Protein AF-0000000086392774 (afdb_homodimer)

Nearest PDB structures (foldseek):
  5fya-assembly1_A  TM=8.404E-01  e=5.689E-19  Pseudomonas aeruginosa PAO1
  5fya-assembly1_B  TM=8.279E-01  e=5.647E-17  Pseudomonas aeruginosa PAO1
  5fqu-assembly1_A  TM=8.128E-01  e=3.983E-17  Pseudomonas aeruginosa PAO1
  5fqu-assembly1_B  TM=8.095E-01  e=1.352E-16  Pseudomonas aeruginosa PAO1
  4pka-assembly1_X  TM=6.250E-01  e=3.142E-08  Solanum cardiophyllum

pLDDT: mean 77.57, std 21.9, range [25.69, 98.81]

InterPro domains:
  IPR002641 Patatin-like phospholipase domain [PF01734] (30-195)
  IPR002641 Patatin-like phospholipase domain [PS51635] (30-196)
  IPR016035 Acyl transferase/acyl hydrolase/lysophospholipase [SSF52151] (24-296)
  IPR050301 Neuropathy target esterase [PTHR14226] (11-292)

Structure (mmCIF, N/CA/C/O backbone):
data_AF-0000000086392774-model_v1
#
loop_
_entity.id
_entity.type
_entity.pdbx_description
1 polymer 'PNPLA domain-containing protein'
#
loop_
_atom_site.group_PDB
_atom_site.id
_atom_site.type_symbol
_atom_site.label_atom_id
_atom_site.label_alt_id
_atom_site.label_comp_id
_atom_site.label_asym_id
_atom_site.label_entity_id
_atom_site.label_seq_id
_atom_site.pdbx_PDB_ins_code
_atom_site.Cartn_x
_atom_site.Cartn_y
_atom_site.Cartn_z
_atom_site.occupancy
_atom_site.B_iso_or_equiv
_atom_site.auth_seq_id
_atom_site.auth_comp_id
_atom_site.auth_asym_id
_atom_site.auth_atom_id
_atom_site.pdbx_PDB_model_num
ATOM 1 N N . MET A 1 1 ? 7.738 -62.875 7.59 1 25.92 1 MET A N 1
ATOM 2 C CA . MET A 1 1 ? 7.176 -62.406 6.316 1 25.92 1 MET A CA 1
ATOM 3 C C . MET A 1 1 ? 6.625 -61 6.43 1 25.92 1 MET A C 1
ATOM 5 O O . MET A 1 1 ? 6.262 -60.406 5.422 1 25.92 1 MET A O 1
ATOM 9 N N . TYR A 1 2 ? 6.02 -60.5 7.605 1 33 2 TYR A N 1
ATOM 10 C CA . TYR A 1 2 ? 5.535 -59.188 7.996 1 33 2 TYR A CA 1
ATOM 11 C C . TYR A 1 2 ? 6.652 -58.156 7.934 1 33 2 TYR A C 1
ATOM 13 O O . TYR A 1 2 ? 6.453 -57 8.281 1 33 2 TYR A O 1
ATOM 21 N N . GLY A 1 3 ? 7.977 -58.469 8.062 1 31.45 3 GLY A N 1
ATOM 22 C CA . GLY A 1 3 ? 9.148 -57.625 8.094 1 31.45 3 GLY A CA 1
ATOM 23 C C . GLY A 1 3 ? 9.305 -56.781 6.836 1 31.45 3 GLY A C 1
ATOM 24 O O . GLY A 1 3 ? 10.016 -55.781 6.84 1 31.45 3 GLY A O 1
ATOM 25 N N . LYS A 1 4 ? 9.188 -57.375 5.652 1 35.94 4 LYS A N 1
ATOM 26 C CA . LYS A 1 4 ? 9.547 -56.812 4.355 1 35.94 4 LYS A CA 1
ATOM 27 C C . LYS A 1 4 ? 8.711 -55.562 4.047 1 35.94 4 LYS A C 1
ATOM 29 O O . LYS A 1 4 ? 8.969 -54.875 3.068 1 35.94 4 LYS A O 1
ATOM 34 N N . VAL A 1 5 ? 7.414 -55.594 4.508 1 35.38 5 VAL A N 1
ATOM 35 C CA . VAL A 1 5 ? 6.535 -54.5 4.086 1 35.38 5 VAL A CA 1
ATOM 36 C C . VAL A 1 5 ? 7.055 -53.188 4.637 1 35.38 5 VAL A C 1
ATOM 38 O O . VAL A 1 5 ? 6.77 -52.094 4.082 1 35.38 5 VAL A O 1
ATOM 41 N N . PHE A 1 6 ? 7.664 -53.125 5.777 1 36.03 6 PHE A N 1
ATOM 42 C CA . PHE A 1 6 ? 8.055 -51.906 6.473 1 36.03 6 PHE A CA 1
ATOM 43 C C . PHE A 1 6 ? 9.312 -51.312 5.855 1 36.03 6 PHE A C 1
ATOM 45 O O . PHE A 1 6 ? 9.828 -50.281 6.34 1 36.03 6 PHE A O 1
ATOM 52 N N . GLU A 1 7 ? 10.25 -52.062 5.254 1 34.25 7 GLU A N 1
ATOM 53 C CA . GLU A 1 7 ? 11.555 -51.562 4.852 1 34.25 7 GLU A CA 1
ATOM 54 C C . GLU A 1 7 ? 11.438 -50.625 3.662 1 34.25 7 GLU A C 1
ATOM 56 O O . GLU A 1 7 ? 12.438 -50.281 3.02 1 34.25 7 GLU A O 1
ATOM 61 N N . LYS A 1 8 ? 10.305 -50.656 2.904 1 39 8 LYS A N 1
ATOM 62 C CA . LYS A 1 8 ? 10.273 -49.781 1.737 1 39 8 LYS A CA 1
ATOM 63 C C . LYS A 1 8 ? 10.594 -48.344 2.121 1 39 8 LYS A C 1
ATOM 65 O O . LYS A 1 8 ? 10.164 -47.844 3.172 1 39 8 LYS A O 1
ATOM 70 N N . ASN A 1 9 ? 11.664 -47.656 1.711 1 40.84 9 ASN A N 1
ATOM 71 C CA . ASN A 1 9 ? 12.031 -46.25 1.844 1 40.84 9 ASN A CA 1
ATOM 72 C C . ASN A 1 9 ? 10.805 -45.344 1.833 1 40.84 9 ASN A C 1
ATOM 74 O O . ASN A 1 9 ? 9.992 -45.406 0.908 1 40.84 9 ASN A O 1
ATOM 78 N N . ALA A 1 10 ? 10.172 -45.094 2.998 1 45.06 10 ALA A N 1
ATOM 79 C CA . ALA A 1 10 ? 8.977 -44.25 3.137 1 45.06 10 ALA A CA 1
ATOM 80 C C . ALA A 1 10 ? 8.938 -43.156 2.07 1 45.06 10 ALA A C 1
ATOM 82 O O . ALA A 1 10 ? 9.867 -42.375 1.961 1 45.06 10 ALA A O 1
ATOM 83 N N . ASP A 1 11 ? 8.219 -43.469 1.017 1 54.34 11 ASP A N 1
ATOM 84 C CA . ASP A 1 11 ? 7.988 -42.406 0.017 1 54.34 11 ASP A CA 1
ATOM 85 C C . ASP A 1 11 ? 7.707 -41.062 0.678 1 54.34 11 ASP A C 1
ATOM 87 O O . ASP A 1 11 ? 6.648 -40.875 1.276 1 54.34 11 ASP A O 1
ATOM 91 N N . ARG A 1 12 ? 8.766 -40.281 0.967 1 56.94 12 ARG A N 1
ATOM 92 C CA . ARG A 1 12 ? 8.688 -38.969 1.601 1 56.94 12 ARG A CA 1
ATOM 93 C C . ARG A 1 12 ? 7.598 -38.094 0.966 1 56.94 12 ARG A C 1
ATOM 95 O O . ARG A 1 12 ? 7.129 -37.156 1.569 1 56.94 12 ARG A O 1
ATOM 102 N N . HIS A 1 13 ? 7.156 -38.656 -0.078 1 64.19 13 HIS A N 1
ATOM 103 C CA . HIS A 1 13 ? 6.16 -37.875 -0.801 1 64.19 13 HIS A CA 1
ATOM 104 C C . HIS A 1 13 ? 4.77 -38.5 -0.658 1 64.19 13 HIS A C 1
ATOM 106 O O . HIS A 1 13 ? 3.803 -37.969 -1.23 1 64.19 13 HIS A O 1
ATOM 112 N N . SER A 1 14 ? 4.805 -39.5 0.187 1 68.75 14 SER A N 1
ATOM 113 C CA . SER A 1 14 ? 3.516 -40.188 0.352 1 68.75 14 SER A CA 1
ATOM 114 C C . SER A 1 14 ? 2.576 -39.375 1.23 1 68.75 14 SER A C 1
ATOM 116 O O . SER A 1 14 ? 3.021 -38.5 1.979 1 68.75 14 SER A O 1
ATOM 118 N N . ASP A 1 15 ? 1.333 -39.594 1.089 1 74.81 15 ASP A N 1
ATOM 119 C CA . ASP A 1 15 ? 0.314 -38.938 1.909 1 74.81 15 ASP A CA 1
ATOM 120 C C . ASP A 1 15 ? 0.526 -39.25 3.391 1 74.81 15 ASP A C 1
ATOM 122 O O . ASP A 1 15 ? 0.277 -38.375 4.246 1 74.81 15 ASP A O 1
ATOM 126 N N . PHE A 1 16 ? 1.03 -40.406 3.602 1 70.06 16 PHE A N 1
ATOM 127 C CA . PHE A 1 16 ? 1.271 -40.781 4.992 1 70.06 16 PHE A CA 1
ATOM 128 C C . PHE A 1 16 ? 2.412 -39.938 5.582 1 70.06 16 PHE A C 1
ATOM 130 O O . PHE A 1 16 ? 2.338 -39.5 6.73 1 70.06 16 PHE A O 1
ATOM 137 N N . SER A 1 17 ? 3.412 -39.875 4.836 1 76.31 17 SER A N 1
ATOM 138 C CA . SER A 1 17 ? 4.539 -39.062 5.297 1 76.31 17 SER A CA 1
ATOM 139 C C . SER A 1 17 ? 4.129 -37.594 5.5 1 76.31 17 SER A C 1
ATOM 141 O O . SER A 1 17 ? 4.57 -36.969 6.453 1 76.31 17 SER A O 1
ATOM 143 N N . ARG A 1 18 ? 3.299 -37.125 4.66 1 80.62 18 ARG A N 1
ATOM 144 C CA . ARG A 1 18 ? 2.793 -35.781 4.805 1 80.62 18 ARG A CA 1
ATOM 145 C C . ARG A 1 18 ? 1.986 -35.625 6.09 1 80.62 18 ARG A C 1
ATOM 147 O O . ARG A 1 18 ? 2.162 -34.656 6.828 1 80.62 18 ARG A O 1
ATOM 154 N N . LEU A 1 19 ? 1.147 -36.531 6.328 1 75.12 19 LEU A N 1
ATOM 155 C CA . LEU A 1 19 ? 0.343 -36.531 7.543 1 75.12 19 LEU A CA 1
ATOM 156 C C . LEU A 1 19 ? 1.23 -36.531 8.781 1 75.12 19 LEU A C 1
ATOM 158 O O . LEU A 1 19 ? 0.944 -35.844 9.766 1 75.12 19 LEU A O 1
ATOM 162 N N . ALA A 1 20 ? 2.258 -37.312 8.695 1 75.75 20 ALA A N 1
ATOM 163 C CA . ALA A 1 20 ? 3.189 -37.375 9.82 1 75.75 20 ALA A CA 1
ATOM 164 C C . ALA A 1 20 ? 3.832 -36 10.086 1 75.75 20 ALA A C 1
ATOM 166 O O . ALA A 1 20 ? 3.953 -35.594 11.234 1 75.75 20 ALA A O 1
ATOM 167 N N . ARG A 1 21 ? 4.191 -35.375 9.117 1 79.56 21 ARG A N 1
ATOM 168 C CA . ARG A 1 21 ? 4.82 -34.062 9.266 1 79.56 21 ARG A CA 1
ATOM 169 C C . ARG A 1 21 ? 3.818 -33.062 9.789 1 79.56 21 ARG A C 1
ATOM 171 O O . ARG A 1 21 ? 4.172 -32.188 10.602 1 79.56 21 ARG A O 1
ATOM 178 N N . VAL A 1 22 ? 2.598 -33.156 9.383 1 80.31 22 VAL A N 1
ATOM 179 C CA . VAL A 1 22 ? 1.542 -32.25 9.875 1 80.31 22 VAL A CA 1
ATOM 180 C C . VAL A 1 22 ? 1.332 -32.5 11.367 1 80.31 22 VAL A C 1
ATOM 182 O O . VAL A 1 22 ? 1.263 -31.531 12.141 1 80.31 22 VAL A O 1
ATOM 185 N N . LEU A 1 23 ? 1.397 -33.719 11.742 1 79.31 23 LEU A N 1
ATOM 186 C CA . LEU A 1 23 ? 1.116 -34.062 13.125 1 79.31 23 LEU A CA 1
ATOM 187 C C . LEU A 1 23 ? 2.295 -33.719 14.023 1 79.31 23 LEU A C 1
ATOM 189 O O . LEU A 1 23 ? 2.109 -33.406 15.203 1 79.31 23 LEU A O 1
ATOM 193 N N . THR A 1 24 ? 3.449 -33.781 13.508 1 83.06 24 THR A N 1
ATOM 194 C CA . THR A 1 24 ? 4.637 -33.5 14.312 1 83.06 24 THR A CA 1
ATOM 195 C C . THR A 1 24 ? 5.027 -32.031 14.203 1 83.06 24 THR A C 1
ATOM 197 O O . THR A 1 24 ? 5.984 -31.578 14.852 1 83.06 24 THR A O 1
ATOM 200 N N . GLY A 1 25 ? 4.363 -31.281 13.391 1 84.19 25 GLY A N 1
ATOM 201 C CA . GLY A 1 25 ? 4.629 -29.859 13.266 1 84.19 25 GLY A CA 1
ATOM 202 C C . GLY A 1 25 ? 5.848 -29.547 12.422 1 84.19 25 GLY A C 1
ATOM 203 O O . GLY A 1 25 ? 6.543 -28.562 12.664 1 84.19 25 GLY A O 1
ATOM 204 N N . ASN A 1 26 ? 6.172 -30.453 11.469 1 89 26 ASN A N 1
ATOM 205 C CA . ASN A 1 26 ? 7.344 -30.281 10.609 1 89 26 ASN A CA 1
ATOM 206 C C . ASN A 1 26 ? 6.941 -30.047 9.156 1 89 26 ASN A C 1
ATOM 208 O O . ASN A 1 26 ? 7.66 -30.453 8.242 1 89 26 ASN A O 1
ATOM 212 N N . THR A 1 27 ? 5.789 -29.422 9.016 1 92.56 27 THR A N 1
ATOM 213 C CA . THR A 1 27 ? 5.238 -29.156 7.691 1 92.56 27 THR A CA 1
ATOM 214 C C . THR A 1 27 ? 6.137 -28.219 6.91 1 92.56 27 THR A C 1
ATOM 216 O O . THR A 1 27 ? 6.598 -27.203 7.445 1 92.56 27 THR A O 1
ATOM 219 N N . ILE A 1 28 ? 6.418 -28.562 5.652 1 93.19 28 ILE A N 1
ATOM 220 C CA . ILE A 1 28 ? 7.215 -27.75 4.75 1 93.19 28 ILE A CA 1
ATOM 221 C C . ILE A 1 28 ? 6.316 -27.156 3.668 1 93.19 28 ILE A C 1
ATOM 223 O O . ILE A 1 28 ? 5.633 -27.875 2.949 1 93.19 28 ILE A O 1
ATOM 227 N N . ALA A 1 29 ? 6.363 -25.828 3.639 1 96.69 29 ALA A N 1
ATOM 228 C CA . ALA A 1 29 ? 5.559 -25.125 2.639 1 96.69 29 ALA A CA 1
ATOM 229 C C . ALA A 1 29 ? 6.438 -24.531 1.542 1 96.69 29 ALA A C 1
ATOM 231 O O . ALA A 1 29 ? 7.566 -24.109 1.802 1 96.69 29 ALA A O 1
ATOM 232 N N . LEU A 1 30 ? 5.949 -24.609 0.367 1 97 30 LEU A N 1
ATOM 233 C CA . LEU A 1 30 ? 6.551 -23.922 -0.772 1 97 30 LEU A CA 1
ATOM 234 C C . LEU A 1 30 ? 5.691 -22.75 -1.219 1 97 30 LEU A C 1
ATOM 236 O O . LEU A 1 30 ? 4.496 -22.906 -1.483 1 97 30 LEU A O 1
ATOM 240 N N . VAL A 1 31 ? 6.254 -21.562 -1.209 1 98.25 31 VAL A N 1
ATOM 241 C CA . VAL A 1 31 ? 5.535 -20.359 -1.61 1 98.25 31 VAL A CA 1
ATOM 242 C C . VAL A 1 31 ? 6.18 -19.766 -2.857 1 98.25 31 VAL A C 1
ATOM 244 O O . VAL A 1 31 ? 7.379 -19.469 -2.865 1 98.25 31 VAL A O 1
ATOM 247 N N . LEU A 1 32 ? 5.391 -19.609 -3.879 1 98 32 LEU A N 1
ATOM 248 C CA . LEU A 1 32 ? 5.863 -19.156 -5.18 1 98 32 LEU A CA 1
ATOM 249 C C . LEU A 1 32 ? 5.422 -17.719 -5.441 1 98 32 LEU A C 1
ATOM 251 O O . LEU A 1 32 ? 4.227 -17.438 -5.508 1 98 32 LEU A O 1
ATOM 255 N N . GLY A 1 33 ? 6.34 -16.859 -5.68 1 97.25 33 GLY A N 1
ATOM 256 C CA . GLY A 1 33 ? 6.062 -15.453 -5.852 1 97.25 33 GLY A CA 1
ATOM 257 C C . GLY A 1 33 ? 5.629 -15.094 -7.262 1 97.25 33 GLY A C 1
ATOM 258 O O . GLY A 1 33 ? 5.758 -15.906 -8.18 1 97.25 33 GLY A O 1
ATOM 259 N N . GLY A 1 34 ? 5.113 -13.875 -7.375 1 95 34 GLY A N 1
ATOM 260 C CA . GLY A 1 34 ? 4.766 -13.336 -8.68 1 95 34 GLY A CA 1
ATOM 261 C C . GLY A 1 34 ? 5.953 -12.734 -9.414 1 95 34 GLY A C 1
ATOM 262 O O . GLY A 1 34 ? 6.891 -12.242 -8.781 1 95 34 GLY A O 1
ATOM 263 N N . GLY A 1 35 ? 5.793 -12.789 -10.773 1 91.31 35 GLY A N 1
ATOM 264 C CA . GLY A 1 35 ? 6.883 -12.258 -11.578 1 91.31 35 GLY A CA 1
ATOM 265 C C . GLY A 1 35 ? 6.691 -12.484 -13.07 1 91.31 35 GLY A C 1
ATOM 266 O O . GLY A 1 35 ? 7.652 -12.422 -13.836 1 91.31 35 GLY A O 1
ATOM 267 N N . GLY A 1 36 ? 5.504 -12.766 -13.461 1 87.75 36 GLY A N 1
ATOM 268 C CA . GLY A 1 36 ? 5.234 -12.977 -14.875 1 87.75 36 GLY A CA 1
ATOM 269 C C . GLY A 1 36 ? 5.973 -14.164 -15.453 1 87.75 36 GLY A C 1
ATOM 270 O O . GLY A 1 36 ? 6.004 -15.242 -14.844 1 87.75 36 GLY A O 1
ATOM 271 N N . ALA A 1 37 ? 6.543 -13.922 -16.594 1 85.12 37 ALA A N 1
ATOM 272 C CA . ALA A 1 37 ? 7.207 -15.008 -17.312 1 85.12 37 ALA A CA 1
ATOM 273 C C . ALA A 1 37 ? 8.352 -15.594 -16.5 1 85.12 37 ALA A C 1
ATOM 275 O O . ALA A 1 37 ? 8.719 -16.75 -16.672 1 85.12 37 ALA A O 1
ATOM 276 N N . ARG A 1 38 ? 8.891 -14.867 -15.609 1 89.44 38 ARG A N 1
ATOM 277 C CA . ARG A 1 38 ? 9.984 -15.336 -14.773 1 89.44 38 ARG A CA 1
ATOM 278 C C . ARG A 1 38 ? 9.547 -16.5 -13.891 1 89.44 38 ARG A C 1
ATOM 280 O O . ARG A 1 38 ? 10.383 -17.25 -13.375 1 89.44 38 ARG A O 1
ATOM 287 N N . GLY A 1 39 ? 8.266 -16.625 -13.75 1 91.19 39 GLY A N 1
ATOM 288 C CA . GLY A 1 39 ? 7.707 -17.688 -12.93 1 91.19 39 GLY A CA 1
ATOM 289 C C . GLY A 1 39 ? 7.949 -19.062 -13.508 1 91.19 39 GLY A C 1
ATOM 290 O O . GLY A 1 39 ? 7.785 -20.078 -12.805 1 91.19 39 GLY A O 1
ATOM 29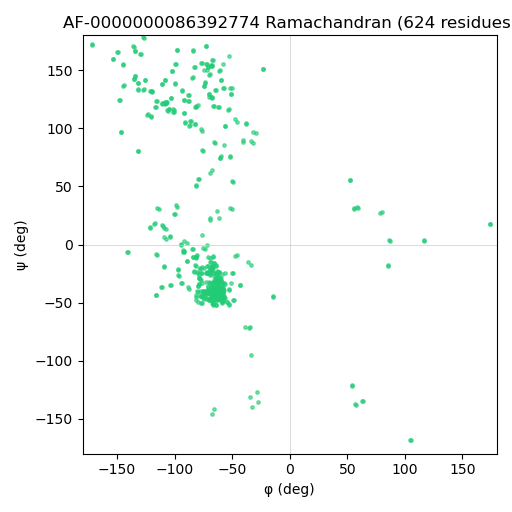1 N N . CYS A 1 40 ? 8.422 -19.109 -14.734 1 89.31 40 CYS A N 1
ATOM 292 C CA . CYS A 1 40 ? 8.805 -20.406 -15.289 1 89.31 40 CYS A CA 1
ATOM 293 C C . CYS A 1 40 ? 9.938 -21.031 -14.492 1 89.31 40 CYS A C 1
ATOM 295 O O . CYS A 1 40 ? 10.086 -22.25 -14.469 1 89.31 40 CYS A O 1
ATOM 297 N N . SER A 1 41 ? 10.633 -20.234 -13.852 1 90.25 41 SER A N 1
ATOM 298 C CA . SER A 1 41 ? 11.742 -20.719 -13.039 1 90.25 41 SER A CA 1
ATOM 299 C C . SER A 1 41 ? 11.242 -21.484 -11.812 1 90.25 41 SER A C 1
ATOM 301 O O . SER A 1 41 ? 11.977 -22.281 -11.227 1 90.25 41 SER A O 1
ATOM 303 N N . HIS A 1 42 ? 10.008 -21.203 -11.367 1 94.12 42 HIS A N 1
ATOM 304 C CA . HIS A 1 42 ? 9.43 -21.953 -10.258 1 94.12 42 HIS A CA 1
ATOM 305 C C . HIS A 1 42 ? 9.492 -23.453 -10.516 1 94.12 42 HIS A C 1
ATOM 307 O O . HIS A 1 42 ? 9.766 -24.234 -9.602 1 94.12 42 HIS A O 1
ATOM 313 N N . ILE A 1 43 ? 9.273 -23.859 -11.719 1 93.94 43 ILE A N 1
ATOM 314 C CA . ILE A 1 43 ? 9.219 -25.266 -12.094 1 93.94 43 ILE A CA 1
ATOM 315 C C . ILE A 1 43 ? 10.602 -25.891 -11.922 1 93.94 43 ILE A C 1
ATOM 317 O O . ILE A 1 43 ? 10.727 -27.031 -11.477 1 93.94 43 ILE A O 1
ATOM 321 N N . GLY A 1 44 ? 11.578 -25.109 -12.336 1 89.12 44 GLY A N 1
ATOM 322 C CA . GLY A 1 44 ? 12.938 -25.578 -12.117 1 89.12 44 GLY A CA 1
ATOM 323 C C . GLY A 1 44 ? 13.25 -25.828 -10.656 1 89.12 44 GLY A C 1
ATOM 324 O O . GLY A 1 44 ? 13.906 -26.828 -10.32 1 89.12 44 GLY A O 1
ATOM 325 N N . VAL A 1 45 ? 12.82 -25 -9.812 1 89.5 45 VAL A N 1
ATOM 326 C CA . VAL A 1 45 ? 13.055 -25.141 -8.383 1 89.5 45 VAL A CA 1
ATOM 327 C C . VAL A 1 45 ? 12.305 -26.359 -7.852 1 89.5 45 VAL A C 1
ATOM 329 O O . VAL A 1 45 ? 12.836 -27.141 -7.055 1 89.5 45 VAL A O 1
ATOM 332 N N . ILE A 1 46 ? 11.094 -26.516 -8.25 1 92.5 46 ILE A N 1
ATOM 333 C CA . ILE A 1 46 ? 10.289 -27.656 -7.828 1 92.5 46 ILE A CA 1
ATOM 334 C C . ILE A 1 46 ? 10.961 -28.953 -8.25 1 92.5 46 ILE A C 1
ATOM 336 O O . ILE A 1 46 ? 11.031 -29.906 -7.465 1 92.5 46 ILE A O 1
ATOM 340 N N . LYS A 1 47 ? 11.43 -29 -9.422 1 90.56 47 LYS A N 1
ATOM 341 C CA . LYS A 1 47 ? 12.133 -30.188 -9.914 1 90.56 47 LYS A CA 1
ATOM 342 C C . LYS A 1 47 ? 13.359 -30.484 -9.055 1 90.56 47 LYS A C 1
ATOM 344 O O . LYS A 1 47 ? 13.609 -31.641 -8.703 1 90.56 47 LYS A O 1
ATOM 349 N N . ALA A 1 48 ? 14.094 -29.422 -8.781 1 85.5 48 ALA A N 1
ATOM 350 C CA . ALA A 1 48 ? 15.266 -29.594 -7.934 1 85.5 48 ALA A CA 1
ATOM 351 C C . ALA A 1 48 ? 14.883 -30.125 -6.555 1 85.5 48 ALA A C 1
ATOM 353 O O . ALA A 1 48 ? 15.602 -30.938 -5.973 1 85.5 48 ALA A O 1
ATOM 354 N N . MET A 1 49 ? 13.797 -29.688 -6.008 1 87.69 49 MET A N 1
ATOM 355 C CA . MET A 1 49 ? 13.328 -30.156 -4.703 1 87.69 49 MET A CA 1
ATOM 356 C C . MET A 1 49 ? 12.922 -31.625 -4.762 1 87.69 49 MET A C 1
ATOM 358 O O . MET A 1 49 ? 13.219 -32.375 -3.846 1 87.69 49 MET A O 1
ATOM 362 N N . GLU A 1 50 ? 12.273 -31.969 -5.836 1 87.25 50 GLU A N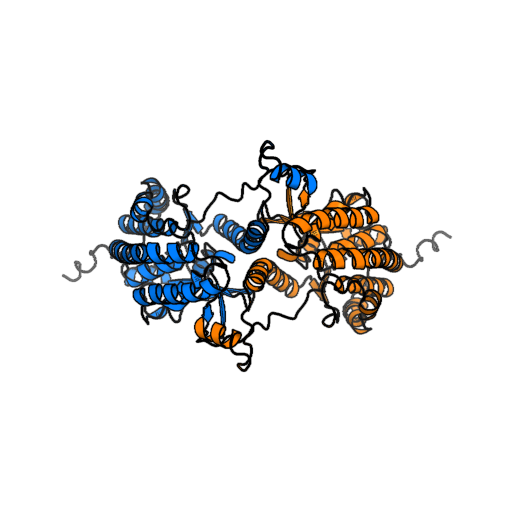 1
ATOM 363 C CA . GLU A 1 50 ? 11.906 -33.375 -6.023 1 87.25 50 GLU A CA 1
ATOM 364 C C . GLU A 1 50 ? 13.141 -34.25 -6.102 1 87.25 50 GLU A C 1
ATOM 366 O O . GLU A 1 50 ? 13.18 -35.344 -5.5 1 87.25 50 GLU A O 1
ATOM 371 N N . GLU A 1 51 ? 14.062 -33.781 -6.828 1 83.19 51 GLU A N 1
ATOM 372 C CA . GLU A 1 51 ? 15.289 -34.562 -7.004 1 83.19 51 GLU A CA 1
ATOM 373 C C . GLU A 1 51 ? 16.047 -34.688 -5.688 1 83.19 51 GLU A C 1
ATOM 375 O O . GLU A 1 51 ? 16.703 -35.719 -5.445 1 83.19 51 GLU A O 1
ATOM 380 N N . ALA A 1 52 ? 15.859 -33.75 -4.887 1 80.19 52 ALA A N 1
ATOM 381 C CA . ALA A 1 52 ? 16.516 -33.781 -3.582 1 80.19 52 ALA A CA 1
ATOM 382 C C . ALA A 1 52 ? 15.625 -34.438 -2.541 1 80.19 52 ALA A C 1
ATOM 384 O O . ALA A 1 52 ? 15.977 -34.5 -1.361 1 80.19 52 ALA A O 1
ATOM 385 N N . SER A 1 53 ? 14.438 -34.938 -2.916 1 83.25 53 SER A N 1
ATOM 386 C CA . SER A 1 53 ? 13.469 -35.594 -2.055 1 83.25 53 SER A CA 1
ATOM 387 C C . SER A 1 53 ? 13.023 -34.688 -0.912 1 83.25 53 SER A C 1
ATOM 389 O O . SER A 1 53 ? 12.906 -35.156 0.231 1 83.25 53 SER A O 1
ATOM 391 N N . LEU A 1 54 ? 12.992 -33.438 -1.187 1 83.88 54 LEU A N 1
ATOM 392 C CA . LEU A 1 54 ? 12.406 -32.5 -0.234 1 83.88 54 LEU A CA 1
ATOM 393 C C . LEU A 1 54 ? 10.891 -32.469 -0.35 1 83.88 54 LEU A C 1
ATOM 395 O O . LEU A 1 54 ? 10.344 -32.188 -1.417 1 83.88 54 LEU A O 1
ATOM 399 N N . PRO A 1 55 ? 10.312 -32.812 0.705 1 88.88 55 PRO A N 1
ATOM 400 C CA . PRO A 1 55 ? 8.852 -32.875 0.612 1 88.88 55 PRO A CA 1
ATOM 401 C C . PRO A 1 55 ? 8.203 -31.5 0.536 1 88.88 55 PRO A C 1
ATOM 403 O O . PRO A 1 55 ? 8.742 -30.516 1.065 1 88.88 55 PRO A O 1
ATOM 406 N N . ILE A 1 56 ? 7.09 -31.375 -0.108 1 93.5 56 ILE A N 1
ATOM 407 C CA . ILE A 1 56 ? 6.207 -30.203 -0.159 1 93.5 56 ILE A CA 1
ATOM 408 C C . ILE A 1 56 ? 4.824 -30.594 0.375 1 93.5 56 ILE A C 1
ATOM 410 O O . ILE A 1 56 ? 4.078 -31.312 -0.279 1 93.5 56 ILE A O 1
ATOM 414 N N . ASP A 1 57 ? 4.512 -30.062 1.507 1 94.75 57 ASP A N 1
ATOM 415 C CA . ASP A 1 57 ? 3.27 -30.453 2.166 1 94.75 57 ASP A CA 1
ATOM 416 C C . ASP A 1 57 ? 2.154 -29.453 1.875 1 94.75 57 ASP A C 1
ATOM 418 O O . ASP A 1 57 ? 0.971 -29.797 1.986 1 94.75 57 ASP A O 1
ATOM 422 N N . LEU A 1 58 ? 2.549 -28.297 1.605 1 96.31 58 LEU A N 1
ATOM 423 C CA . LEU A 1 58 ? 1.672 -27.156 1.346 1 96.31 58 LEU A CA 1
ATOM 424 C C . LEU A 1 58 ? 2.275 -26.234 0.29 1 96.31 58 LEU A C 1
ATOM 426 O O . LEU A 1 58 ? 3.482 -26 0.292 1 96.31 58 LEU A O 1
ATOM 430 N N . ILE A 1 59 ? 1.466 -25.797 -0.613 1 98.38 59 ILE A N 1
ATOM 431 C CA . ILE A 1 59 ? 1.997 -24.906 -1.646 1 98.38 59 ILE A CA 1
ATOM 432 C C . ILE A 1 59 ? 1.089 -23.688 -1.803 1 98.38 59 ILE A C 1
ATOM 434 O O . ILE A 1 59 ? -0.136 -23.812 -1.729 1 98.38 59 ILE A O 1
ATOM 438 N N . GLY A 1 60 ? 1.586 -22.547 -1.853 1 98.38 60 GLY A N 1
ATOM 439 C CA . GLY A 1 60 ? 0.884 -21.281 -2.086 1 98.38 60 GLY A CA 1
ATOM 440 C C . GLY A 1 60 ? 1.579 -20.391 -3.094 1 98.38 60 GLY A C 1
ATOM 441 O O . GLY A 1 60 ? 2.727 -20.641 -3.467 1 98.38 60 GLY A O 1
ATOM 442 N N . GLY A 1 61 ? 0.852 -19.406 -3.52 1 98.38 61 GLY A N 1
ATOM 443 C CA . GLY A 1 61 ? 1.507 -18.547 -4.492 1 98.38 61 GLY A CA 1
ATOM 444 C C . GLY A 1 61 ? 0.71 -17.297 -4.812 1 98.38 61 GLY A C 1
ATOM 445 O O . GLY A 1 61 ? -0.423 -17.141 -4.355 1 98.38 61 GLY A O 1
ATOM 446 N N . THR A 1 62 ? 1.321 -16.406 -5.547 1 98.31 62 THR A N 1
ATOM 447 C CA . THR A 1 62 ? 0.763 -15.148 -6.023 1 98.31 62 THR A CA 1
ATOM 448 C C . THR A 1 62 ? 1.025 -14.969 -7.516 1 98.31 62 THR A C 1
ATOM 450 O O . THR A 1 62 ? 2.127 -15.25 -7.996 1 98.31 62 THR A O 1
ATOM 453 N N . SER A 1 63 ? 0.039 -14.469 -8.273 1 96.44 63 SER A N 1
ATOM 454 C CA . SER A 1 63 ? 0.172 -14.219 -9.703 1 96.44 63 SER A CA 1
ATOM 455 C C . SER A 1 63 ? 0.63 -15.477 -10.445 1 96.44 63 SER A C 1
ATOM 457 O O . SER A 1 63 ? 0.025 -16.531 -10.305 1 96.44 63 SER A O 1
ATOM 459 N N . ILE A 1 64 ? 1.73 -15.477 -11.148 1 95.38 64 ILE A N 1
ATOM 460 C CA . ILE A 1 64 ? 2.215 -16.656 -11.875 1 95.38 64 ILE A CA 1
ATOM 461 C C . ILE A 1 64 ? 2.529 -17.781 -10.891 1 95.38 64 ILE A C 1
ATOM 463 O O . ILE A 1 64 ? 2.4 -18.953 -11.227 1 95.38 64 ILE A O 1
ATOM 467 N N . GLY A 1 65 ? 2.922 -17.375 -9.719 1 97.88 65 GLY A N 1
ATOM 468 C CA . GLY A 1 65 ? 3.152 -18.375 -8.695 1 97.88 65 GLY A CA 1
ATOM 469 C C . GLY A 1 65 ? 1.896 -19.141 -8.312 1 97.88 65 GLY A C 1
ATOM 470 O O . GLY A 1 65 ? 1.958 -20.328 -7.992 1 97.88 65 GLY A O 1
ATOM 471 N N . SER A 1 66 ? 0.773 -18.391 -8.273 1 98.69 66 SER A N 1
ATOM 472 C CA . SER A 1 66 ? -0.492 -19.062 -8.016 1 98.69 66 SER A CA 1
ATOM 473 C C . SER A 1 66 ? -0.814 -20.062 -9.117 1 98.69 66 SER A C 1
ATOM 475 O O . SER A 1 66 ? -1.315 -21.156 -8.844 1 98.69 66 SER A O 1
ATOM 477 N N . PHE A 1 67 ? -0.524 -19.734 -10.359 1 97.81 67 PHE A N 1
ATOM 478 C CA . PHE A 1 67 ? -0.779 -20.594 -11.508 1 97.81 67 PHE A CA 1
ATOM 479 C C . PHE A 1 67 ? 0.088 -21.844 -11.461 1 97.81 67 PHE A C 1
ATOM 481 O O . PHE A 1 67 ? -0.424 -22.969 -11.523 1 97.81 67 PHE A O 1
ATOM 488 N N . ILE A 1 68 ? 1.385 -21.656 -11.289 1 98.12 68 ILE A N 1
ATOM 489 C CA . ILE A 1 68 ? 2.322 -22.766 -11.242 1 98.12 68 ILE A CA 1
ATOM 490 C C . ILE A 1 68 ? 2.047 -23.625 -10.008 1 98.12 68 ILE A C 1
ATOM 492 O O . ILE A 1 68 ? 2.102 -24.859 -10.07 1 98.12 68 ILE A O 1
ATOM 496 N N . GLY A 1 69 ? 1.819 -22.938 -8.914 1 98.69 69 GLY A N 1
ATOM 497 C CA . GLY A 1 69 ? 1.488 -23.672 -7.699 1 98.69 69 GLY A CA 1
ATOM 498 C C . GLY A 1 69 ? 0.251 -24.531 -7.84 1 98.69 69 GLY A C 1
ATOM 499 O O . GLY A 1 69 ? 0.223 -25.672 -7.359 1 98.69 69 GLY A O 1
ATOM 500 N N . ALA A 1 70 ? -0.754 -24 -8.461 1 98.75 70 ALA A N 1
ATOM 501 C CA . ALA A 1 70 ? -1.982 -24.75 -8.688 1 98.75 70 ALA A CA 1
ATOM 502 C C . ALA A 1 70 ? -1.725 -25.969 -9.578 1 98.75 70 ALA A C 1
ATOM 504 O O . ALA A 1 70 ? -2.229 -27.062 -9.312 1 98.75 70 ALA A O 1
ATOM 505 N N . LEU A 1 71 ? -0.978 -25.75 -10.633 1 98.5 71 LEU A N 1
ATOM 506 C CA . LEU A 1 71 ? -0.629 -26.844 -11.531 1 98.5 71 LEU A CA 1
ATOM 507 C C . LEU A 1 71 ? 0.096 -27.953 -10.773 1 98.5 71 LEU A C 1
ATOM 509 O O . LEU A 1 71 ? -0.237 -29.141 -10.922 1 98.5 71 LEU A O 1
ATOM 513 N N . TYR A 1 72 ? 1.055 -27.578 -9.969 1 98.19 72 TYR A N 1
ATOM 514 C CA . TYR A 1 72 ? 1.826 -28.578 -9.227 1 98.19 72 TYR A CA 1
ATOM 515 C C . TYR A 1 72 ? 0.957 -29.281 -8.188 1 98.19 72 TYR A C 1
ATOM 517 O O . TYR A 1 72 ? 1.096 -30.484 -7.969 1 98.19 72 TYR A O 1
ATOM 525 N N . ALA A 1 73 ? 0.134 -28.484 -7.535 1 98.06 73 ALA A N 1
ATOM 526 C CA . ALA A 1 73 ? -0.749 -29.078 -6.531 1 98.06 73 ALA A CA 1
ATOM 527 C C . ALA A 1 73 ? -1.686 -30.109 -7.156 1 98.06 73 ALA A C 1
ATOM 529 O O . ALA A 1 73 ? -2.102 -31.062 -6.496 1 98.06 73 ALA A O 1
ATOM 530 N N . GLU A 1 74 ? -2.031 -29.891 -8.391 1 97.44 74 GLU A N 1
ATOM 531 C CA . GLU A 1 74 ? -2.908 -30.797 -9.117 1 97.44 74 GLU A CA 1
ATOM 532 C C . GLU A 1 74 ? -2.137 -32 -9.641 1 97.44 74 GLU A C 1
ATOM 534 O O . GLU A 1 74 ? -2.611 -33.156 -9.547 1 97.44 74 GLU A O 1
ATOM 539 N N . GLU A 1 75 ? -0.924 -31.812 -10.133 1 96 75 GLU A N 1
ATOM 540 C CA . GLU A 1 75 ? -0.191 -32.844 -10.852 1 96 75 GLU A CA 1
ATOM 541 C C . GLU A 1 75 ? 0.735 -33.625 -9.922 1 96 75 GLU A C 1
ATOM 543 O O . GLU A 1 75 ? 1.054 -34.781 -10.172 1 96 75 GLU A O 1
ATOM 548 N N . ARG A 1 76 ? 1.276 -32.969 -8.922 1 93.38 76 ARG A N 1
ATOM 549 C CA . ARG A 1 76 ? 2.273 -33.531 -8.008 1 93.38 76 ARG A CA 1
ATOM 550 C C . ARG A 1 76 ? 3.486 -34.062 -8.773 1 93.38 76 ARG A C 1
ATOM 552 O O . ARG A 1 76 ? 4.047 -35.094 -8.43 1 93.38 76 ARG A O 1
ATOM 559 N N . SER A 1 77 ? 3.752 -33.438 -9.844 1 95.12 77 SER A N 1
ATOM 560 C CA . SER A 1 77 ? 4.875 -33.812 -10.711 1 95.12 77 SER A CA 1
ATOM 561 C C . SER A 1 77 ? 5.441 -32.562 -11.414 1 95.12 77 SER A C 1
ATOM 563 O O . SER A 1 77 ? 4.727 -31.875 -12.148 1 95.12 77 SER A O 1
ATOM 565 N N . ALA A 1 78 ? 6.711 -32.375 -11.211 1 94.31 78 ALA A N 1
ATOM 566 C CA . ALA A 1 78 ? 7.363 -31.234 -11.852 1 94.31 78 ALA A CA 1
ATOM 567 C C . ALA A 1 78 ? 7.328 -31.359 -13.367 1 94.31 78 ALA A C 1
ATOM 569 O O . ALA A 1 78 ? 7.164 -30.375 -14.078 1 94.31 78 ALA A O 1
ATOM 570 N N . VAL A 1 79 ? 7.5 -32.562 -13.828 1 94.81 79 VAL A N 1
ATOM 571 C CA . VAL A 1 79 ? 7.551 -32.812 -15.266 1 94.81 79 VAL A CA 1
ATOM 572 C C . VAL A 1 79 ? 6.203 -32.5 -15.898 1 94.81 79 VAL A C 1
ATOM 574 O O . VAL A 1 79 ? 6.137 -31.781 -16.906 1 94.81 79 VAL A O 1
ATOM 577 N N . ARG A 1 80 ? 5.133 -33 -15.312 1 96.81 80 ARG A N 1
ATOM 578 C CA . ARG A 1 80 ? 3.799 -32.719 -15.844 1 96.81 80 ARG A CA 1
ATOM 579 C C . ARG A 1 80 ? 3.434 -31.25 -15.703 1 96.81 80 ARG A C 1
ATOM 581 O O . ARG A 1 80 ? 2.779 -30.688 -16.578 1 96.81 80 ARG A O 1
ATOM 588 N N . THR A 1 81 ? 3.812 -30.703 -14.602 1 97.25 81 THR A N 1
ATOM 589 C CA . THR A 1 81 ? 3.6 -29.281 -14.406 1 97.25 81 THR A CA 1
ATOM 590 C C . THR A 1 81 ? 4.281 -28.469 -15.5 1 97.25 81 THR A C 1
ATOM 592 O O . THR A 1 81 ? 3.697 -27.531 -16.047 1 97.25 81 THR A O 1
ATOM 595 N N . LYS A 1 82 ? 5.52 -28.828 -15.82 1 95.31 82 LYS A N 1
ATOM 596 C CA . LYS A 1 82 ? 6.27 -28.156 -16.875 1 95.31 82 LYS A CA 1
ATOM 597 C C . LYS A 1 82 ? 5.539 -28.25 -18.219 1 95.31 82 LYS A C 1
ATOM 599 O O . LYS A 1 82 ? 5.414 -27.25 -18.922 1 95.31 82 LYS A O 1
ATOM 604 N N . GLN A 1 83 ? 5.121 -29.406 -18.547 1 95.88 83 GLN A N 1
ATOM 605 C CA . GLN A 1 83 ? 4.449 -29.625 -19.812 1 95.88 83 GLN A CA 1
ATOM 606 C C . GLN A 1 83 ? 3.199 -28.766 -19.938 1 95.88 83 GLN A C 1
ATOM 608 O O . GLN A 1 83 ? 2.994 -28.094 -20.953 1 95.88 83 GLN A O 1
ATOM 613 N N . ARG A 1 84 ? 2.348 -28.781 -18.984 1 96.38 84 ARG A N 1
ATOM 614 C CA . ARG A 1 84 ? 1.099 -28.016 -19 1 96.38 84 ARG A CA 1
ATOM 615 C C . ARG A 1 84 ? 1.365 -26.516 -18.984 1 96.38 84 ARG A C 1
ATOM 617 O O . ARG A 1 84 ? 0.684 -25.75 -19.672 1 96.38 84 ARG A O 1
ATOM 624 N N . ALA A 1 85 ? 2.311 -26.109 -18.172 1 95.62 85 ALA A N 1
ATOM 625 C CA . ALA A 1 85 ? 2.672 -24.703 -18.109 1 95.62 85 ALA A CA 1
ATOM 626 C C . ALA A 1 85 ? 3.215 -24.234 -19.453 1 95.62 85 ALA A C 1
ATOM 628 O O . ALA A 1 85 ? 2.914 -23.109 -19.906 1 95.62 85 ALA A O 1
ATOM 629 N N . ARG A 1 86 ? 4.059 -25 -20.047 1 92.88 86 ARG A N 1
ATOM 630 C CA . ARG A 1 86 ? 4.633 -24.688 -21.344 1 92.88 86 ARG A CA 1
ATOM 631 C C . ARG A 1 86 ? 3.541 -24.531 -22.406 1 92.88 86 ARG A C 1
ATOM 633 O O . ARG A 1 86 ? 3.586 -23.625 -23.234 1 92.88 86 ARG A O 1
ATOM 640 N N . GLU A 1 87 ? 2.666 -25.453 -22.438 1 92.31 87 GLU A N 1
ATOM 641 C CA . GLU A 1 87 ? 1.547 -25.391 -23.375 1 92.31 87 GLU A CA 1
ATOM 642 C C . GLU A 1 87 ? 0.752 -24.094 -23.188 1 92.31 87 GLU A C 1
ATOM 644 O O . GLU A 1 87 ? 0.369 -23.453 -24.172 1 92.31 87 GLU A O 1
ATOM 649 N N . TRP A 1 88 ? 0.488 -23.797 -21.969 1 92.38 88 TRP A N 1
ATOM 650 C CA . TRP A 1 88 ? -0.23 -22.547 -21.688 1 92.38 88 TRP A CA 1
ATOM 651 C C . TRP A 1 88 ? 0.568 -21.344 -22.156 1 92.38 88 TRP A C 1
ATOM 653 O O . TRP A 1 88 ? 0.01 -20.406 -22.75 1 92.38 88 TRP A O 1
ATOM 663 N N . ALA A 1 89 ? 1.895 -21.266 -21.859 1 87.75 89 ALA A N 1
ATOM 664 C CA . ALA A 1 89 ? 2.758 -20.141 -22.234 1 87.75 89 ALA A CA 1
ATOM 665 C C . ALA A 1 89 ? 2.791 -19.938 -23.734 1 87.75 89 ALA A C 1
ATOM 667 O O . ALA A 1 89 ? 2.822 -18.812 -24.219 1 87.75 89 ALA A O 1
ATOM 668 N N . LYS A 1 90 ? 2.83 -20.938 -24.406 1 83.94 90 LYS A N 1
ATOM 669 C CA . LYS A 1 90 ? 2.836 -20.875 -25.875 1 83.94 90 LYS A CA 1
ATOM 670 C C . LYS A 1 90 ? 1.551 -20.25 -26.391 1 83.94 90 LYS A C 1
ATOM 672 O O . LYS A 1 90 ? 1.581 -19.469 -27.359 1 83.94 90 LYS A O 1
ATOM 677 N N . SER A 1 91 ? 0.471 -20.609 -25.812 1 78.75 91 SER A N 1
ATOM 678 C CA . SER A 1 91 ? -0.814 -20.047 -26.219 1 78.75 91 SER A CA 1
ATOM 679 C C . SER A 1 91 ? -0.93 -18.578 -25.844 1 78.75 91 SER A C 1
ATOM 681 O O . SER A 1 91 ? -1.641 -17.812 -26.516 1 78.75 91 SER A O 1
ATOM 683 N N . MET A 1 92 ? -0.337 -18.188 -24.75 1 76.5 92 MET A N 1
ATOM 684 C CA . MET A 1 92 ? -0.418 -16.844 -24.203 1 76.5 92 MET A CA 1
ATOM 685 C C . MET A 1 92 ? 0.445 -15.875 -25.016 1 76.5 92 MET A C 1
ATOM 687 O O . MET A 1 92 ? 0.131 -14.695 -25.125 1 76.5 92 MET A O 1
ATOM 691 N N . ASN A 1 93 ? 1.551 -16.266 -25.375 1 67.56 93 ASN A N 1
ATOM 692 C CA . ASN A 1 93 ? 2.414 -15.406 -26.172 1 67.56 93 ASN A CA 1
ATOM 693 C C . ASN A 1 93 ? 1.634 -14.703 -27.266 1 67.56 93 ASN A C 1
ATOM 695 O O . ASN A 1 93 ? 1.845 -13.516 -27.516 1 67.56 93 ASN A O 1
ATOM 699 N N . SER A 1 94 ? 0.752 -15.297 -27.766 1 61.91 94 SER A N 1
ATOM 700 C CA . SER A 1 94 ? -0.05 -14.688 -28.812 1 61.91 94 SER A CA 1
ATOM 701 C C . SER A 1 94 ? -1.079 -13.727 -28.25 1 61.91 94 SER A C 1
ATOM 703 O O . SER A 1 94 ? -1.296 -12.641 -28.797 1 61.91 94 SER A O 1
ATOM 705 N N . VAL A 1 95 ? -1.615 -14.008 -27.094 1 57.94 95 VAL A N 1
ATOM 706 C CA . VAL A 1 95 ? -2.705 -13.234 -26.516 1 57.94 95 VAL A CA 1
ATOM 707 C C . VAL A 1 95 ? -2.148 -11.977 -25.844 1 57.94 95 VAL A C 1
ATOM 709 O O . VAL A 1 95 ? -2.674 -10.875 -26.047 1 57.94 95 VAL A O 1
ATOM 712 N N . PHE A 1 96 ? -1.098 -12.195 -25.031 1 57.41 96 PHE A N 1
ATOM 713 C CA . PHE A 1 96 ? -0.537 -11.055 -24.297 1 57.41 96 PHE A CA 1
ATOM 714 C C . PHE A 1 96 ? 0.07 -10.047 -25.266 1 57.41 96 PHE A C 1
ATOM 716 O O . PHE A 1 96 ? -0.03 -8.836 -25.047 1 57.41 96 PHE A O 1
ATOM 723 N N . ALA A 1 97 ? 0.661 -10.602 -26.266 1 54.81 97 ALA A N 1
ATOM 724 C CA . ALA A 1 97 ? 1.178 -9.711 -27.297 1 54.81 97 ALA A CA 1
ATOM 725 C C . ALA A 1 97 ? 0.063 -8.852 -27.891 1 54.81 97 ALA A C 1
ATOM 727 O O . ALA A 1 97 ? 0.265 -7.668 -28.172 1 54.81 97 ALA A O 1
ATOM 728 N N . THR A 1 98 ? -0.941 -9.477 -28.031 1 51.5 98 THR A N 1
ATOM 729 C CA . THR A 1 98 ? -2.062 -8.734 -28.594 1 51.5 98 THR A CA 1
ATOM 730 C C . THR A 1 98 ? -2.611 -7.734 -27.578 1 51.5 98 THR A C 1
ATOM 732 O O . THR A 1 98 ? -2.955 -6.605 -27.938 1 51.5 98 THR A O 1
ATOM 735 N N . VAL A 1 99 ? -2.699 -8.148 -26.375 1 52.53 99 VAL A N 1
ATOM 736 C CA . VAL A 1 99 ? -3.285 -7.301 -25.344 1 52.53 99 VAL A CA 1
ATOM 737 C C . VAL A 1 99 ? -2.385 -6.094 -25.094 1 52.53 99 VAL A C 1
ATOM 739 O O . VAL A 1 99 ? -2.871 -4.98 -24.891 1 52.53 99 VAL A O 1
ATOM 742 N N . LEU A 1 100 ? -1.091 -6.492 -24.953 1 49.81 100 LEU A N 1
ATOM 743 C CA . LEU A 1 100 ? -0.15 -5.406 -24.703 1 49.81 100 LEU A CA 1
ATOM 744 C C . LEU A 1 100 ? -0.182 -4.387 -25.844 1 49.81 100 LEU A C 1
ATOM 746 O O . LEU A 1 100 ? 0.103 -3.207 -25.625 1 49.81 100 LEU A O 1
ATOM 750 N N . ASP A 1 101 ? -0.312 -4.918 -27.031 1 42.22 101 ASP A N 1
ATOM 751 C CA . ASP A 1 101 ? -0.43 -3.98 -28.141 1 42.22 101 ASP A CA 1
ATOM 752 C C . ASP A 1 101 ? -1.698 -3.137 -28.016 1 42.22 101 ASP A C 1
ATOM 754 O O . ASP A 1 101 ? -1.811 -2.08 -28.656 1 42.22 101 ASP A O 1
ATOM 758 N N . LEU A 1 102 ? -2.627 -3.766 -27.672 1 38.78 102 LEU A N 1
ATOM 759 C CA . LEU A 1 102 ? -3.889 -3.033 -27.688 1 38.78 102 LEU A CA 1
ATOM 760 C C . LEU A 1 102 ? -3.988 -2.086 -26.5 1 38.78 102 LEU A C 1
ATOM 762 O O . LEU A 1 102 ? -3.736 -2.484 -25.359 1 38.78 102 LEU A O 1
ATOM 766 N N . THR A 1 103 ? -3.684 -0.904 -26.703 1 37.88 103 THR A N 1
ATOM 767 C CA . THR A 1 103 ? -3.672 0.255 -25.812 1 37.88 103 THR A CA 1
ATOM 768 C C . THR A 1 103 ? -4.711 0.1 -24.703 1 37.88 103 THR A C 1
ATOM 770 O O . THR A 1 103 ? -4.387 0.223 -23.531 1 37.88 103 THR A O 1
ATOM 773 N N . TYR A 1 104 ? -5.703 1.245 -24.531 1 36.75 104 TYR A N 1
ATOM 774 C CA . TYR A 1 104 ? -6.512 1.891 -23.5 1 36.75 104 TYR A CA 1
ATOM 775 C C . TYR A 1 104 ? -7.625 0.963 -23.016 1 36.75 104 TYR A C 1
ATOM 777 O O . TYR A 1 104 ? -7.867 -0.087 -23.609 1 36.75 104 TYR A O 1
ATOM 785 N N . PRO A 1 105 ? -8.898 1.562 -22.625 1 42.97 105 PRO A N 1
ATOM 786 C CA . PRO A 1 105 ? -10.078 1.191 -21.828 1 42.97 105 PRO A CA 1
ATOM 787 C C . PRO A 1 105 ? -10.805 -0.027 -22.391 1 42.97 105 PRO A C 1
ATOM 789 O O . PRO A 1 105 ? -11.234 -0.9 -21.625 1 42.97 105 PRO A O 1
ATOM 792 N N . ILE A 1 106 ? -11 -0.042 -23.625 1 39.56 106 ILE A N 1
ATOM 793 C CA . ILE A 1 106 ? -11.836 -1.025 -24.312 1 39.56 106 ILE A CA 1
ATOM 794 C C . ILE A 1 106 ? -11.141 -2.387 -24.297 1 39.56 106 ILE A C 1
ATOM 796 O O . ILE A 1 106 ? -11.797 -3.42 -24.125 1 39.56 106 ILE A O 1
ATOM 800 N N . THR A 1 107 ? -9.875 -2.363 -24.406 1 41.66 107 THR A N 1
ATOM 801 C CA . THR A 1 107 ? -9.047 -3.547 -24.609 1 41.66 107 THR A CA 1
ATOM 802 C C . THR A 1 107 ? -8.961 -4.371 -23.328 1 41.66 107 THR A C 1
ATOM 804 O O . THR A 1 107 ? -8.852 -5.598 -23.375 1 41.66 107 THR A O 1
ATOM 807 N N . SER A 1 108 ? -9.172 -3.635 -22.297 1 46.59 108 SER A N 1
ATOM 808 C CA . SER A 1 108 ? -9.078 -4.391 -21.047 1 46.59 108 SER A CA 1
ATOM 809 C C . SER A 1 108 ? -10.164 -5.457 -20.969 1 46.59 108 SER A C 1
ATOM 811 O O . SER A 1 108 ? -9.938 -6.539 -20.422 1 46.59 108 SER A O 1
ATOM 813 N N . MET A 1 109 ? -11.281 -5.109 -21.766 1 42.78 109 MET A N 1
ATOM 814 C CA . MET A 1 109 ? -12.383 -6.062 -21.703 1 42.78 109 MET A CA 1
ATOM 815 C C . MET A 1 109 ? -12.086 -7.301 -22.531 1 42.78 109 MET A C 1
ATOM 817 O O . MET A 1 109 ? -12.367 -8.422 -22.109 1 42.78 109 MET A O 1
ATOM 821 N N . PHE A 1 110 ? -11.703 -7.094 -23.734 1 44.56 110 PHE A N 1
ATOM 822 C CA . PHE A 1 110 ? -11.422 -8.219 -24.609 1 44.56 110 PHE A CA 1
ATOM 823 C C . PHE A 1 110 ? -10.266 -9.055 -24.078 1 44.56 110 PHE A C 1
ATOM 825 O O . PHE A 1 110 ? -10.289 -10.281 -24.156 1 44.56 110 PHE A O 1
ATOM 832 N N . SER A 1 111 ? -9.477 -8.367 -23.375 1 55.69 111 SER A N 1
ATOM 833 C CA . SER A 1 111 ? -8.297 -9.023 -22.812 1 55.69 111 SER A CA 1
ATOM 834 C C . SER A 1 111 ? -8.664 -9.852 -21.594 1 55.69 111 SER A C 1
ATOM 836 O O . SER A 1 111 ? -8.188 -10.977 -21.422 1 55.69 111 SER A O 1
ATOM 838 N N . GLY A 1 112 ? -9.797 -9.453 -21.078 1 63.75 112 GLY A N 1
ATOM 839 C CA . GLY A 1 112 ? -10.211 -10.203 -19.906 1 63.75 112 GLY A CA 1
ATOM 840 C C . GLY A 1 112 ? -10.852 -11.539 -20.25 1 63.75 112 GLY A C 1
ATOM 841 O O . GLY A 1 112 ? -10.547 -12.547 -19.609 1 63.75 112 GLY A O 1
ATOM 842 N N . SER A 1 113 ? -11.562 -11.547 -21.297 1 72.25 113 SER A N 1
ATOM 843 C CA . SER A 1 113 ? -12.258 -12.773 -21.672 1 72.25 113 SER A CA 1
ATOM 844 C C . SER A 1 113 ? -11.281 -13.828 -22.188 1 72.25 113 SER A C 1
ATOM 846 O O . SER A 1 113 ? -11.391 -15.008 -21.844 1 72.25 113 SER A O 1
ATOM 848 N N . ALA A 1 114 ? -10.414 -13.391 -23.047 1 74.5 114 ALA A N 1
ATOM 849 C CA . ALA A 1 114 ? -9.422 -14.32 -23.594 1 74.5 114 ALA A CA 1
ATOM 850 C C . ALA A 1 114 ? -8.562 -14.898 -22.484 1 74.5 114 ALA A C 1
ATOM 852 O O . ALA A 1 114 ? -8.258 -16.094 -22.484 1 74.5 114 ALA A O 1
ATOM 853 N N . PHE A 1 115 ? -8.242 -14.117 -21.625 1 81.31 115 PHE A N 1
ATOM 854 C CA . PHE A 1 115 ? -7.414 -14.578 -20.516 1 81.31 115 PHE A CA 1
ATOM 855 C C . PHE A 1 115 ? -8.195 -15.523 -19.609 1 81.31 115 PHE A C 1
ATOM 857 O O . PHE A 1 115 ? -7.668 -16.531 -19.141 1 81.31 115 PHE A O 1
ATOM 864 N N . ASN A 1 116 ? -9.445 -15.156 -19.359 1 83.62 116 ASN A N 1
ATOM 865 C CA . ASN A 1 116 ? -10.312 -16.062 -18.609 1 83.62 116 ASN A CA 1
ATOM 866 C C . ASN A 1 116 ? -10.383 -17.438 -19.25 1 83.62 116 ASN A C 1
ATOM 868 O O . ASN A 1 116 ? -10.25 -18.453 -18.562 1 83.62 116 ASN A O 1
ATOM 872 N N . THR A 1 117 ? -10.617 -17.438 -20.438 1 85.12 117 THR A N 1
ATOM 873 C CA . THR A 1 117 ? -10.75 -18.688 -21.172 1 85.12 117 THR A CA 1
ATOM 874 C C . THR A 1 117 ? -9.453 -19.5 -21.094 1 85.12 117 THR A C 1
ATOM 876 O O . THR A 1 117 ? -9.484 -20.719 -20.969 1 85.12 117 THR A O 1
ATOM 879 N N . SER A 1 118 ? -8.375 -18.828 -21.203 1 87.25 118 SER A N 1
ATOM 880 C CA . SER A 1 118 ? -7.078 -19.5 -21.188 1 87.25 118 SER A CA 1
ATOM 881 C C . SER A 1 118 ? -6.836 -20.203 -19.844 1 87.25 118 SER A C 1
ATOM 883 O O . SER A 1 118 ? -6.32 -21.328 -19.812 1 87.25 118 SER A O 1
ATOM 885 N N . ILE A 1 119 ? -7.168 -19.578 -18.797 1 91.88 119 ILE A N 1
ATOM 886 C CA . ILE A 1 119 ? -6.961 -20.172 -17.484 1 91.88 119 ILE A CA 1
ATOM 887 C C . ILE A 1 119 ? -8.016 -21.25 -17.234 1 91.88 119 ILE A C 1
ATOM 889 O O . ILE A 1 119 ? -7.711 -22.312 -16.672 1 91.88 119 ILE A O 1
ATOM 893 N N . HIS A 1 120 ? -9.266 -20.953 -17.672 1 92.62 120 HIS A N 1
ATOM 894 C CA . HIS A 1 120 ? -10.336 -21.938 -17.516 1 92.62 120 HIS A CA 1
ATOM 895 C C . HIS A 1 120 ? -10.023 -23.219 -18.266 1 92.62 120 HIS A C 1
ATOM 897 O O . HIS A 1 120 ? -10.359 -24.312 -17.812 1 92.62 120 HIS A O 1
ATOM 903 N N . LYS A 1 121 ? -9.438 -23.109 -19.391 1 93.31 121 LYS A N 1
ATOM 904 C CA . LYS A 1 121 ? -9.07 -24.281 -20.172 1 93.31 121 LYS A CA 1
ATOM 905 C C . LYS A 1 121 ? -8.078 -25.156 -19.422 1 93.31 121 LYS A C 1
ATOM 907 O O . LYS A 1 121 ? -8.094 -26.375 -19.562 1 93.31 121 LYS A O 1
ATOM 912 N N . VAL A 1 122 ? -7.258 -24.562 -18.641 1 95.69 122 VAL A N 1
ATOM 913 C CA . VAL A 1 122 ? -6.211 -25.297 -17.922 1 95.69 122 VAL A CA 1
ATOM 914 C C . VAL A 1 122 ? -6.816 -26.031 -16.734 1 95.69 122 VAL A C 1
ATOM 916 O O . VAL A 1 122 ? -6.523 -27.219 -16.5 1 95.69 122 VAL A O 1
ATOM 919 N N . PHE A 1 123 ? -7.68 -25.375 -15.977 1 97.44 123 PHE A N 1
ATOM 920 C CA . PHE A 1 123 ? -8.102 -25.938 -14.695 1 97.44 123 PHE A CA 1
ATOM 921 C C . PHE A 1 123 ? -9.547 -26.406 -14.766 1 97.44 123 PHE A C 1
ATOM 923 O O . PHE A 1 123 ? -10 -27.156 -13.891 1 97.44 123 PHE A O 1
ATOM 930 N N . GLN A 1 124 ? -10.297 -25.922 -15.734 1 95.81 124 GLN A N 1
ATOM 931 C CA . GLN A 1 124 ? -11.711 -26.281 -15.875 1 95.81 124 GLN A CA 1
ATOM 932 C C . GLN A 1 124 ? -12.484 -25.938 -14.609 1 95.81 124 GLN A C 1
ATOM 934 O O . GLN A 1 124 ? -12.328 -24.844 -14.047 1 95.81 124 GLN A O 1
ATOM 939 N N . ASP A 1 125 ? -13.406 -26.797 -14.133 1 95.44 125 ASP A N 1
ATOM 940 C CA . ASP A 1 125 ? -14.289 -26.438 -13.023 1 95.44 125 ASP A CA 1
ATOM 941 C C . ASP A 1 125 ? -13.789 -27.031 -11.711 1 95.44 125 ASP A C 1
ATOM 943 O O . ASP A 1 125 ? -14.57 -27.203 -10.773 1 95.44 125 ASP A O 1
ATOM 947 N N . LYS A 1 126 ? -12.547 -27.234 -11.688 1 97.19 126 LYS A N 1
ATOM 948 C CA . LYS A 1 126 ? -11.984 -27.781 -10.453 1 97.19 126 LYS A CA 1
ATOM 949 C C . LYS A 1 126 ? -12.016 -26.75 -9.336 1 97.19 126 LYS A C 1
ATOM 951 O O . LYS A 1 126 ? -11.898 -25.547 -9.586 1 97.19 126 LYS A O 1
ATOM 956 N N . GLN A 1 127 ? -12.219 -27.297 -8.125 1 97.81 127 GLN A N 1
ATOM 957 C CA . GLN A 1 127 ? -12.148 -26.469 -6.922 1 97.81 127 GLN A CA 1
ATOM 958 C C . GLN A 1 127 ? -10.797 -26.609 -6.23 1 97.81 127 GLN A C 1
ATOM 960 O O . GLN A 1 127 ? -10.094 -27.609 -6.434 1 97.81 127 GLN A O 1
ATOM 965 N N . ILE A 1 128 ? -10.406 -25.609 -5.473 1 98 128 ILE A N 1
ATOM 966 C CA . ILE A 1 128 ? -9.133 -25.625 -4.77 1 98 128 ILE A CA 1
ATOM 967 C C . ILE A 1 128 ? -9.055 -26.859 -3.859 1 98 128 ILE A C 1
ATOM 969 O O . ILE A 1 128 ? -8.016 -27.5 -3.768 1 98 128 ILE A O 1
ATOM 973 N N . GLU A 1 129 ? -10.156 -27.203 -3.213 1 96.25 129 GLU A N 1
ATOM 974 C CA . GLU A 1 129 ? -10.211 -28.312 -2.254 1 96.25 129 GLU A CA 1
ATOM 975 C C . GLU A 1 129 ? -10.07 -29.656 -2.953 1 96.25 129 GLU A C 1
ATOM 977 O O . GLU A 1 129 ? -9.859 -30.688 -2.301 1 96.25 129 GLU A O 1
ATOM 982 N N . ASP A 1 130 ? -10.164 -29.672 -4.285 1 96.06 130 ASP A N 1
ATOM 983 C CA . ASP A 1 130 ? -10.039 -30.906 -5.055 1 96.06 130 ASP A CA 1
ATOM 984 C C . ASP A 1 130 ? -8.57 -31.234 -5.305 1 96.06 130 ASP A C 1
ATOM 986 O O . ASP A 1 130 ? -8.25 -32.344 -5.742 1 96.06 130 ASP A O 1
ATOM 990 N N . LEU A 1 131 ? -7.676 -30.391 -5.043 1 97 131 LEU A N 1
ATOM 991 C CA . LEU A 1 131 ? -6.266 -30.594 -5.348 1 97 131 LEU A CA 1
ATOM 992 C C . LEU A 1 131 ? -5.645 -31.625 -4.414 1 97 131 LEU A C 1
ATOM 994 O O . LEU A 1 131 ? -6.121 -31.812 -3.291 1 97 131 LEU A O 1
ATOM 998 N N . TRP A 1 132 ? -4.594 -32.25 -4.855 1 94.81 132 TRP A N 1
ATOM 999 C CA . TRP A 1 132 ? -3.918 -33.281 -4.066 1 94.81 132 TRP A CA 1
ATOM 1000 C C . TRP A 1 132 ? -3.17 -32.656 -2.891 1 94.81 132 TRP A C 1
ATOM 1002 O O . TRP A 1 132 ? -3.164 -33.219 -1.788 1 94.81 132 TRP A O 1
ATOM 1012 N N . LEU A 1 133 ? -2.521 -31.547 -3.129 1 95.19 133 LEU A N 1
ATOM 1013 C CA . LEU A 1 133 ? -1.804 -30.812 -2.084 1 95.19 133 LEU A CA 1
ATOM 1014 C C . LEU A 1 133 ? -2.629 -29.641 -1.569 1 95.19 133 LEU A C 1
ATOM 1016 O O . LEU A 1 133 ? -3.307 -28.969 -2.348 1 95.19 133 LEU A O 1
ATOM 1020 N N . PRO A 1 134 ? -2.576 -29.5 -0.222 1 96.31 134 PRO A N 1
ATOM 1021 C CA . PRO A 1 134 ? -3.137 -28.219 0.249 1 96.31 134 PRO A CA 1
ATOM 1022 C C . PRO A 1 134 ? -2.561 -27.016 -0.489 1 96.31 134 PRO A C 1
ATOM 1024 O O . PRO A 1 134 ? -1.345 -26.922 -0.668 1 96.31 134 PRO A O 1
ATOM 1027 N N . TYR A 1 135 ? -3.428 -26.203 -0.958 1 98.25 135 TYR A N 1
ATOM 1028 C CA . TYR A 1 135 ? -3.072 -25.078 -1.819 1 98.25 135 TYR A CA 1
ATOM 1029 C C . TYR A 1 135 ? -3.781 -23.812 -1.378 1 98.25 135 TYR A C 1
ATOM 1031 O O . TYR A 1 135 ? -4.902 -23.859 -0.868 1 98.25 135 TYR A O 1
ATOM 1039 N N . PHE A 1 136 ? -3.094 -22.656 -1.53 1 98.81 136 PHE A N 1
ATOM 1040 C CA . PHE A 1 136 ? -3.738 -21.359 -1.371 1 98.81 136 PHE A CA 1
ATOM 1041 C C . PHE A 1 136 ? -3.158 -20.344 -2.346 1 98.81 136 PHE A C 1
ATOM 1043 O O . PHE A 1 136 ? -2.055 -20.531 -2.863 1 98.81 136 PHE A O 1
ATOM 1050 N N . ASN A 1 137 ? -3.836 -19.375 -2.682 1 98.69 137 ASN A N 1
ATOM 1051 C CA . ASN A 1 137 ? -3.305 -18.219 -3.377 1 98.69 137 ASN A CA 1
ATOM 1052 C C . ASN A 1 137 ? -3.846 -16.922 -2.785 1 98.69 137 ASN A C 1
ATOM 1054 O O . ASN A 1 137 ? -4.66 -16.938 -1.86 1 98.69 137 ASN A O 1
ATOM 1058 N N . VAL A 1 138 ? -3.283 -15.812 -3.217 1 98.5 138 VAL A N 1
ATOM 1059 C CA . VAL A 1 138 ? -3.613 -14.523 -2.623 1 98.5 138 VAL A CA 1
ATOM 1060 C C . VAL A 1 138 ? -4.051 -13.555 -3.717 1 98.5 138 VAL A C 1
ATOM 1062 O O . VAL A 1 138 ? -3.541 -13.602 -4.84 1 98.5 138 VAL A O 1
ATOM 1065 N N . THR A 1 139 ? -5 -12.773 -3.426 1 98.31 139 THR A N 1
ATOM 1066 C CA . THR A 1 139 ? -5.465 -11.688 -4.281 1 98.31 139 THR A CA 1
ATOM 1067 C C . THR A 1 139 ? -5.562 -10.383 -3.494 1 98.31 139 THR A C 1
ATOM 1069 O O . THR A 1 139 ? -5.398 -10.383 -2.271 1 98.31 139 THR A O 1
ATOM 1072 N N . THR A 1 140 ? -5.652 -9.312 -4.203 1 96.88 140 THR A N 1
ATOM 1073 C CA . THR A 1 140 ? -5.926 -8.008 -3.609 1 96.88 140 THR A CA 1
ATOM 1074 C C . THR A 1 140 ? -7.391 -7.621 -3.801 1 96.88 140 THR A C 1
ATOM 1076 O O . THR A 1 140 ? -7.852 -7.457 -4.934 1 96.88 140 THR A O 1
ATOM 1079 N N . ASP A 1 141 ? -8.094 -7.539 -2.713 1 95.19 141 ASP A N 1
ATOM 1080 C CA . ASP A 1 141 ? -9.477 -7.062 -2.738 1 95.19 141 ASP A CA 1
ATOM 1081 C C . ASP A 1 141 ? -9.531 -5.535 -2.738 1 95.19 141 ASP A C 1
ATOM 1083 O O . ASP A 1 141 ? -9.336 -4.902 -1.699 1 95.19 141 ASP A O 1
ATOM 1087 N N . ILE A 1 142 ? -9.797 -4.961 -3.836 1 89.31 142 ILE A N 1
ATOM 1088 C CA . ILE A 1 142 ? -9.719 -3.508 -3.938 1 89.31 142 ILE A CA 1
ATOM 1089 C C . ILE A 1 142 ? -11 -2.883 -3.393 1 89.31 142 ILE A C 1
ATOM 1091 O O . ILE A 1 142 ? -11.055 -1.678 -3.137 1 89.31 142 ILE A O 1
ATOM 1095 N N . THR A 1 143 ? -12.062 -3.703 -3.291 1 87 143 THR A N 1
ATOM 1096 C CA . THR A 1 143 ? -13.289 -3.227 -2.654 1 87 143 THR A CA 1
ATOM 1097 C C . THR A 1 143 ? -13.078 -3.047 -1.152 1 87 143 THR A C 1
ATOM 1099 O O . THR A 1 143 ? -13.406 -1.995 -0.597 1 87 143 THR A O 1
ATOM 1102 N N . ALA A 1 144 ? -12.5 -4.031 -0.542 1 88.75 144 ALA A N 1
ATOM 1103 C CA . ALA A 1 144 ? -12.258 -4.004 0.898 1 88.75 144 ALA A CA 1
ATOM 1104 C C . ALA A 1 144 ? -10.875 -3.443 1.214 1 88.75 144 ALA A C 1
ATOM 1106 O O . ALA A 1 144 ? -10.547 -3.205 2.379 1 88.75 144 ALA A O 1
ATOM 1107 N N . SER A 1 145 ? -10.086 -3.191 0.248 1 88.88 145 SER A N 1
ATOM 1108 C CA . SER A 1 145 ? -8.711 -2.738 0.419 1 88.88 145 SER A CA 1
ATOM 1109 C C . SER A 1 145 ? -7.934 -3.662 1.353 1 88.88 145 SER A C 1
ATOM 1111 O O . SER A 1 145 ? -7.32 -3.205 2.318 1 88.88 145 SER A O 1
ATOM 1113 N N . ALA A 1 146 ? -7.953 -4.922 0.958 1 92.56 146 ALA A N 1
ATOM 1114 C CA . ALA A 1 146 ? -7.309 -5.914 1.817 1 92.56 146 ALA A CA 1
ATOM 1115 C C . ALA A 1 146 ? -6.844 -7.121 1.009 1 92.56 146 ALA A C 1
ATOM 1117 O O . ALA A 1 146 ? -7.301 -7.332 -0.118 1 92.56 146 ALA A O 1
ATOM 1118 N N . MET A 1 147 ? -5.91 -7.812 1.625 1 95.62 147 MET A N 1
ATOM 1119 C CA . MET A 1 147 ? -5.488 -9.094 1.057 1 95.62 147 MET A CA 1
ATOM 1120 C C . MET A 1 147 ? -6.555 -10.164 1.274 1 95.62 147 MET A C 1
ATOM 1122 O O . MET A 1 147 ? -7.164 -10.227 2.344 1 95.62 147 MET A O 1
ATOM 1126 N N . ARG A 1 148 ? -6.762 -10.961 0.28 1 97.56 148 ARG A N 1
ATOM 1127 C CA . ARG A 1 148 ? -7.648 -12.117 0.427 1 97.56 148 ARG A CA 1
ATOM 1128 C C . ARG A 1 148 ? -6.906 -13.414 0.14 1 97.56 148 ARG A C 1
ATOM 1130 O O . ARG A 1 148 ? -6.148 -13.5 -0.83 1 97.56 148 ARG A O 1
ATOM 1137 N N . VAL A 1 149 ? -7.094 -14.359 1.06 1 98.5 149 VAL A N 1
ATOM 1138 C CA . VAL A 1 149 ? -6.492 -15.688 0.911 1 98.5 149 VAL A CA 1
ATOM 1139 C C . VAL A 1 149 ? -7.551 -16.688 0.45 1 98.5 149 VAL A C 1
ATOM 1141 O O . VAL A 1 149 ? -8.633 -16.766 1.041 1 98.5 149 VAL A O 1
ATOM 1144 N N . HIS A 1 150 ? -7.23 -17.328 -0.615 1 98.62 150 HIS A N 1
ATOM 1145 C CA . HIS A 1 150 ? -8.164 -18.312 -1.151 1 98.62 150 HIS A CA 1
ATOM 1146 C C . HIS A 1 150 ? -7.684 -19.734 -0.888 1 98.62 150 HIS A C 1
ATOM 1148 O O . HIS A 1 150 ? -6.66 -20.156 -1.428 1 98.62 150 HIS A O 1
ATOM 1154 N N . LYS A 1 151 ? -8.43 -20.469 -0.084 1 98.12 151 LYS A N 1
ATOM 1155 C CA . LYS A 1 151 ? -8.109 -21.859 0.258 1 98.12 151 LYS A CA 1
ATOM 1156 C C . LYS A 1 151 ? -9.18 -22.812 -0.267 1 98.12 151 LYS A C 1
ATOM 1158 O O . LYS A 1 151 ? -9.031 -24.031 -0.167 1 98.12 151 LYS A O 1
ATOM 1163 N N . ASP A 1 152 ? -10.227 -22.234 -0.74 1 97.62 152 ASP A N 1
ATOM 1164 C CA . ASP A 1 152 ? -11.344 -22.984 -1.307 1 97.62 152 ASP A CA 1
ATOM 1165 C C . ASP A 1 152 ? -12.039 -22.203 -2.414 1 97.62 152 ASP A C 1
ATOM 1167 O O . ASP A 1 152 ? -11.758 -21.016 -2.6 1 97.62 152 ASP A O 1
ATOM 1171 N N . GLY A 1 153 ? -12.867 -22.922 -3.18 1 97.12 153 GLY A N 1
ATOM 1172 C CA . GLY A 1 153 ? -13.594 -22.266 -4.262 1 97.12 153 GLY A CA 1
ATOM 1173 C C . GLY A 1 153 ? -13.023 -22.578 -5.633 1 97.12 153 GLY A C 1
ATOM 1174 O O . GLY A 1 153 ? -12.227 -23.516 -5.785 1 97.12 153 GLY A O 1
ATOM 1175 N N . SER A 1 154 ? -13.523 -21.797 -6.605 1 97.19 154 SER A N 1
ATOM 1176 C CA . SER A 1 154 ? -13.164 -22.062 -8 1 97.19 154 SER A CA 1
ATOM 1177 C C . SER A 1 154 ? -11.688 -21.812 -8.25 1 97.19 154 SER A C 1
ATOM 1179 O O . SER A 1 154 ? -11.211 -20.672 -8.141 1 97.19 154 SER A O 1
ATOM 1181 N N . LEU A 1 155 ? -11.023 -22.859 -8.656 1 98.19 155 LEU A N 1
ATOM 1182 C CA . LEU A 1 155 ? -9.57 -22.781 -8.836 1 98.19 155 LEU A CA 1
ATOM 1183 C C . LEU A 1 155 ? -9.203 -21.797 -9.93 1 98.19 155 LEU A C 1
ATOM 1185 O O . LEU A 1 155 ? -8.406 -20.891 -9.711 1 98.19 155 LEU A O 1
ATOM 1189 N N . TRP A 1 156 ? -9.805 -21.953 -11.086 1 96.94 156 TRP A N 1
ATOM 1190 C CA . TRP A 1 156 ? -9.391 -21.094 -12.203 1 96.94 156 TRP A CA 1
ATOM 1191 C C . TRP A 1 156 ? -9.742 -19.641 -11.938 1 96.94 156 TRP A C 1
ATOM 1193 O O . TRP A 1 156 ? -9.008 -18.734 -12.336 1 96.94 156 TRP A O 1
ATOM 1203 N N . ARG A 1 157 ? -10.828 -19.328 -11.219 1 96.06 157 ARG A N 1
ATOM 1204 C CA . ARG A 1 157 ? -11.234 -17.953 -10.953 1 96.06 157 ARG A CA 1
ATOM 1205 C C . ARG A 1 157 ? -10.242 -17.266 -10.023 1 96.06 157 ARG A C 1
ATOM 1207 O O . ARG A 1 157 ? -9.875 -16.109 -10.25 1 96.06 157 ARG A O 1
ATOM 1214 N N . TYR A 1 158 ? -9.844 -17.953 -9.031 1 98.19 158 TYR A N 1
ATOM 1215 C CA . TYR A 1 158 ? -8.969 -17.312 -8.055 1 98.19 158 TYR A CA 1
ATOM 1216 C C . TYR A 1 158 ? -7.535 -17.25 -8.57 1 98.19 158 TYR A C 1
ATOM 1218 O O . TYR A 1 158 ? -6.781 -16.344 -8.227 1 98.19 158 TYR A O 1
ATOM 1226 N N . VAL A 1 159 ? -7.113 -18.203 -9.422 1 97.88 159 VAL A N 1
ATOM 1227 C CA . VAL A 1 159 ? -5.828 -18.078 -10.102 1 97.88 159 VAL A CA 1
ATOM 1228 C C . VAL A 1 159 ? -5.863 -16.875 -11.055 1 97.88 159 VAL A C 1
ATOM 1230 O O . VAL A 1 159 ? -4.934 -16.062 -11.078 1 97.88 159 VAL A O 1
ATOM 1233 N N . ARG A 1 160 ? -6.965 -16.781 -11.82 1 93.69 160 ARG A N 1
ATOM 1234 C CA . ARG A 1 160 ? -7.148 -15.641 -12.719 1 93.69 160 ARG A CA 1
ATOM 1235 C C . ARG A 1 160 ? -7.121 -14.32 -11.945 1 93.69 160 ARG A C 1
ATOM 1237 O O . ARG A 1 160 ? -6.484 -13.359 -12.375 1 93.69 160 ARG A O 1
ATOM 1244 N N . ALA A 1 161 ? -7.828 -14.297 -10.844 1 95 161 ALA A N 1
ATOM 1245 C CA . ALA A 1 161 ? -7.852 -13.102 -10.008 1 95 161 ALA A CA 1
ATOM 1246 C C . ALA A 1 161 ? -6.457 -12.758 -9.5 1 95 161 ALA A C 1
ATOM 1248 O O . ALA A 1 161 ? -6.039 -11.594 -9.547 1 95 161 ALA A O 1
ATOM 1249 N N . SER A 1 162 ? -5.727 -13.75 -9.094 1 97.75 162 SER A N 1
ATOM 1250 C CA . SER A 1 162 ? -4.387 -13.562 -8.547 1 97.75 162 SER A CA 1
ATOM 1251 C C . SER A 1 162 ? -3.408 -13.102 -9.617 1 97.75 162 SER A C 1
ATOM 1253 O O . SER A 1 162 ? -2.33 -12.594 -9.305 1 97.75 162 SER A O 1
ATOM 1255 N N . MET A 1 163 ? -3.797 -13.234 -10.875 1 93.56 163 MET A N 1
ATOM 1256 C CA . MET A 1 163 ? -2.908 -12.859 -11.969 1 93.56 163 MET A CA 1
ATOM 1257 C C . MET A 1 163 ? -3.402 -11.594 -12.656 1 93.56 163 MET A C 1
ATOM 1259 O O . MET A 1 163 ? -2.932 -11.25 -13.742 1 93.56 163 MET A O 1
ATOM 1263 N N . THR A 1 164 ? -4.312 -10.891 -12.039 1 90.06 164 THR A N 1
ATOM 1264 C CA . THR A 1 164 ? -4.949 -9.734 -12.664 1 90.06 164 THR A CA 1
ATOM 1265 C C . THR A 1 164 ? -4.117 -8.477 -12.43 1 90.06 164 THR A C 1
ATOM 1267 O O . THR A 1 164 ? -4.172 -7.879 -11.359 1 90.06 164 THR A O 1
ATOM 1270 N N . LEU A 1 165 ? -3.463 -8.047 -13.477 1 84.31 165 LEU A N 1
ATOM 1271 C CA . LEU A 1 165 ? -2.65 -6.836 -13.414 1 84.31 165 LEU A CA 1
ATOM 1272 C C . LEU A 1 165 ? -3.455 -5.617 -13.867 1 84.31 165 LEU A C 1
ATOM 1274 O O . LEU A 1 165 ? -4.156 -5.672 -14.875 1 84.31 165 LEU A O 1
ATOM 1278 N N . SER A 1 166 ? -3.318 -4.645 -13.031 1 79.44 166 SER A N 1
ATOM 1279 C CA . SER A 1 166 ? -4.008 -3.402 -13.367 1 79.44 166 SER A CA 1
ATOM 1280 C C . SER A 1 166 ? -3.529 -2.854 -14.711 1 79.44 166 SER A C 1
ATOM 1282 O O . SER A 1 166 ? -2.336 -2.9 -15.016 1 79.44 166 SER A O 1
ATOM 1284 N N . GLY A 1 167 ? -4.48 -2.303 -15.469 1 69.62 167 GLY A N 1
ATOM 1285 C CA . GLY A 1 167 ? -4.145 -1.753 -16.781 1 69.62 167 GLY A CA 1
ATOM 1286 C C . GLY A 1 167 ? -4.156 -2.791 -17.875 1 69.62 167 GLY A C 1
ATOM 1287 O O . GLY A 1 167 ? -4.215 -2.445 -19.062 1 69.62 167 GLY A O 1
ATOM 1288 N N . TYR A 1 168 ? -4.086 -4.082 -17.5 1 70.88 168 TYR A N 1
ATOM 1289 C CA . TYR A 1 168 ? -4.047 -5.145 -18.5 1 70.88 168 TYR A CA 1
ATOM 1290 C C . TYR A 1 168 ? -5.336 -5.957 -18.469 1 70.88 168 TYR A C 1
ATOM 1292 O O . TYR A 1 168 ? -5.816 -6.395 -19.531 1 70.88 168 TYR A O 1
ATOM 1300 N N . LEU A 1 169 ? -5.84 -6.141 -17.297 1 76.5 169 LEU A N 1
ATOM 1301 C CA . LEU A 1 169 ? -7.035 -6.957 -17.125 1 76.5 169 LEU A CA 1
ATOM 1302 C C . LEU A 1 169 ? -8.031 -6.277 -16.188 1 76.5 169 LEU A C 1
ATOM 1304 O O . LEU A 1 169 ? -7.629 -5.602 -15.234 1 76.5 169 LEU A O 1
ATOM 1308 N N . PRO A 1 170 ? -9.25 -6.434 -16.516 1 78.56 170 PRO A N 1
ATOM 1309 C CA . PRO A 1 170 ? -10.234 -5.961 -15.531 1 78.56 170 PRO A CA 1
ATOM 1310 C C . PRO A 1 170 ? -10.242 -6.789 -14.25 1 78.56 170 PRO A C 1
ATOM 1312 O O . PRO A 1 170 ? -9.906 -7.977 -14.273 1 78.56 170 PRO A O 1
ATOM 1315 N N . PRO A 1 171 ? -10.641 -6.176 -13.203 1 87.12 171 PRO A N 1
ATOM 1316 C CA . PRO A 1 171 ? -10.75 -6.949 -11.969 1 87.12 171 PRO A CA 1
ATOM 1317 C C . PRO A 1 171 ? -11.742 -8.102 -12.07 1 87.12 171 PRO A C 1
ATOM 1319 O O . PRO A 1 171 ? -12.664 -8.047 -12.891 1 87.12 171 PRO A O 1
ATOM 1322 N N . LEU A 1 172 ? -11.477 -9.133 -11.328 1 88.12 172 LEU A N 1
ATOM 1323 C CA . LEU A 1 172 ? -12.43 -10.234 -11.227 1 88.12 172 LEU A CA 1
ATOM 1324 C C . LEU A 1 172 ? -13.438 -9.984 -10.109 1 88.12 172 LEU A C 1
ATOM 1326 O O . LEU A 1 172 ? -13.062 -9.602 -9 1 88.12 172 LEU A O 1
ATOM 1330 N N . CYS A 1 173 ? -14.648 -10.109 -10.445 1 85.88 173 CYS A N 1
ATOM 1331 C CA . CYS A 1 173 ? -15.688 -10.016 -9.422 1 85.88 173 CYS A CA 1
ATOM 1332 C C . CYS A 1 173 ? -15.852 -11.344 -8.688 1 85.88 173 CYS A C 1
ATOM 1334 O O . CYS A 1 173 ? -16.219 -12.352 -9.297 1 85.88 173 CYS A O 1
ATOM 1336 N N . ASP A 1 174 ? -15.625 -11.359 -7.469 1 90.75 174 ASP A N 1
ATOM 1337 C CA . ASP A 1 174 ? -15.742 -12.594 -6.695 1 90.75 174 ASP A CA 1
ATOM 1338 C C . ASP A 1 174 ? -17.203 -13.047 -6.613 1 90.75 174 ASP A C 1
ATOM 1340 O O . ASP A 1 174 ? -18.062 -12.297 -6.16 1 90.75 174 ASP A O 1
ATOM 1344 N N . PRO A 1 175 ? -17.453 -14.266 -6.973 1 84.19 175 PRO A N 1
ATOM 1345 C CA . PRO A 1 175 ? -18.828 -14.758 -6.91 1 84.19 175 PRO A CA 1
ATOM 1346 C C . PRO A 1 175 ? -19.359 -14.875 -5.48 1 84.19 175 PRO A C 1
ATOM 1348 O O . PRO A 1 175 ? -20.562 -14.883 -5.262 1 84.19 175 PRO A O 1
ATOM 1351 N N . LYS A 1 176 ? -18.516 -14.938 -4.555 1 89.69 176 LYS A N 1
ATO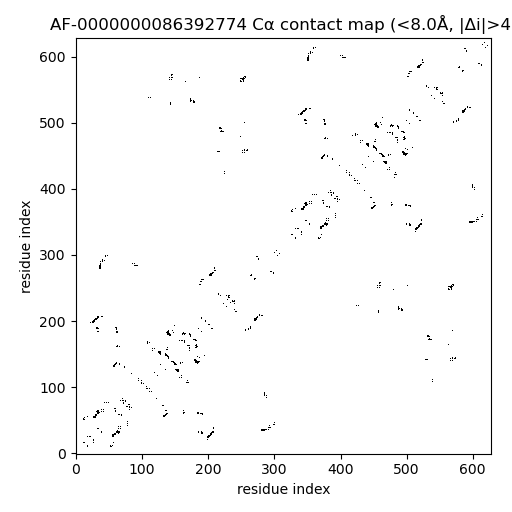M 1352 C CA . LYS A 1 176 ? -18.922 -15.133 -3.164 1 89.69 176 LYS A CA 1
ATOM 1353 C C . LYS A 1 176 ? -19.531 -13.859 -2.584 1 89.69 176 LYS A C 1
ATOM 1355 O O . LYS A 1 176 ? -20.516 -13.922 -1.856 1 89.69 176 LYS A O 1
ATOM 1360 N N . ASP A 1 177 ? -19 -12.703 -2.871 1 89.88 177 ASP A N 1
ATOM 1361 C CA . ASP A 1 177 ? -19.469 -11.492 -2.203 1 89.88 177 ASP A CA 1
ATOM 1362 C C . ASP A 1 177 ? -19.531 -10.32 -3.178 1 89.88 177 ASP A C 1
ATOM 1364 O O . ASP A 1 177 ? -19.953 -9.219 -2.807 1 89.88 177 ASP A O 1
ATOM 1368 N N . GLY A 1 178 ? -19.047 -10.516 -4.383 1 86 178 GLY A N 1
ATOM 1369 C CA . GLY A 1 178 ? -19.141 -9.461 -5.375 1 86 178 GLY A CA 1
ATOM 1370 C C . GLY A 1 178 ? -17.969 -8.492 -5.324 1 86 178 GLY A C 1
ATOM 1371 O O . GLY A 1 178 ? -17.938 -7.527 -6.09 1 86 178 GLY A O 1
ATOM 1372 N N . ASN A 1 179 ? -17.031 -8.742 -4.48 1 90.94 179 ASN A N 1
ATOM 1373 C CA . ASN A 1 179 ? -15.875 -7.863 -4.383 1 90.94 179 ASN A CA 1
ATOM 1374 C C . ASN A 1 179 ? -14.977 -7.992 -5.609 1 90.94 179 ASN A C 1
ATOM 1376 O O . ASN A 1 179 ? -14.984 -9.023 -6.289 1 90.94 179 ASN A O 1
ATOM 1380 N N . LEU A 1 180 ? -14.289 -6.918 -5.871 1 88.88 180 LEU A N 1
ATOM 1381 C CA . LEU A 1 180 ? -13.391 -6.887 -7.016 1 88.88 180 LEU A CA 1
ATOM 1382 C C . LEU A 1 180 ? -11.977 -7.312 -6.613 1 88.88 180 LEU A C 1
ATOM 1384 O O . LEU A 1 180 ? -11.391 -6.738 -5.699 1 88.88 180 LEU A O 1
ATOM 1388 N N . LEU A 1 181 ? -11.469 -8.305 -7.273 1 94.06 181 LEU A N 1
ATOM 1389 C CA . LEU A 1 181 ? -10.18 -8.891 -6.941 1 94.06 181 LEU A CA 1
ATOM 1390 C C . LEU A 1 181 ? -9.148 -8.578 -8.023 1 94.06 181 LEU A C 1
ATOM 1392 O O . LEU A 1 181 ? -9.469 -8.594 -9.211 1 94.06 181 LEU A O 1
ATOM 1396 N N . MET A 1 182 ? -7.973 -8.258 -7.582 1 94.19 182 MET A N 1
ATOM 1397 C CA . MET A 1 182 ? -6.816 -8.016 -8.438 1 94.19 182 MET A CA 1
ATOM 1398 C C . MET A 1 182 ? -5.629 -8.867 -8 1 94.19 182 MET A C 1
ATOM 1400 O O . MET A 1 182 ? -5.723 -9.625 -7.035 1 94.19 182 MET A O 1
ATOM 1404 N N . ASP A 1 183 ? -4.547 -8.766 -8.703 1 94.88 183 ASP A N 1
ATOM 1405 C CA . ASP A 1 183 ? -3.332 -9.531 -8.438 1 94.88 183 ASP A CA 1
ATOM 1406 C C . ASP A 1 183 ? -2.914 -9.398 -6.973 1 94.88 183 ASP A C 1
ATOM 1408 O O . ASP A 1 183 ? -2.896 -8.289 -6.426 1 94.88 183 ASP A O 1
ATOM 1412 N N . GLY A 1 184 ? -2.576 -10.523 -6.387 1 97.44 184 GLY A N 1
ATOM 1413 C CA . GLY A 1 184 ? -2.131 -10.516 -5.004 1 97.44 184 GLY A CA 1
ATOM 1414 C C . GLY A 1 184 ? -0.797 -9.82 -4.809 1 97.44 184 GLY A C 1
ATOM 1415 O O . GLY A 1 184 ? -0.447 -9.438 -3.693 1 97.44 184 GLY A O 1
ATOM 1416 N N . GLY A 1 185 ? -0.049 -9.648 -5.836 1 95.94 185 GLY A N 1
ATOM 1417 C CA . GLY A 1 185 ? 1.283 -9.062 -5.777 1 95.94 185 GLY A CA 1
ATOM 1418 C C . GLY A 1 185 ? 1.283 -7.609 -5.352 1 95.94 185 GLY A C 1
ATOM 1419 O O . GLY A 1 185 ? 2.316 -7.078 -4.941 1 95.94 185 GLY A O 1
ATOM 1420 N N . TYR A 1 186 ? 0.098 -7 -5.418 1 93 186 TYR A N 1
ATOM 1421 C CA . TYR A 1 186 ? 0.038 -5.602 -5.004 1 93 186 TYR A CA 1
ATOM 1422 C C . TYR A 1 186 ? 0.176 -5.473 -3.492 1 93 186 TYR A C 1
ATOM 1424 O O . TYR A 1 186 ? 0.604 -4.434 -2.988 1 93 186 TYR A O 1
ATOM 1432 N N . ILE A 1 187 ? -0.159 -6.523 -2.768 1 94.19 187 ILE A N 1
ATOM 1433 C CA . ILE A 1 187 ? -0.104 -6.461 -1.312 1 94.19 187 ILE A CA 1
ATOM 1434 C C . ILE A 1 187 ? 0.936 -7.449 -0.791 1 94.19 187 ILE A C 1
ATOM 1436 O O . ILE A 1 187 ? 1.724 -7.121 0.1 1 94.19 187 ILE A O 1
ATOM 1440 N N . ASN A 1 188 ? 0.924 -8.586 -1.338 1 96.25 188 ASN A N 1
ATOM 1441 C CA . ASN A 1 188 ? 1.773 -9.672 -0.859 1 96.25 188 ASN A CA 1
ATOM 1442 C C . ASN A 1 188 ? 2.24 -10.57 -2.004 1 96.25 188 ASN A C 1
ATOM 1444 O O . ASN A 1 188 ? 1.579 -11.555 -2.336 1 96.25 188 ASN A O 1
ATOM 1448 N N . ASN A 1 189 ? 3.434 -10.32 -2.486 1 96.12 189 ASN A N 1
ATOM 1449 C CA . ASN A 1 189 ? 3.932 -11.055 -3.646 1 96.12 189 ASN A CA 1
ATOM 1450 C C . ASN A 1 189 ? 4.535 -12.398 -3.246 1 96.12 189 ASN A C 1
ATOM 1452 O O . ASN A 1 189 ? 4.719 -13.273 -4.09 1 96.12 189 ASN A O 1
ATOM 1456 N N . LEU A 1 190 ? 4.938 -12.484 -2.051 1 97.31 190 LEU A N 1
ATOM 1457 C CA . LEU A 1 190 ? 5.535 -13.695 -1.511 1 97.31 190 LEU A CA 1
ATOM 1458 C C . LEU A 1 190 ? 4.906 -14.062 -0.17 1 97.31 190 LEU A C 1
ATOM 1460 O O . LEU A 1 190 ? 5.523 -13.883 0.88 1 97.31 190 LEU A O 1
ATOM 1464 N N . PRO A 1 191 ? 3.721 -14.695 -0.205 1 97.81 191 PRO A N 1
ATOM 1465 C CA . PRO A 1 191 ? 2.9 -14.859 0.997 1 97.81 191 PRO A CA 1
ATOM 1466 C C . PRO A 1 191 ? 3.389 -15.992 1.894 1 97.81 191 PRO A C 1
ATOM 1468 O O . PRO A 1 191 ? 2.607 -16.875 2.258 1 97.81 191 PRO A O 1
ATOM 1471 N N . ALA A 1 192 ? 4.605 -15.938 2.303 1 97.81 192 ALA A N 1
ATOM 1472 C CA . ALA A 1 192 ? 5.184 -16.906 3.23 1 97.81 192 ALA A CA 1
ATOM 1473 C C . ALA A 1 192 ? 4.516 -16.828 4.598 1 97.81 192 ALA A C 1
ATOM 1475 O O . ALA A 1 192 ? 4.387 -17.828 5.297 1 97.81 192 ALA A O 1
ATOM 1476 N N . ASP A 1 193 ? 4.094 -15.672 4.965 1 96.88 193 ASP A N 1
ATOM 1477 C CA . ASP A 1 193 ? 3.422 -15.484 6.242 1 96.88 193 ASP A CA 1
ATOM 1478 C C . ASP A 1 193 ? 2.109 -16.266 6.297 1 96.88 193 ASP A C 1
ATOM 1480 O O . ASP A 1 193 ? 1.743 -16.797 7.344 1 96.88 193 ASP A O 1
ATOM 1484 N N . ILE A 1 194 ? 1.402 -16.312 5.164 1 97.5 194 ILE A N 1
ATOM 1485 C CA . ILE A 1 194 ? 0.146 -17.062 5.105 1 97.5 194 ILE A CA 1
ATOM 1486 C C . ILE A 1 194 ? 0.417 -18.547 5.289 1 97.5 194 ILE A C 1
ATOM 1488 O O . ILE A 1 194 ? -0.296 -19.234 6.027 1 97.5 194 ILE A O 1
ATOM 1492 N N . ALA A 1 195 ? 1.448 -19.016 4.609 1 97.81 195 ALA A N 1
ATOM 1493 C CA . ALA A 1 195 ? 1.822 -20.422 4.77 1 97.81 195 ALA A CA 1
ATOM 1494 C C . ALA A 1 195 ? 2.156 -20.734 6.227 1 97.81 195 ALA A C 1
ATOM 1496 O O . ALA A 1 195 ? 1.775 -21.781 6.746 1 97.81 195 ALA A O 1
ATOM 1497 N N . ARG A 1 196 ? 2.885 -19.844 6.863 1 96.69 196 ARG A N 1
ATOM 1498 C CA . ARG A 1 196 ? 3.223 -20.016 8.273 1 96.69 196 ARG A CA 1
ATOM 1499 C C . ARG A 1 196 ? 1.966 -20.062 9.133 1 96.69 196 ARG A C 1
ATOM 1501 O O . ARG A 1 196 ? 1.854 -20.922 10.023 1 96.69 196 ARG A O 1
ATOM 1508 N N . ASN A 1 197 ? 1.038 -19.25 8.883 1 95.12 197 ASN A N 1
ATOM 1509 C CA . ASN A 1 197 ? -0.211 -19.203 9.633 1 95.12 197 ASN A CA 1
ATOM 1510 C C . ASN A 1 197 ? -1.046 -20.469 9.422 1 95.12 197 ASN A C 1
ATOM 1512 O O . ASN A 1 197 ? -1.859 -20.828 10.266 1 95.12 197 ASN A O 1
ATOM 1516 N N . MET A 1 198 ? -0.762 -21.109 8.281 1 95.31 198 MET A N 1
ATOM 1517 C CA . MET A 1 198 ? -1.49 -22.328 7.977 1 95.31 198 MET A CA 1
ATOM 1518 C C . MET A 1 198 ? -0.832 -23.531 8.648 1 95.31 198 MET A C 1
ATOM 1520 O O . MET A 1 198 ? -1.315 -24.656 8.523 1 95.31 198 MET A O 1
ATOM 1524 N N . GLY A 1 199 ? 0.343 -23.266 9.32 1 92.56 199 GLY A N 1
ATOM 1525 C CA . GLY A 1 199 ? 0.912 -24.312 10.141 1 92.56 199 GLY A CA 1
ATOM 1526 C C . GLY A 1 199 ? 2.268 -24.781 9.648 1 92.56 199 GLY A C 1
ATOM 1527 O O . GLY A 1 199 ? 2.842 -25.734 10.203 1 92.56 199 GLY A O 1
ATOM 1528 N N . ALA A 1 200 ? 2.76 -24.156 8.641 1 95.06 200 ALA A N 1
ATOM 1529 C CA . ALA A 1 200 ? 4.066 -24.578 8.141 1 95.06 200 ALA A CA 1
ATOM 1530 C C . ALA A 1 200 ? 5.172 -24.219 9.125 1 95.06 200 ALA A C 1
ATOM 1532 O O . ALA A 1 200 ? 5.207 -23.109 9.648 1 95.06 200 ALA A O 1
ATOM 1533 N N . LYS A 1 201 ? 5.977 -25.172 9.445 1 93.69 201 LYS A N 1
ATOM 1534 C CA . LYS A 1 201 ? 7.145 -24.922 10.289 1 93.69 201 LYS A CA 1
ATOM 1535 C C . LYS A 1 201 ? 8.242 -24.203 9.5 1 93.69 201 LYS A C 1
ATOM 1537 O O . LYS A 1 201 ? 8.867 -23.266 10 1 93.69 201 LYS A O 1
ATOM 1542 N N . THR A 1 202 ? 8.492 -24.75 8.289 1 91.94 202 THR A N 1
ATOM 1543 C CA . THR A 1 202 ? 9.477 -24.172 7.379 1 91.94 202 THR A CA 1
ATOM 1544 C C . THR A 1 202 ? 8.82 -23.75 6.066 1 91.94 202 THR A C 1
ATOM 1546 O O . THR A 1 202 ? 8.031 -24.516 5.496 1 91.94 202 THR A O 1
ATOM 1549 N N . VAL A 1 203 ? 9.141 -22.547 5.688 1 95.31 203 VAL A N 1
ATOM 1550 C CA . VAL A 1 203 ? 8.594 -22.031 4.438 1 95.31 203 VAL A CA 1
ATOM 1551 C C . VAL A 1 203 ? 9.727 -21.766 3.451 1 95.31 203 VAL A C 1
ATOM 1553 O O . VAL A 1 203 ? 10.648 -21 3.756 1 95.31 203 VAL A O 1
ATOM 1556 N N . ILE A 1 204 ? 9.688 -22.438 2.375 1 93.56 204 ILE A N 1
ATOM 1557 C CA . ILE A 1 204 ? 10.586 -22.125 1.267 1 93.56 204 ILE A CA 1
ATOM 1558 C C . ILE A 1 204 ? 9.906 -21.141 0.316 1 93.56 204 ILE A C 1
ATOM 1560 O O . ILE A 1 204 ? 8.898 -21.484 -0.317 1 93.56 204 ILE A O 1
ATOM 1564 N N . ALA A 1 205 ? 10.414 -19.953 0.238 1 95.62 205 ALA A N 1
ATOM 1565 C CA . ALA A 1 205 ? 9.805 -18.875 -0.547 1 95.62 205 ALA A CA 1
ATOM 1566 C C . ALA A 1 205 ? 10.664 -18.531 -1.757 1 95.62 205 ALA A C 1
ATOM 1568 O O . ALA A 1 205 ? 11.836 -18.156 -1.608 1 95.62 205 ALA A O 1
ATOM 1569 N N . ILE A 1 206 ? 10.102 -18.656 -2.938 1 93.62 206 ILE A N 1
ATOM 1570 C CA . ILE A 1 206 ? 10.828 -18.375 -4.176 1 93.62 206 ILE A CA 1
ATOM 1571 C C . ILE A 1 206 ? 10.375 -17.031 -4.75 1 93.62 206 ILE A C 1
ATOM 1573 O O . ILE A 1 206 ? 9.219 -16.891 -5.156 1 93.62 206 ILE A O 1
ATOM 1577 N N . ASP A 1 207 ? 11.273 -16.109 -4.82 1 93 207 ASP A N 1
ATOM 1578 C CA . ASP A 1 207 ? 11 -14.773 -5.316 1 93 207 ASP A CA 1
ATOM 1579 C C . ASP A 1 207 ? 11.484 -14.617 -6.758 1 93 207 ASP A C 1
ATOM 1581 O O . ASP A 1 207 ? 12.688 -14.648 -7.027 1 93 207 ASP A O 1
ATOM 1585 N N . VAL A 1 208 ? 10.547 -14.383 -7.613 1 90.5 208 VAL A N 1
ATOM 1586 C CA . VAL A 1 208 ? 10.914 -14.18 -9.008 1 90.5 208 VAL A CA 1
ATOM 1587 C C . VAL A 1 208 ? 10.523 -12.773 -9.453 1 90.5 208 VAL A C 1
ATOM 1589 O O . VAL A 1 208 ? 10.367 -12.516 -10.648 1 90.5 208 VAL A O 1
ATOM 1592 N N . GLY A 1 209 ? 10.289 -11.93 -8.523 1 86.81 209 GLY A N 1
ATOM 1593 C CA . GLY A 1 209 ? 9.953 -10.547 -8.82 1 86.81 209 GLY A CA 1
ATOM 1594 C C . GLY A 1 209 ? 11.109 -9.758 -9.406 1 86.81 209 GLY A C 1
ATOM 1595 O O . GLY A 1 209 ? 12.273 -10.133 -9.234 1 86.81 209 GLY A O 1
ATOM 1596 N N . SER A 1 210 ? 10.789 -8.672 -10.195 1 73.75 210 SER A N 1
ATOM 1597 C CA . SER A 1 210 ? 11.812 -7.836 -10.812 1 73.75 210 SER A CA 1
ATOM 1598 C C . SER A 1 210 ? 12.555 -7.012 -9.766 1 73.75 210 SER A C 1
ATOM 1600 O O . SER A 1 210 ? 11.961 -6.57 -8.781 1 73.75 210 SER A O 1
ATOM 1602 N N . GLN A 1 211 ? 13.891 -7.02 -9.664 1 62.06 211 GLN A N 1
ATOM 1603 C CA . GLN A 1 211 ? 14.672 -6.152 -8.789 1 62.06 211 GLN A CA 1
ATOM 1604 C C . GLN A 1 211 ? 14.781 -4.742 -9.359 1 62.06 211 GLN A C 1
ATOM 1606 O O . GLN A 1 211 ? 15 -3.781 -8.617 1 62.06 211 GLN A O 1
ATOM 1611 N N . ASP A 1 212 ? 15.047 -4.496 -10.664 1 47.16 212 ASP A N 1
ATOM 1612 C CA . ASP A 1 212 ? 15.5 -3.246 -11.266 1 47.16 212 ASP A CA 1
ATOM 1613 C C . ASP A 1 212 ? 14.82 -2.041 -10.617 1 47.16 212 ASP A C 1
ATOM 1615 O O . ASP A 1 212 ? 15.461 -1.011 -10.391 1 47.16 212 ASP A O 1
ATOM 1619 N N . GLU A 1 213 ? 13.516 -1.753 -10.805 1 43.19 213 GLU A N 1
ATOM 1620 C CA . GLU A 1 213 ? 13.25 -0.369 -11.188 1 43.19 213 GLU A CA 1
ATOM 1621 C C . GLU A 1 213 ? 13.477 0.581 -10.016 1 43.19 213 GLU A C 1
ATOM 1623 O O . GLU A 1 213 ? 12.898 1.672 -9.977 1 43.19 213 GLU A O 1
ATOM 1628 N N . THR A 1 214 ? 13.844 0.139 -8.859 1 38.75 214 THR A N 1
ATOM 1629 C CA . THR A 1 214 ? 14.016 1.165 -7.836 1 38.75 214 THR A CA 1
ATOM 1630 C C . THR A 1 214 ? 15.023 2.215 -8.289 1 38.75 214 THR A C 1
ATOM 1632 O O . THR A 1 214 ? 15.266 3.197 -7.582 1 38.75 214 THR A O 1
ATOM 1635 N N . ASP A 1 215 ? 15.992 1.805 -9.031 1 35.12 215 ASP A N 1
ATOM 1636 C CA . ASP A 1 215 ? 17 2.828 -9.273 1 35.12 215 ASP A CA 1
ATOM 1637 C C . ASP A 1 215 ? 16.359 4.121 -9.789 1 35.12 215 ASP A C 1
ATOM 1639 O O . ASP A 1 215 ? 16.406 4.41 -10.984 1 35.12 215 ASP A O 1
ATOM 1643 N N . LEU A 1 216 ? 15.281 4.391 -9.438 1 37.28 216 LEU A N 1
ATOM 1644 C CA . LEU A 1 216 ? 14.891 5.746 -9.797 1 37.28 216 LEU A CA 1
ATOM 1645 C C . LEU A 1 216 ? 15.781 6.773 -9.102 1 37.28 216 LEU A C 1
ATOM 1647 O O . LEU A 1 216 ? 15.539 7.125 -7.941 1 37.28 216 LEU A O 1
ATOM 1651 N N . CYS A 1 217 ? 17.031 6.59 -8.742 1 33.72 217 CYS A N 1
ATOM 1652 C CA . CYS A 1 217 ? 17.906 7.406 -7.914 1 33.72 217 CYS A CA 1
ATOM 1653 C C . CYS A 1 217 ? 17.594 8.891 -8.086 1 33.72 217 CYS A C 1
ATOM 1655 O O . CYS A 1 217 ? 16.797 9.266 -8.961 1 33.72 217 CYS A O 1
ATOM 1657 N N . ASN A 1 218 ? 18.797 9.648 -8.125 1 29.39 218 ASN A N 1
ATOM 1658 C CA . ASN A 1 218 ? 19.188 10.984 -7.68 1 29.39 218 ASN A CA 1
ATOM 1659 C C . ASN A 1 218 ? 18.5 12.07 -8.492 1 29.39 218 ASN A C 1
ATOM 1661 O O . ASN A 1 218 ? 18.938 12.406 -9.594 1 29.39 218 ASN A O 1
ATOM 1665 N N . TYR A 1 219 ? 17.266 12.109 -8.391 1 30.17 219 TYR A N 1
ATOM 1666 C CA . TYR A 1 219 ? 16.797 13.352 -9 1 30.17 219 TYR A CA 1
ATOM 1667 C C . TYR A 1 219 ? 17.281 14.562 -8.219 1 30.17 219 TYR A C 1
ATOM 1669 O O . TYR A 1 219 ? 17.266 14.562 -6.98 1 30.17 219 TYR A O 1
ATOM 1677 N N . GLY A 1 220 ? 18.359 15.078 -8.477 1 28.39 220 GLY A N 1
ATOM 1678 C CA . GLY A 1 220 ? 18.875 16.297 -7.867 1 28.39 220 GLY A CA 1
ATOM 1679 C C . GLY A 1 220 ? 17.781 17.188 -7.297 1 28.39 220 GLY A C 1
ATOM 1680 O O . GLY A 1 220 ? 16.609 17.016 -7.609 1 28.39 220 GLY A O 1
ATOM 1681 N N . ASP A 1 221 ? 18.188 17.891 -6.305 1 29.97 221 ASP A N 1
ATOM 1682 C CA . ASP A 1 221 ? 17.406 18.859 -5.547 1 29.97 221 ASP A CA 1
ATOM 1683 C C . ASP A 1 221 ? 16.406 19.609 -6.445 1 29.97 221 ASP A C 1
ATOM 1685 O O . ASP A 1 221 ? 15.312 19.953 -6.012 1 29.97 221 ASP A O 1
ATOM 1689 N N . SER A 1 222 ? 17.109 20.5 -7.262 1 30.09 222 SER A N 1
ATOM 1690 C CA . SER A 1 222 ? 16.453 21.578 -8.016 1 30.09 222 SER A CA 1
ATOM 1691 C C . SER A 1 222 ? 15.602 21.016 -9.141 1 30.09 222 SER A C 1
ATOM 1693 O O . SER A 1 222 ? 15.969 21.109 -10.312 1 30.09 222 SER A O 1
ATOM 1695 N N . LEU A 1 223 ? 15.18 19.828 -9.078 1 34.34 223 LEU A N 1
ATOM 1696 C CA . LEU A 1 223 ? 14.297 19.578 -10.211 1 34.34 223 LEU A CA 1
ATOM 1697 C C . LEU A 1 223 ? 13.258 20.688 -10.344 1 34.34 223 LEU A C 1
ATOM 1699 O O . LEU A 1 223 ? 12.266 20.703 -9.609 1 34.34 223 LEU A O 1
ATOM 1703 N N . SER A 1 224 ? 13.648 21.844 -10.406 1 34.94 224 SER A N 1
ATOM 1704 C CA . SER A 1 224 ? 12.695 22.812 -10.93 1 34.94 224 SER A CA 1
ATOM 1705 C C . SER A 1 224 ? 11.875 22.234 -12.078 1 34.94 224 SER A C 1
ATOM 1707 O O . SER A 1 224 ? 12.391 21.438 -12.867 1 34.94 224 SER A O 1
ATOM 1709 N N . GLY A 1 225 ? 10.641 21.891 -11.797 1 37.72 225 GLY A N 1
ATOM 1710 C CA . GLY A 1 225 ? 9.766 21.516 -12.906 1 37.72 225 GLY A CA 1
ATOM 1711 C C . GLY A 1 225 ? 10.32 21.922 -14.258 1 37.72 225 GLY A C 1
ATOM 1712 O O . GLY A 1 225 ? 10.32 21.109 -15.195 1 37.72 225 GLY A O 1
ATOM 1713 N N . TRP A 1 226 ? 10.797 23.109 -14.266 1 39.19 226 TRP A N 1
ATOM 1714 C CA . TRP A 1 226 ? 11.32 23.625 -15.531 1 39.19 226 TRP A CA 1
ATOM 1715 C C . TRP A 1 226 ? 12.57 22.859 -15.953 1 39.19 226 TRP A C 1
ATOM 1717 O O . TRP A 1 226 ? 12.742 22.562 -17.141 1 39.19 226 TRP A O 1
ATOM 1727 N N . TRP A 1 227 ? 13.305 22.594 -14.953 1 43 227 TRP A N 1
ATOM 1728 C CA . TRP A 1 227 ? 14.562 21.969 -15.367 1 43 227 TRP A CA 1
ATOM 1729 C C . TRP A 1 227 ? 14.32 20.547 -15.867 1 43 227 TRP A C 1
ATOM 1731 O O . TRP A 1 227 ? 14.898 20.125 -16.875 1 43 227 TRP A O 1
ATOM 1741 N N . LEU A 1 228 ? 13.461 19.844 -15.25 1 42.97 228 LEU A N 1
ATOM 1742 C CA . LEU A 1 228 ? 13.125 18.516 -15.75 1 42.97 228 LEU A CA 1
ATOM 1743 C C . LEU A 1 228 ? 12.445 18.609 -17.109 1 42.97 228 LEU A C 1
ATOM 1745 O O . LEU A 1 228 ? 12.742 17.812 -18 1 42.97 228 LEU A O 1
ATOM 1749 N N . LEU A 1 229 ? 11.547 19.578 -17.188 1 42.44 229 LEU A N 1
ATOM 1750 C CA . LEU A 1 229 ? 10.992 19.812 -18.516 1 42.44 229 LEU A CA 1
ATOM 1751 C C . LEU A 1 229 ? 12.086 20.188 -19.5 1 42.44 229 LEU A C 1
ATOM 1753 O O . LEU A 1 229 ? 12.07 19.75 -20.656 1 42.44 229 LEU A O 1
ATOM 1757 N N . TRP A 1 230 ? 12.867 21.047 -19.016 1 46.94 230 TRP A N 1
ATOM 1758 C CA . TRP A 1 230 ? 13.938 21.438 -19.922 1 46.94 230 TRP A CA 1
ATOM 1759 C C . TRP A 1 230 ? 14.836 20.266 -20.266 1 46.94 230 TRP A C 1
ATOM 1761 O O . TRP A 1 230 ? 15.25 20.109 -21.406 1 46.94 230 TRP A O 1
ATOM 1771 N N . LYS A 1 231 ? 15.062 19.453 -19.266 1 48.34 231 LYS A N 1
ATOM 1772 C CA . LYS A 1 231 ? 15.922 18.312 -19.578 1 48.34 231 LYS A CA 1
ATOM 1773 C C . LYS A 1 231 ? 15.195 17.297 -20.438 1 48.34 231 LYS A C 1
ATOM 1775 O O . LYS A 1 231 ? 15.812 16.625 -21.266 1 48.34 231 LYS A O 1
ATOM 1780 N N . ARG A 1 232 ? 13.977 17.234 -20.219 1 46.81 232 ARG A N 1
ATOM 1781 C CA . ARG A 1 232 ? 13.172 16.359 -21.078 1 46.81 232 ARG A CA 1
ATOM 1782 C C . ARG A 1 232 ? 13.133 16.891 -22.516 1 46.81 232 ARG A C 1
ATOM 1784 O O . ARG A 1 232 ? 13.164 16.109 -23.469 1 46.81 232 ARG A O 1
ATOM 1791 N N . LEU A 1 233 ? 12.977 18.109 -22.562 1 45.69 233 LEU A N 1
ATOM 1792 C CA . LEU A 1 233 ? 12.914 18.703 -23.891 1 45.69 233 LEU A CA 1
ATOM 1793 C C . LEU A 1 233 ? 14.312 18.891 -24.469 1 45.69 233 LEU A C 1
ATOM 1795 O O . LEU A 1 233 ? 14.469 19.047 -25.688 1 45.69 233 LEU A O 1
ATOM 1799 N N . ASN A 1 234 ? 15.312 18.969 -23.562 1 45.88 234 ASN A N 1
ATOM 1800 C CA . ASN A 1 234 ? 16.641 19.172 -24.125 1 45.88 234 ASN A CA 1
ATOM 1801 C C . ASN A 1 234 ? 17.312 17.859 -24.469 1 45.88 234 ASN A C 1
ATOM 1803 O O . ASN A 1 234 ? 17.594 17.031 -23.578 1 45.88 234 ASN A O 1
ATOM 1807 N N . PRO A 1 235 ? 17.359 17.469 -25.672 1 48.66 235 PRO A N 1
ATOM 1808 C CA . PRO A 1 235 ? 17.938 16.234 -26.172 1 48.66 235 PRO A CA 1
ATOM 1809 C C . PRO A 1 235 ? 19.344 15.977 -25.641 1 48.66 235 PRO A C 1
ATOM 1811 O O . PRO A 1 235 ? 19.844 14.844 -25.703 1 48.66 235 PRO A O 1
ATOM 1814 N N . TRP A 1 236 ? 20.062 16.984 -25.25 1 50.72 236 TRP A N 1
ATOM 1815 C CA . TRP A 1 236 ? 21.469 16.828 -24.906 1 50.72 236 TRP A CA 1
ATOM 1816 C C . TRP A 1 236 ? 21.625 16.672 -23.391 1 50.72 236 TRP A C 1
ATOM 1818 O O . TRP A 1 236 ? 22.75 16.531 -22.906 1 50.72 236 TRP A O 1
ATOM 1828 N N . ALA A 1 237 ? 20.688 17.094 -22.656 1 43.06 237 ALA A N 1
ATOM 1829 C CA . ALA A 1 237 ? 20.844 17.031 -21.219 1 43.06 237 ALA A CA 1
ATOM 1830 C C . ALA A 1 237 ? 20.688 15.594 -20.719 1 43.06 237 ALA A C 1
ATOM 1832 O O . ALA A 1 237 ? 19.969 14.797 -21.328 1 43.06 237 ALA A O 1
ATOM 1833 N N . GLU A 1 238 ? 21.531 15.141 -19.812 1 46.66 238 GLU A N 1
ATOM 1834 C CA . GLU A 1 238 ? 21.453 13.82 -19.188 1 46.66 238 GLU A CA 1
ATOM 1835 C C . GLU A 1 238 ? 20.031 13.523 -18.703 1 46.66 238 GLU A C 1
ATOM 1837 O O . GLU A 1 238 ? 19.422 14.336 -18.016 1 46.66 238 GLU A O 1
ATOM 1842 N N . LYS A 1 239 ? 19.375 12.633 -19.406 1 42.22 239 LYS A N 1
ATOM 1843 C CA . LYS A 1 239 ? 17.984 12.227 -19.234 1 42.22 239 LYS A CA 1
ATOM 1844 C C . LYS A 1 239 ? 17.688 11.844 -17.797 1 42.22 239 LYS A C 1
ATOM 1846 O O . LYS A 1 239 ? 18.328 10.938 -17.25 1 42.22 239 LYS A O 1
ATOM 1851 N N . VAL A 1 240 ? 17.562 12.891 -16.922 1 43.41 240 VAL A N 1
ATOM 1852 C CA . VAL A 1 240 ? 17.062 12.492 -15.617 1 43.41 240 VAL A CA 1
ATOM 1853 C C . VAL A 1 240 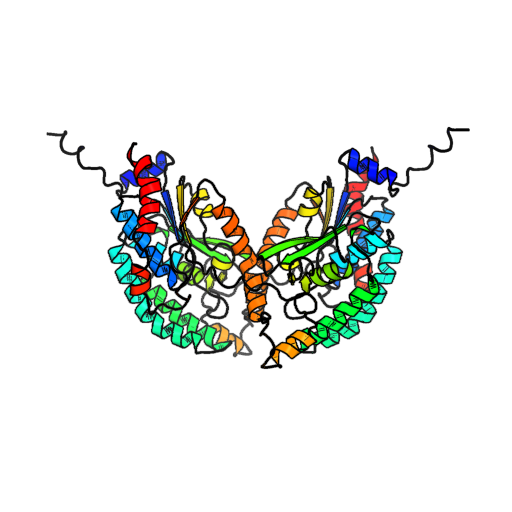? 15.719 11.773 -15.773 1 43.41 240 VAL A C 1
ATOM 1855 O O . VAL A 1 240 ? 14.797 12.297 -16.406 1 43.41 240 VAL A O 1
ATOM 1858 N N . LYS A 1 241 ? 15.688 10.516 -15.703 1 48.41 241 LYS A N 1
ATOM 1859 C CA . LYS A 1 241 ? 14.453 9.75 -15.836 1 48.41 241 LYS A CA 1
ATOM 1860 C C . LYS A 1 241 ? 13.453 10.133 -14.75 1 48.41 241 LYS A C 1
ATOM 1862 O O . LYS A 1 241 ? 13.641 9.805 -13.578 1 48.41 241 LYS A O 1
ATOM 1867 N N . VAL A 1 242 ? 12.828 11.32 -14.883 1 50.44 242 VAL A N 1
ATOM 1868 C CA . VAL A 1 242 ? 11.672 11.625 -14.055 1 50.44 242 VAL A CA 1
ATOM 1869 C C . VAL A 1 242 ? 10.562 10.617 -14.328 1 50.44 242 VAL A C 1
ATOM 1871 O O . VAL A 1 242 ? 10.188 10.391 -15.484 1 50.44 242 VAL A O 1
ATOM 1874 N N . PRO A 1 243 ? 10.297 9.938 -13.164 1 62.16 243 PRO A N 1
ATOM 1875 C CA . PRO A 1 243 ? 9.211 8.992 -13.414 1 62.16 243 PRO A CA 1
ATOM 1876 C C . PRO A 1 243 ? 7.941 9.672 -13.93 1 62.16 243 PRO A C 1
ATOM 1878 O O . PRO A 1 243 ? 7.629 10.797 -13.523 1 62.16 243 PRO A O 1
ATOM 1881 N N . ASP A 1 244 ? 7.402 9.125 -14.883 1 69.25 244 ASP A N 1
ATOM 1882 C CA . ASP A 1 244 ? 6.109 9.617 -15.344 1 69.25 244 ASP A CA 1
ATOM 1883 C C . ASP A 1 244 ? 4.996 9.234 -14.375 1 69.25 244 ASP A C 1
ATOM 1885 O O . ASP A 1 244 ? 5.25 8.602 -13.344 1 69.25 244 ASP A O 1
ATOM 1889 N N . MET A 1 245 ? 3.852 9.742 -14.547 1 70.69 245 MET A N 1
ATOM 1890 C CA . MET A 1 245 ? 2.711 9.57 -13.648 1 70.69 245 MET A CA 1
ATOM 1891 C C . MET A 1 245 ? 2.355 8.094 -13.5 1 70.69 245 MET A C 1
ATOM 1893 O O . MET A 1 245 ? 1.987 7.648 -12.414 1 70.69 245 MET A O 1
ATOM 1897 N N . ALA A 1 246 ? 2.531 7.426 -14.609 1 68.88 246 ALA A N 1
ATOM 1898 C CA . ALA A 1 246 ? 2.221 6 -14.562 1 68.88 246 ALA A CA 1
ATOM 1899 C C . ALA A 1 246 ? 3.188 5.258 -13.641 1 68.88 246 ALA A C 1
ATOM 1901 O O . ALA A 1 246 ? 2.779 4.383 -12.875 1 68.88 246 ALA A O 1
ATOM 1902 N N . GLU A 1 247 ? 4.402 5.617 -13.734 1 78.12 247 GLU A N 1
ATOM 1903 C CA . GLU A 1 247 ? 5.422 5.004 -12.891 1 78.12 247 GLU A CA 1
ATOM 1904 C C . GLU A 1 247 ? 5.195 5.344 -11.414 1 78.12 247 GLU A C 1
ATOM 1906 O O . GLU A 1 247 ? 5.34 4.484 -10.547 1 78.12 247 GLU A O 1
ATOM 1911 N N . ILE A 1 248 ? 4.84 6.59 -11.18 1 81 248 ILE A N 1
ATOM 1912 C CA . ILE A 1 248 ? 4.57 7.027 -9.812 1 81 248 ILE A CA 1
ATOM 1913 C C . ILE A 1 248 ? 3.395 6.246 -9.242 1 81 248 ILE A C 1
ATOM 1915 O O . ILE A 1 248 ? 3.469 5.727 -8.125 1 81 248 ILE A O 1
ATOM 1919 N N . GLN A 1 249 ? 2.363 6.156 -10.016 1 81.06 249 GLN A N 1
ATOM 1920 C CA . GLN A 1 249 ? 1.18 5.434 -9.57 1 81.06 249 GLN A CA 1
ATOM 1921 C C . GLN A 1 249 ? 1.493 3.957 -9.328 1 81.06 249 GLN A C 1
ATOM 1923 O O . GLN A 1 249 ? 0.982 3.352 -8.383 1 81.06 249 GLN A O 1
ATOM 1928 N N . SER A 1 250 ? 2.324 3.447 -10.172 1 82.19 250 SER A N 1
ATOM 1929 C CA . SER A 1 250 ? 2.727 2.055 -10.008 1 82.19 250 SER A CA 1
ATOM 1930 C C . SER A 1 250 ? 3.518 1.854 -8.719 1 82.19 250 SER A C 1
ATOM 1932 O O . SER A 1 250 ? 3.283 0.895 -7.98 1 82.19 250 SER A O 1
ATOM 1934 N N . ARG A 1 251 ? 4.375 2.736 -8.469 1 86.38 251 ARG A N 1
ATOM 1935 C CA . ARG A 1 251 ? 5.168 2.645 -7.25 1 86.38 251 ARG A CA 1
ATOM 1936 C C . ARG A 1 251 ? 4.285 2.764 -6.012 1 86.38 251 ARG A C 1
ATOM 1938 O O . ARG A 1 251 ? 4.496 2.064 -5.023 1 86.38 251 ARG A O 1
ATOM 1945 N N . LEU A 1 252 ? 3.365 3.672 -6.098 1 89.88 252 LEU A N 1
ATOM 1946 C CA . LEU A 1 252 ? 2.438 3.836 -4.984 1 89.88 252 LEU A CA 1
ATOM 1947 C C . LEU A 1 252 ? 1.62 2.568 -4.766 1 89.88 252 LEU A C 1
ATOM 1949 O O . LEU A 1 252 ? 1.385 2.166 -3.623 1 89.88 252 LEU A O 1
ATOM 1953 N N . ALA A 1 253 ? 1.284 1.938 -5.844 1 88.31 253 ALA A N 1
ATOM 1954 C CA . ALA A 1 253 ? 0.467 0.729 -5.766 1 88.31 253 ALA A CA 1
ATOM 1955 C C . ALA A 1 253 ? 1.249 -0.422 -5.141 1 88.31 253 ALA A C 1
ATOM 1957 O O . ALA A 1 253 ? 0.663 -1.314 -4.523 1 88.31 253 ALA A O 1
ATOM 1958 N N . TYR A 1 254 ? 2.547 -0.408 -5.238 1 89.38 254 TYR A N 1
ATOM 1959 C CA . TYR A 1 254 ? 3.348 -1.546 -4.805 1 89.38 254 TYR A CA 1
ATOM 1960 C C . TYR A 1 254 ? 4.031 -1.257 -3.475 1 89.38 254 TYR A C 1
ATOM 1962 O O . TYR A 1 254 ? 4.844 -2.055 -3 1 89.38 254 TYR A O 1
ATOM 1970 N N . VAL A 1 255 ? 3.736 -0.153 -2.826 1 90.19 255 VAL A N 1
ATOM 1971 C CA . VAL A 1 255 ? 4.363 0.204 -1.559 1 90.19 255 VAL A CA 1
ATOM 1972 C C . VAL A 1 255 ? 4.094 -0.886 -0.523 1 90.19 255 VAL A C 1
ATOM 1974 O O . VAL A 1 255 ? 4.996 -1.277 0.224 1 90.19 255 VAL A O 1
ATOM 1977 N N . SER A 1 256 ? 2.898 -1.407 -0.456 1 89 256 SER A N 1
ATOM 1978 C CA . SER A 1 256 ? 2.537 -2.447 0.501 1 89 256 SER A CA 1
ATOM 1979 C C . SER A 1 256 ? 3.326 -3.729 0.249 1 89 256 SER A C 1
ATOM 1981 O O . SER A 1 256 ? 3.771 -4.387 1.192 1 89 256 SER A O 1
ATOM 1983 N N . CYS A 1 257 ? 3.439 -4.039 -0.939 1 91 257 CYS A N 1
ATOM 1984 C CA . CYS A 1 257 ? 4.109 -5.281 -1.315 1 91 257 CYS A CA 1
ATOM 1985 C C . CYS A 1 257 ? 5.574 -5.258 -0.902 1 91 257 CYS A C 1
ATOM 1987 O O . CYS A 1 257 ? 6.105 -6.258 -0.417 1 91 257 CYS A O 1
ATOM 1989 N N . VAL A 1 258 ? 6.242 -4.129 -1.075 1 88.88 258 VAL A N 1
ATOM 1990 C CA . VAL A 1 258 ? 7.66 -4.004 -0.751 1 88.88 258 VAL A CA 1
ATOM 1991 C C . VAL A 1 258 ? 7.863 -4.18 0.751 1 88.88 258 VAL A C 1
ATOM 1993 O O . VAL A 1 258 ? 8.773 -4.891 1.182 1 88.88 258 VAL A O 1
ATOM 1996 N N . ARG A 1 259 ? 7.004 -3.619 1.487 1 87.06 259 ARG A N 1
ATOM 1997 C CA . ARG A 1 259 ? 7.082 -3.748 2.939 1 87.06 259 ARG A CA 1
ATOM 1998 C C . ARG A 1 259 ? 6.863 -5.195 3.371 1 87.06 259 ARG A C 1
ATOM 2000 O O . ARG A 1 259 ? 7.59 -5.707 4.223 1 87.06 259 ARG A O 1
ATOM 2007 N N . GLN A 1 260 ? 5.938 -5.793 2.779 1 90.5 260 GLN A N 1
ATOM 2008 C CA . GLN A 1 260 ? 5.625 -7.176 3.119 1 90.5 260 GLN A CA 1
ATOM 2009 C C . GLN A 1 260 ? 6.781 -8.102 2.762 1 90.5 260 GLN A C 1
ATOM 2011 O O . GLN A 1 260 ? 7.066 -9.055 3.492 1 90.5 260 GLN A O 1
ATOM 2016 N N . LEU A 1 261 ? 7.387 -7.879 1.636 1 91.81 261 LEU A N 1
ATOM 2017 C CA . LEU A 1 261 ? 8.516 -8.695 1.204 1 91.81 261 LEU A CA 1
ATOM 2018 C C . LEU A 1 261 ? 9.664 -8.609 2.201 1 91.81 261 LEU A C 1
ATOM 2020 O O . LEU A 1 261 ? 10.312 -9.609 2.498 1 91.81 261 LEU A O 1
ATOM 2024 N N . GLU A 1 262 ? 9.883 -7.41 2.732 1 89.25 262 GLU A N 1
ATOM 2025 C CA . GLU A 1 262 ? 10.961 -7.223 3.705 1 89.25 262 GLU A CA 1
ATOM 2026 C C . GLU A 1 262 ? 10.68 -7.992 4.992 1 89.25 262 GLU A C 1
ATOM 2028 O O . GLU A 1 262 ? 11.594 -8.539 5.609 1 89.25 262 GLU A O 1
ATOM 2033 N N . VAL A 1 263 ? 9.484 -8.047 5.348 1 90.06 263 VAL A N 1
ATOM 2034 C CA . VAL A 1 263 ? 9.086 -8.789 6.543 1 90.06 263 VAL A CA 1
ATOM 2035 C C . VAL A 1 263 ? 9.359 -10.281 6.34 1 90.06 263 VAL A C 1
ATOM 2037 O O . VAL A 1 263 ? 9.867 -10.953 7.234 1 90.06 263 VAL A O 1
ATOM 2040 N N . VAL A 1 264 ? 9.047 -10.766 5.207 1 9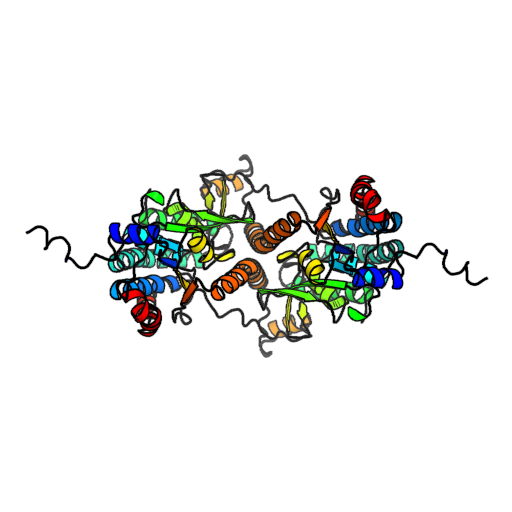1.38 264 VAL A N 1
ATOM 2041 C CA . VAL A 1 264 ? 9.219 -12.18 4.891 1 91.38 264 VAL A CA 1
ATOM 2042 C C . VAL A 1 264 ? 10.703 -12.523 4.844 1 91.38 264 VAL A C 1
ATOM 2044 O O . VAL A 1 264 ? 11.125 -13.539 5.402 1 91.38 264 VAL A O 1
ATOM 2047 N N . LYS A 1 265 ? 11.469 -11.672 4.273 1 89.81 265 LYS A N 1
ATOM 2048 C CA . LYS A 1 265 ? 12.906 -11.898 4.137 1 89.81 265 LYS A CA 1
ATOM 2049 C C . LYS A 1 265 ? 13.586 -11.945 5.504 1 89.81 265 LYS A C 1
ATOM 2051 O O . LYS A 1 265 ? 14.562 -12.672 5.688 1 89.81 265 LYS A O 1
ATOM 2056 N N . SER A 1 266 ? 13.031 -11.25 6.445 1 91.5 266 SER A N 1
ATOM 2057 C CA . SER A 1 266 ? 13.664 -11.133 7.754 1 91.5 266 SER A CA 1
ATOM 2058 C C . SER A 1 266 ? 13.125 -12.18 8.727 1 91.5 266 SER A C 1
ATOM 2060 O O . SER A 1 266 ? 13.594 -12.273 9.859 1 91.5 266 SER A O 1
ATOM 2062 N N . SER A 1 267 ? 12.266 -12.961 8.289 1 92.12 267 SER A N 1
ATOM 2063 C CA . SER A 1 267 ? 11.648 -13.945 9.18 1 92.12 267 SER A CA 1
ATOM 2064 C C . SER A 1 267 ? 12.5 -15.203 9.289 1 92.12 267 SER A C 1
ATOM 2066 O O . SER A 1 267 ? 13.094 -15.641 8.305 1 92.12 267 SER A O 1
ATOM 2068 N N . SER A 1 268 ? 12.562 -15.805 10.469 1 91.19 268 SER A N 1
ATOM 2069 C CA . SER A 1 268 ? 13.391 -16.969 10.727 1 91.19 268 SER A CA 1
ATOM 2070 C C . SER A 1 268 ? 12.766 -18.234 10.133 1 91.19 268 SER A C 1
ATOM 2072 O O . SER A 1 268 ? 13.477 -19.203 9.836 1 91.19 268 SER A O 1
ATOM 2074 N N . TYR A 1 269 ? 11.492 -18.266 9.945 1 91.25 269 TYR A N 1
ATOM 2075 C CA . TYR A 1 269 ? 10.82 -19.453 9.445 1 91.25 269 TYR A CA 1
ATOM 2076 C C . TYR A 1 269 ? 10.938 -19.562 7.934 1 91.25 269 TYR A C 1
ATOM 2078 O O . TYR A 1 269 ? 10.633 -20.609 7.352 1 91.25 269 TYR A O 1
ATOM 2086 N N . CYS A 1 270 ? 11.398 -18.5 7.297 1 92.12 270 CYS A N 1
ATOM 2087 C CA . CYS A 1 270 ? 11.344 -18.422 5.84 1 92.12 270 CYS A CA 1
ATOM 2088 C C . CYS A 1 270 ? 12.734 -18.578 5.234 1 92.12 270 CYS A C 1
ATOM 2090 O O . CYS A 1 270 ? 13.664 -17.875 5.613 1 92.12 270 CYS A O 1
ATOM 2092 N N . GLU A 1 271 ? 12.859 -19.562 4.395 1 90.12 271 GLU A N 1
ATOM 2093 C CA . GLU A 1 271 ? 14.023 -19.672 3.527 1 90.12 271 GLU A CA 1
ATOM 2094 C C . GLU A 1 271 ? 13.789 -18.969 2.189 1 90.12 271 GLU A C 1
ATOM 2096 O O . GLU A 1 271 ? 13.156 -19.531 1.294 1 90.12 271 GLU A O 1
ATOM 2101 N N . TYR A 1 272 ? 14.383 -17.859 2.082 1 91 272 TYR A N 1
ATOM 2102 C CA . TYR A 1 272 ? 14.188 -17 0.92 1 91 272 TYR A CA 1
ATOM 2103 C C . TYR A 1 272 ? 15.164 -17.359 -0.195 1 91 272 TYR A C 1
ATOM 2105 O O . TYR A 1 272 ? 16.375 -17.391 0.017 1 91 272 TYR A O 1
ATOM 2113 N N . ILE A 1 273 ? 14.586 -17.672 -1.407 1 87.5 273 ILE A N 1
ATOM 2114 C CA . ILE A 1 273 ? 15.406 -18.031 -2.564 1 87.5 273 ILE A CA 1
ATOM 2115 C C . ILE A 1 273 ? 15.008 -17.156 -3.756 1 87.5 273 ILE A C 1
ATOM 2117 O O . ILE A 1 273 ? 13.82 -16.984 -4.035 1 87.5 273 ILE A O 1
ATOM 2121 N N . ARG A 1 274 ? 15.977 -16.609 -4.434 1 88.88 274 ARG A N 1
ATOM 2122 C CA . ARG A 1 274 ? 15.766 -15.875 -5.676 1 88.88 274 ARG A CA 1
ATOM 2123 C C . ARG A 1 274 ? 16.594 -16.469 -6.812 1 88.88 274 ARG A C 1
ATOM 2125 O O . ARG A 1 274 ? 17.812 -16.375 -6.809 1 88.88 274 ARG A O 1
ATOM 2132 N N . PRO A 1 275 ? 15.938 -17.047 -7.77 1 85.94 275 PRO A N 1
ATOM 2133 C CA . PRO A 1 275 ? 16.672 -17.562 -8.93 1 85.94 275 PRO A CA 1
ATOM 2134 C C . PRO A 1 275 ? 17.281 -16.453 -9.773 1 85.94 275 PRO A C 1
ATOM 2136 O O . PRO A 1 275 ? 16.922 -15.281 -9.625 1 85.94 275 PRO A O 1
ATOM 2139 N N . PRO A 1 276 ? 18.297 -16.766 -10.57 1 84.06 276 PRO A N 1
ATOM 2140 C CA . PRO A 1 276 ? 18.938 -15.758 -11.43 1 84.06 276 PRO A CA 1
ATOM 2141 C C . PRO A 1 276 ? 18.094 -15.414 -12.656 1 84.06 276 PRO A C 1
ATOM 2143 O O . PRO A 1 276 ? 18.406 -15.859 -13.766 1 84.06 276 PRO A O 1
ATOM 2146 N N . ILE A 1 277 ? 17.156 -14.609 -12.516 1 84.38 277 ILE A N 1
ATOM 2147 C CA . ILE A 1 277 ? 16.172 -14.367 -13.57 1 84.38 277 ILE A CA 1
ATOM 2148 C C . ILE A 1 277 ? 16.172 -12.891 -13.945 1 84.38 277 ILE A C 1
ATOM 2150 O O . ILE A 1 277 ? 15.266 -12.414 -14.633 1 84.38 277 ILE A O 1
ATOM 2154 N N . ASP A 1 278 ? 17.094 -12.133 -13.609 1 82.12 278 ASP A N 1
ATOM 2155 C CA . ASP A 1 278 ? 17.078 -10.68 -13.758 1 82.12 278 ASP A CA 1
ATOM 2156 C C . ASP A 1 278 ? 17.141 -10.273 -15.227 1 82.12 278 ASP A C 1
ATOM 2158 O O . ASP A 1 278 ? 16.703 -9.172 -15.586 1 82.12 278 ASP A O 1
ATOM 2162 N N . ARG A 1 279 ? 17.625 -11.156 -16.062 1 81.62 279 ARG A N 1
ATOM 2163 C CA . ARG A 1 279 ? 17.766 -10.812 -17.484 1 81.62 279 ARG A CA 1
ATOM 2164 C C . ARG A 1 279 ? 16.438 -10.961 -18.219 1 81.62 279 ARG A C 1
ATOM 2166 O O . ARG A 1 279 ? 16.297 -10.492 -19.344 1 81.62 279 ARG A O 1
ATOM 2173 N N . PHE A 1 280 ? 15.484 -11.5 -17.609 1 82.88 280 PHE A N 1
ATOM 2174 C CA . PHE A 1 280 ? 14.203 -11.734 -18.266 1 82.88 280 PHE A CA 1
ATOM 2175 C C . PHE A 1 280 ? 13.18 -10.695 -17.844 1 82.88 280 PHE A C 1
ATOM 2177 O O . PHE A 1 280 ? 13.203 -10.219 -16.703 1 82.88 280 PHE A O 1
ATOM 2184 N N . LYS A 1 281 ? 12.234 -10.359 -18.734 1 80.12 281 LYS A N 1
ATOM 2185 C CA . LYS A 1 281 ? 11.164 -9.398 -18.453 1 80.12 281 LYS A CA 1
ATOM 2186 C C . LYS A 1 281 ? 9.875 -10.117 -18.062 1 80.12 281 LYS A C 1
ATOM 2188 O O . LYS A 1 281 ? 9.734 -11.32 -18.281 1 80.12 281 LYS A O 1
ATOM 2193 N N . THR A 1 282 ? 8.938 -9.352 -17.547 1 76.06 282 THR A N 1
ATOM 2194 C CA . THR A 1 282 ? 7.684 -9.859 -17.016 1 76.06 282 THR A CA 1
ATOM 2195 C C . THR A 1 282 ? 6.848 -10.523 -18.109 1 76.06 282 THR A C 1
ATOM 2197 O O . THR A 1 282 ? 6.121 -11.477 -17.844 1 76.06 282 THR A O 1
ATOM 2200 N N . MET A 1 283 ? 7.004 -10.086 -19.312 1 73.81 283 MET A N 1
ATOM 2201 C CA . MET A 1 283 ? 6.117 -10.562 -20.359 1 73.81 283 MET A CA 1
ATOM 2202 C C . MET A 1 283 ? 6.871 -11.461 -21.344 1 73.81 283 MET A C 1
ATOM 2204 O O . MET A 1 283 ? 6.391 -11.727 -22.438 1 73.81 283 MET A O 1
ATOM 2208 N N . ASP A 1 284 ? 8.062 -11.961 -20.969 1 79.62 284 ASP A N 1
ATOM 2209 C CA . ASP A 1 284 ? 8.891 -12.797 -21.828 1 79.62 284 ASP A CA 1
ATOM 2210 C C . ASP A 1 284 ? 8.422 -14.25 -21.812 1 79.62 284 ASP A C 1
ATOM 2212 O O . ASP A 1 284 ? 9.219 -15.164 -21.625 1 79.62 284 ASP A O 1
ATOM 2216 N N . PHE A 1 285 ? 7.137 -14.461 -22.031 1 79.94 285 PHE A N 1
ATOM 2217 C CA . PHE A 1 285 ? 6.59 -15.805 -21.969 1 79.94 285 PHE A CA 1
ATOM 2218 C C . PHE A 1 285 ? 7.109 -16.656 -23.125 1 79.94 285 PHE A C 1
ATOM 2220 O O . PHE A 1 285 ? 7.082 -17.891 -23.047 1 79.94 285 PHE A O 1
ATOM 2227 N N . GLY A 1 286 ? 7.555 -16.047 -24.141 1 80.38 286 GLY A N 1
ATOM 2228 C CA . GLY A 1 286 ? 8.172 -16.75 -25.25 1 80.38 286 GLY A CA 1
ATOM 2229 C C . GLY A 1 286 ? 9.5 -17.391 -24.891 1 80.38 286 GLY A C 1
ATOM 2230 O O . GLY A 1 286 ? 9.977 -18.281 -25.594 1 80.38 286 GLY A O 1
ATOM 2231 N N . LYS A 1 287 ? 10.102 -16.969 -23.875 1 84.44 287 LYS A N 1
ATOM 2232 C CA . LYS A 1 287 ? 11.391 -17.484 -23.438 1 84.44 287 LYS A CA 1
ATOM 2233 C C . LYS A 1 287 ? 11.227 -18.531 -22.328 1 84.44 287 LYS A C 1
ATOM 2235 O O . LYS A 1 287 ? 12.078 -18.641 -21.453 1 84.44 287 LYS A O 1
ATOM 2240 N N . PHE A 1 288 ? 10.164 -19.234 -22.406 1 88.25 288 PHE A N 1
ATOM 2241 C CA . PHE A 1 288 ? 9.82 -20.203 -21.375 1 88.25 288 PHE A CA 1
ATOM 2242 C C . PHE A 1 288 ? 10.977 -21.156 -21.125 1 88.25 288 PHE A C 1
ATOM 2244 O O . PHE A 1 288 ? 11.414 -21.328 -19.984 1 88.25 288 PHE A O 1
ATOM 2251 N N . ASP A 1 289 ? 11.555 -21.797 -22.141 1 87.38 289 ASP A N 1
ATOM 2252 C CA . ASP A 1 289 ? 12.586 -22.812 -22 1 87.38 289 ASP A CA 1
ATOM 2253 C C . ASP A 1 289 ? 13.891 -22.203 -21.484 1 87.38 289 ASP A C 1
ATOM 2255 O O . ASP A 1 289 ? 14.594 -22.812 -20.688 1 87.38 289 ASP A O 1
ATOM 2259 N N . GLU A 1 290 ? 14.164 -21.016 -21.922 1 86.75 290 GLU A N 1
ATOM 2260 C CA . GLU A 1 290 ? 15.367 -20.328 -21.453 1 86.75 290 GLU A CA 1
ATOM 2261 C C . GLU A 1 290 ? 15.266 -20.016 -19.953 1 86.75 290 GLU A C 1
ATOM 2263 O O . GLU A 1 290 ? 16.25 -20.156 -19.219 1 86.75 290 GLU A O 1
ATOM 2268 N N . ILE A 1 291 ? 14.125 -19.609 -19.531 1 86.75 291 ILE A N 1
ATOM 2269 C CA . ILE A 1 291 ? 13.906 -19.266 -18.125 1 86.75 291 ILE A CA 1
ATOM 2270 C C . ILE A 1 291 ? 13.953 -20.516 -17.266 1 86.75 291 ILE A C 1
ATOM 2272 O O . ILE A 1 291 ? 14.555 -20.531 -16.188 1 86.75 291 ILE A O 1
ATOM 2276 N N . TYR A 1 292 ? 13.391 -21.547 -17.781 1 84.25 292 TYR A N 1
ATOM 2277 C CA . TYR A 1 292 ? 13.352 -22.812 -17.078 1 84.25 292 TYR A CA 1
ATOM 2278 C C . TYR A 1 292 ? 14.758 -23.328 -16.781 1 84.25 292 TYR A C 1
ATOM 2280 O O . TYR A 1 292 ? 15.031 -23.812 -15.688 1 84.25 292 TYR A O 1
ATOM 2288 N N . VAL A 1 293 ? 15.625 -23.141 -17.719 1 75.75 293 VAL A N 1
ATOM 2289 C CA . VAL A 1 293 ? 16.953 -23.734 -17.594 1 75.75 293 VAL A CA 1
ATOM 2290 C C . VAL A 1 293 ? 17.891 -22.766 -16.875 1 75.75 293 VAL A C 1
ATOM 2292 O O . VAL A 1 293 ? 19 -23.141 -16.5 1 75.75 293 VAL A O 1
ATOM 2295 N N . SER A 1 294 ? 17.422 -21.516 -16.781 1 71.88 294 SER A N 1
ATOM 2296 C CA . SER A 1 294 ? 18.297 -20.531 -16.141 1 71.88 294 SER A CA 1
ATOM 2297 C C . SER A 1 294 ? 18.609 -20.922 -14.695 1 71.88 294 SER A C 1
ATOM 2299 O O . SER A 1 294 ? 19.562 -20.406 -14.102 1 71.88 294 SER A O 1
ATOM 2301 N N . LEU A 1 295 ? 17.703 -21.625 -14.094 1 68.06 295 LEU A N 1
ATOM 2302 C CA . LEU A 1 295 ? 17.984 -22.062 -12.727 1 68.06 295 LEU A CA 1
ATOM 2303 C C . LEU A 1 295 ? 19.281 -22.875 -12.664 1 68.06 295 LEU A C 1
ATOM 2305 O O . LEU A 1 295 ? 19.422 -23.875 -13.375 1 68.06 295 LEU A O 1
ATOM 2309 N N . LYS A 1 296 ? 20.438 -22.109 -12.531 1 56.44 296 LYS A N 1
ATOM 2310 C CA . LYS A 1 296 ? 21.734 -22.766 -12.414 1 56.44 296 LYS A CA 1
ATOM 2311 C C . LYS A 1 296 ? 21.766 -23.719 -11.211 1 56.44 296 LYS A C 1
ATOM 2313 O O . LYS A 1 296 ? 21 -23.531 -10.258 1 56.44 296 LYS A O 1
ATOM 2318 N N . ALA A 1 297 ? 22.562 -24.688 -11.195 1 47.59 297 ALA A N 1
ATOM 2319 C CA . ALA A 1 297 ? 23.016 -25.609 -10.164 1 47.59 297 ALA A CA 1
ATOM 2320 C C . ALA A 1 297 ? 23.094 -24.922 -8.805 1 47.59 297 ALA A C 1
ATOM 2322 O O . ALA A 1 297 ? 22.891 -25.562 -7.766 1 47.59 297 ALA A O 1
ATOM 2323 N N . SER A 1 298 ? 23.109 -23.703 -8.828 1 47.72 298 SER A N 1
ATOM 2324 C CA . SER A 1 298 ? 23.406 -23.047 -7.562 1 47.72 298 SER A CA 1
ATOM 2325 C C . SER A 1 298 ? 22.172 -22.969 -6.676 1 47.72 298 SER A C 1
ATOM 2327 O O . SER A 1 298 ? 22.281 -23.047 -5.449 1 47.72 298 SER A O 1
ATOM 2329 N N . CYS A 1 299 ? 21.016 -22.625 -7.23 1 52.19 299 CYS A N 1
ATOM 2330 C CA . CYS A 1 299 ? 19.859 -22.594 -6.344 1 52.19 299 CYS A CA 1
ATOM 2331 C C . CYS A 1 299 ? 19.594 -23.953 -5.73 1 52.19 299 CYS A C 1
ATOM 2333 O O . CYS A 1 299 ? 19.219 -24.062 -4.559 1 52.19 299 CYS A O 1
ATOM 2335 N N . CYS A 1 300 ? 19.812 -24.969 -6.578 1 50.97 300 CYS A N 1
ATOM 2336 C CA . CYS A 1 300 ? 19.672 -26.328 -6.09 1 50.97 300 CYS A CA 1
ATOM 2337 C C . CYS A 1 300 ? 20.625 -26.594 -4.922 1 50.97 300 CYS A C 1
ATOM 2339 O O . CYS A 1 300 ? 20.25 -27.25 -3.953 1 50.97 300 CYS A O 1
ATOM 2341 N N . PHE A 1 301 ? 21.75 -25.938 -5.059 1 48.44 301 PHE A N 1
ATOM 2342 C CA . PHE A 1 301 ? 22.75 -26.156 -4.02 1 48.44 301 PHE A CA 1
ATOM 2343 C C . PHE A 1 301 ? 22.328 -25.516 -2.709 1 48.44 301 PHE A C 1
ATOM 2345 O O . PHE A 1 301 ? 22.484 -26.109 -1.638 1 48.44 301 PHE A O 1
ATOM 2352 N N . THR A 1 302 ? 21.766 -24.359 -2.859 1 52.97 302 THR A N 1
ATOM 2353 C CA . THR A 1 302 ? 21.391 -23.719 -1.61 1 52.97 302 THR A CA 1
ATOM 2354 C C . THR A 1 302 ? 20.266 -24.469 -0.921 1 52.97 302 THR A C 1
ATOM 2356 O O . THR A 1 302 ? 20.281 -24.656 0.298 1 52.97 302 THR A O 1
ATOM 2359 N N . VAL A 1 303 ? 19.375 -24.938 -1.734 1 53.44 303 VAL A N 1
ATOM 2360 C CA . VAL A 1 303 ? 18.266 -25.688 -1.155 1 53.44 303 VAL A CA 1
ATOM 2361 C C . VAL A 1 303 ? 18.781 -27.016 -0.597 1 53.44 303 VAL A C 1
ATOM 2363 O O . VAL A 1 303 ? 18.422 -27.406 0.518 1 53.44 303 VAL A O 1
ATOM 2366 N N . ILE A 1 304 ? 19.656 -27.641 -1.365 1 51.5 304 ILE A N 1
ATOM 2367 C CA . ILE A 1 304 ? 20.156 -28.953 -0.994 1 51.5 304 ILE A CA 1
ATOM 2368 C C . ILE A 1 304 ? 21.141 -28.828 0.162 1 51.5 304 ILE A C 1
ATOM 2370 O O . ILE A 1 304 ? 21.125 -29.609 1.105 1 51.5 304 ILE A O 1
ATOM 2374 N N . ASN A 1 305 ? 21.969 -27.844 -0.031 1 50.56 305 ASN A N 1
ATOM 2375 C CA . ASN A 1 305 ? 22.953 -27.719 1.032 1 50.56 305 ASN A CA 1
ATOM 2376 C C . ASN A 1 305 ? 22.312 -27.297 2.352 1 50.56 305 ASN A C 1
ATOM 2378 O O . ASN A 1 305 ? 22.734 -27.734 3.422 1 50.56 305 ASN A O 1
ATOM 2382 N N . HIS A 1 306 ? 21.484 -26.344 2.193 1 50.88 306 HIS A N 1
ATOM 2383 C CA . HIS A 1 306 ? 20.875 -25.922 3.447 1 50.88 306 HIS A CA 1
ATOM 2384 C C . HIS A 1 306 ? 20.062 -27.031 4.078 1 50.88 306 HIS A C 1
ATOM 2386 O O . HIS A 1 306 ? 20.047 -27.188 5.305 1 50.88 306 HIS A O 1
ATOM 2392 N N . TRP A 1 307 ? 19.266 -27.781 3.268 1 48.56 307 TRP A N 1
ATOM 2393 C CA . TRP A 1 307 ? 18.375 -28.766 3.871 1 48.56 307 TRP A CA 1
ATOM 2394 C C . TRP A 1 307 ? 18.938 -30.172 3.689 1 48.56 307 TRP A C 1
ATOM 2396 O O . TRP A 1 307 ? 18.484 -31.109 4.352 1 48.56 307 TRP A O 1
ATOM 2406 N N . GLY A 1 308 ? 19.562 -30.469 2.664 1 45.03 308 GLY A N 1
ATOM 2407 C CA . GLY A 1 308 ? 20.109 -31.812 2.561 1 45.03 308 GLY A CA 1
ATOM 2408 C C . GLY A 1 308 ? 20.875 -32.25 3.795 1 45.03 308 GLY A C 1
ATOM 2409 O O . GLY A 1 308 ? 20.875 -33.406 4.16 1 45.03 308 GLY A O 1
ATOM 2410 N N . GLY A 1 309 ? 21.766 -31.453 4.316 1 38.72 309 GLY A N 1
ATOM 2411 C CA . GLY A 1 309 ? 22.516 -32 5.434 1 38.72 309 GLY A CA 1
ATOM 2412 C C . GLY A 1 309 ? 21.672 -32.219 6.672 1 38.72 309 GLY A C 1
ATOM 2413 O O . GLY A 1 309 ? 21.891 -33.188 7.418 1 38.72 309 GLY A O 1
ATOM 2414 N N . GLY A 1 310 ? 20.859 -31.25 7.184 1 37.06 310 GLY A N 1
ATOM 2415 C CA . GLY A 1 310 ? 20.266 -31.344 8.5 1 37.06 310 GLY A CA 1
ATOM 2416 C C . GLY A 1 310 ? 18.922 -32.062 8.492 1 37.06 310 GLY A C 1
ATOM 2417 O O . GLY A 1 310 ? 18.469 -32.562 9.531 1 37.06 310 GLY A O 1
ATOM 2418 N N . PHE A 1 311 ? 18.078 -31.922 7.516 1 36.94 311 PHE A N 1
ATOM 2419 C CA . PHE A 1 311 ? 16.766 -32.562 7.645 1 36.94 311 PHE A CA 1
ATOM 2420 C C . PHE A 1 311 ? 16.859 -34.062 7.438 1 36.94 311 PHE A C 1
ATOM 2422 O O . PHE A 1 311 ? 15.891 -34.781 7.652 1 36.94 311 PHE A O 1
ATOM 2429 N N . VAL A 1 312 ? 17.828 -34.656 6.836 1 31.11 312 VAL A N 1
ATOM 2430 C CA . VAL A 1 312 ? 17.875 -36.125 6.652 1 31.11 312 VAL A CA 1
ATOM 2431 C C . VAL A 1 312 ? 18 -36.812 8.008 1 31.11 312 VAL A C 1
ATOM 2433 O O . VAL A 1 312 ? 17.875 -38.031 8.102 1 31.11 312 VAL A O 1
ATOM 2436 N N . SER A 1 313 ? 18.625 -36.219 9.023 1 28.44 313 SER A N 1
ATOM 2437 C CA . SER A 1 313 ? 18.906 -37.125 10.109 1 28.44 313 SER A CA 1
ATOM 2438 C C . SER A 1 313 ? 17.641 -37.469 10.898 1 28.44 313 SER A C 1
ATOM 2440 O O . SER A 1 313 ? 17.703 -38.156 11.906 1 28.44 313 SER A O 1
ATOM 2442 N N . TYR A 1 314 ? 16.422 -36.938 10.68 1 26.2 314 TYR A N 1
ATOM 2443 C CA . TYR A 1 314 ? 15.523 -37.656 11.578 1 26.2 314 TYR A CA 1
ATOM 2444 C C . TYR A 1 314 ? 15.062 -38.969 10.953 1 26.2 314 TYR A C 1
ATOM 2446 O O . TYR A 1 314 ? 14.859 -39.062 9.742 1 26.2 314 TYR A O 1
ATOM 2454 N N . MET B 1 1 ? 5.582 35.688 52.344 1 25.81 1 MET B N 1
ATOM 2455 C CA . MET B 1 1 ? 5.535 36.406 51.062 1 25.81 1 MET B CA 1
ATOM 2456 C C . MET B 1 1 ? 5.84 35.469 49.906 1 25.81 1 MET B C 1
ATOM 2458 O O . MET B 1 1 ? 5.672 35.844 48.719 1 25.81 1 MET B O 1
ATOM 2462 N N . TYR B 1 2 ? 6.773 34.406 50 1 33 2 TYR B N 1
ATOM 2463 C CA . TYR B 1 2 ? 7.176 33.312 49.125 1 33 2 TYR B CA 1
ATOM 2464 C C . TYR B 1 2 ? 5.98 32.469 48.75 1 33 2 TYR B C 1
ATOM 2466 O O . TYR B 1 2 ? 6.137 31.438 48.062 1 33 2 TYR B O 1
ATOM 2474 N N . GLY B 1 3 ? 4.844 32.375 49.5 1 30.83 3 GLY B N 1
ATOM 2475 C CA . GLY B 1 3 ? 3.648 31.562 49.312 1 30.83 3 GLY B CA 1
ATOM 2476 C C . GLY B 1 3 ? 2.941 31.828 48 1 30.83 3 GLY B C 1
ATOM 2477 O O . GLY B 1 3 ? 2.164 31 47.531 1 30.83 3 GLY B O 1
ATOM 2478 N N . LYS B 1 4 ? 2.705 33.094 47.656 1 36.47 4 LYS B N 1
ATOM 2479 C CA . LYS B 1 4 ? 1.831 33.531 46.594 1 36.47 4 LYS B CA 1
ATOM 2480 C C . LYS B 1 4 ? 2.328 33.031 45.25 1 36.47 4 LYS B C 1
ATOM 2482 O O . LYS B 1 4 ? 1.651 33.188 44.219 1 36.47 4 LYS B O 1
ATOM 2487 N N . VAL B 1 5 ? 3.684 32.938 45.062 1 36.03 5 VAL B N 1
ATOM 2488 C CA . VAL B 1 5 ? 4.219 32.656 43.75 1 36.03 5 VAL B CA 1
ATOM 2489 C C . VAL B 1 5 ? 3.771 31.281 43.281 1 36.03 5 VAL B C 1
ATOM 2491 O O . VAL B 1 5 ? 3.711 31 42.094 1 36.03 5 VAL B O 1
ATOM 2494 N N . PHE B 1 6 ? 3.619 30.312 44.125 1 35.59 6 PHE B N 1
ATOM 2495 C CA . PHE B 1 6 ? 3.361 28.922 43.812 1 35.59 6 PHE B CA 1
ATOM 2496 C C . PHE B 1 6 ? 1.895 28.703 43.469 1 35.59 6 PHE B C 1
ATOM 2498 O O . PHE B 1 6 ? 1.464 27.578 43.219 1 35.59 6 PHE B O 1
ATOM 2505 N N . GLU B 1 7 ? 0.921 29.5 43.938 1 34.19 7 GLU B N 1
ATOM 2506 C CA . GLU B 1 7 ? -0.501 29.203 43.812 1 34.19 7 GLU B CA 1
ATOM 2507 C C . GLU B 1 7 ? -0.971 29.375 42.375 1 34.19 7 GLU B C 1
ATOM 2509 O O . GLU B 1 7 ? -2.174 29.422 42.094 1 34.19 7 GLU B O 1
ATOM 2514 N N . LYS B 1 8 ? -0.207 30.125 41.5 1 39.06 8 LYS B N 1
ATOM 2515 C CA . LYS B 1 8 ? -0.728 30.344 40.156 1 39.06 8 LYS B CA 1
ATOM 2516 C C . LYS B 1 8 ? -1.094 29.031 39.5 1 39.06 8 LYS B C 1
ATOM 2518 O O . LYS B 1 8 ? -0.388 28.031 39.656 1 39.06 8 LYS B O 1
ATOM 2523 N N . ASN B 1 9 ? -2.33 28.688 39.125 1 41.06 9 ASN B N 1
ATOM 2524 C CA . ASN B 1 9 ? -2.822 27.562 38.344 1 41.06 9 ASN B CA 1
ATOM 2525 C C . ASN B 1 9 ? -1.831 27.156 37.281 1 41.06 9 ASN B C 1
ATOM 2527 O O . ASN B 1 9 ? -1.406 27.984 36.469 1 41.06 9 ASN B O 1
ATOM 2531 N N . ALA B 1 10 ? -0.871 26.234 37.562 1 44.94 10 ALA B N 1
ATOM 2532 C CA . ALA B 1 10 ? 0.16 25.781 36.625 1 44.94 10 ALA B CA 1
ATOM 2533 C C . ALA B 1 10 ? -0.346 25.797 35.188 1 44.94 10 ALA B C 1
ATOM 2535 O O . ALA B 1 10 ? -1.365 25.188 34.875 1 44.94 10 ALA B O 1
ATOM 2536 N N . ASP B 1 11 ? -0.02 26.859 34.5 1 53.88 11 ASP B N 1
ATOM 2537 C CA . ASP B 1 11 ? -0.316 26.906 33.062 1 53.88 11 ASP B CA 1
ATOM 2538 C C . ASP B 1 11 ? -0.035 25.562 32.406 1 53.88 11 ASP B C 1
ATOM 2540 O O . ASP B 1 11 ? 1.123 25.172 32.25 1 53.88 11 ASP B O 1
ATOM 2544 N N . ARG B 1 12 ? -1.036 24.656 32.344 1 56.62 12 ARG B N 1
ATOM 2545 C CA . ARG B 1 12 ? -0.947 23.328 31.75 1 56.62 12 ARG B CA 1
ATOM 2546 C C . ARG B 1 12 ? -0.3 23.375 30.375 1 56.62 12 ARG B C 1
ATOM 2548 O O . ARG B 1 12 ? 0.191 22.359 29.875 1 56.62 12 ARG B O 1
ATOM 2555 N N . HIS B 1 13 ? -0.188 24.562 30 1 64.12 13 HIS B N 1
ATOM 2556 C CA . HIS B 1 13 ? 0.351 24.719 28.641 1 64.12 13 HIS B CA 1
ATOM 2557 C C . HIS B 1 13 ? 1.779 25.25 28.688 1 64.12 13 HIS B C 1
ATOM 2559 O O . HIS B 1 13 ? 2.389 25.484 27.641 1 64.12 13 HIS B O 1
ATOM 2565 N N . SER B 1 14 ? 2.197 25.328 29.938 1 68.31 14 SER B N 1
ATOM 2566 C CA . SER B 1 14 ? 3.549 25.875 30.062 1 68.31 14 SER B CA 1
ATOM 2567 C C . SER B 1 14 ? 4.594 24.828 29.672 1 68.31 14 SER B C 1
ATOM 2569 O O . SER B 1 14 ? 4.309 23.641 29.641 1 68.31 14 SER B O 1
ATOM 2571 N N . ASP B 1 15 ? 5.715 25.281 29.297 1 74.88 15 ASP B N 1
ATOM 2572 C CA . ASP B 1 15 ? 6.844 24.422 28.953 1 74.88 15 ASP B CA 1
ATOM 2573 C C . ASP B 1 15 ? 7.223 23.531 30.141 1 74.88 15 ASP B C 1
ATOM 2575 O O . ASP B 1 15 ? 7.621 22.375 29.953 1 74.88 15 ASP B O 1
ATOM 2579 N N . PHE B 1 16 ? 7.016 24.078 31.281 1 70 16 PHE B N 1
ATOM 2580 C CA . PHE B 1 16 ? 7.344 23.297 32.469 1 70 16 PHE B CA 1
ATOM 2581 C C . PHE B 1 16 ? 6.371 22.125 32.625 1 70 16 PHE B C 1
ATOM 2583 O O . PHE B 1 16 ? 6.773 21.016 32.969 1 70 16 PHE B O 1
ATOM 2590 N N . SER B 1 17 ? 5.176 22.453 32.469 1 76.75 17 SER B N 1
ATOM 2591 C CA . SER B 1 17 ? 4.176 21.391 32.562 1 76.75 17 SER B CA 1
ATOM 2592 C C . SER B 1 17 ? 4.391 20.328 31.516 1 76.75 17 SER B C 1
ATOM 2594 O O . SER B 1 17 ? 4.219 19.125 31.781 1 76.75 17 SER B O 1
ATOM 2596 N N . ARG B 1 18 ? 4.793 20.75 30.391 1 80.62 18 ARG B N 1
ATOM 2597 C CA . ARG B 1 18 ? 5.094 19.797 29.328 1 80.62 18 ARG B CA 1
ATOM 2598 C C . ARG B 1 18 ? 6.266 18.906 29.703 1 80.62 18 ARG B C 1
ATOM 2600 O O . ARG B 1 18 ? 6.211 17.688 29.5 1 80.62 18 ARG B O 1
ATOM 2607 N N . LEU B 1 19 ? 7.273 19.5 30.203 1 75.56 19 LEU B N 1
ATOM 2608 C CA . LEU B 1 19 ? 8.438 18.734 30.625 1 75.56 19 LEU B CA 1
ATOM 2609 C C . LEU B 1 19 ? 8.062 17.703 31.688 1 75.56 19 LEU B C 1
ATOM 2611 O O . LEU B 1 19 ? 8.562 16.578 31.688 1 75.56 19 LEU B O 1
ATOM 2615 N N . ALA B 1 20 ? 7.203 18.125 32.562 1 76.06 20 ALA B N 1
ATOM 2616 C CA . ALA B 1 20 ? 6.754 17.219 33.594 1 76.06 20 ALA B CA 1
ATOM 2617 C C . ALA B 1 20 ? 6.039 16 33 1 76.06 20 ALA B C 1
ATOM 2619 O O . ALA B 1 20 ? 6.266 14.875 33.438 1 76.06 20 ALA B O 1
ATOM 2620 N N . ARG B 1 21 ? 5.258 16.203 32.094 1 79.56 21 ARG B N 1
ATOM 2621 C CA . ARG B 1 21 ? 4.527 15.109 31.469 1 79.56 21 ARG B CA 1
ATOM 2622 C C . ARG B 1 21 ? 5.473 14.203 30.703 1 79.56 21 ARG B C 1
ATOM 2624 O O . ARG B 1 21 ? 5.301 12.984 30.688 1 79.56 21 ARG B O 1
ATOM 2631 N N . VAL B 1 22 ? 6.461 14.758 30.094 1 80.62 22 VAL B N 1
ATOM 2632 C CA . VAL B 1 22 ? 7.469 13.984 29.375 1 80.62 22 VAL B CA 1
ATOM 2633 C C . VAL B 1 22 ? 8.227 13.094 30.359 1 80.62 22 VAL B C 1
ATOM 2635 O O . VAL B 1 22 ? 8.422 11.898 30.109 1 80.62 22 VAL B O 1
ATOM 2638 N N . LEU B 1 23 ? 8.477 13.656 31.469 1 79.31 23 LEU B N 1
ATOM 2639 C CA . LEU B 1 23 ? 9.289 12.953 32.469 1 79.31 23 LEU B CA 1
ATOM 2640 C C . LEU B 1 23 ? 8.469 11.875 33.156 1 79.31 23 LEU B C 1
ATOM 2642 O O . LEU B 1 23 ? 9.008 10.852 33.594 1 79.31 23 LEU B O 1
ATOM 2646 N N . THR B 1 24 ? 7.25 12.094 33.312 1 83.38 24 THR B N 1
ATOM 2647 C CA . THR B 1 24 ? 6.398 11.133 34 1 83.38 24 THR B CA 1
ATOM 2648 C C . THR B 1 24 ? 5.766 10.148 33.031 1 83.38 24 THR B C 1
ATOM 2650 O O . THR B 1 24 ? 5.047 9.234 33.438 1 83.38 24 THR B O 1
ATOM 2653 N N . GLY B 1 25 ? 5.965 10.344 31.781 1 84.5 25 GLY B N 1
ATOM 2654 C CA . GLY B 1 25 ? 5.449 9.422 30.781 1 84.5 25 GLY B CA 1
ATOM 2655 C C . GLY B 1 25 ? 3.979 9.633 30.484 1 84.5 25 GLY B C 1
ATOM 2656 O O . GLY B 1 25 ? 3.268 8.68 30.141 1 84.5 25 GLY B O 1
ATOM 2657 N N . ASN B 1 26 ? 3.488 10.883 30.656 1 89.19 26 ASN B N 1
ATOM 2658 C CA . ASN B 1 26 ? 2.08 11.188 30.438 1 89.19 26 ASN B CA 1
ATOM 2659 C C . ASN B 1 26 ? 1.898 12.141 29.266 1 89.19 26 ASN B C 1
ATOM 2661 O O . ASN B 1 26 ? 0.979 12.961 29.25 1 89.19 26 ASN B O 1
ATOM 2665 N N . THR B 1 27 ? 2.805 11.992 28.328 1 92.62 27 THR B N 1
ATOM 2666 C CA . THR B 1 27 ? 2.803 12.859 27.156 1 92.62 27 THR B CA 1
ATOM 2667 C C . THR B 1 27 ? 1.544 12.633 26.312 1 92.62 27 THR B C 1
ATOM 2669 O O . THR B 1 27 ? 1.148 11.492 26.078 1 92.62 27 THR B O 1
ATOM 2672 N N . ILE B 1 28 ? 0.906 13.734 25.922 1 93.19 28 ILE B N 1
ATOM 2673 C CA . ILE B 1 28 ? -0.279 13.695 25.078 1 93.19 28 ILE B CA 1
ATOM 2674 C C . ILE B 1 28 ? 0.071 14.211 23.672 1 93.19 28 ILE B C 1
ATOM 2676 O O . ILE B 1 28 ? 0.562 15.336 23.531 1 93.19 28 ILE B O 1
ATOM 2680 N N . ALA B 1 29 ? -0.188 13.336 22.719 1 96.69 29 ALA B N 1
ATOM 2681 C CA . ALA B 1 29 ? 0.09 13.711 21.344 1 96.69 29 ALA B CA 1
ATOM 2682 C C . ALA B 1 29 ? -1.204 13.961 20.562 1 96.69 29 ALA B C 1
ATOM 2684 O O . ALA B 1 29 ? -2.217 13.305 20.812 1 96.69 29 ALA B O 1
ATOM 2685 N N . LEU B 1 30 ? -1.168 14.93 19.734 1 97.06 30 LEU B N 1
ATOM 2686 C CA . LEU B 1 30 ? -2.234 15.188 18.781 1 97.06 30 LEU B CA 1
ATOM 2687 C C . LEU B 1 30 ? -1.785 14.852 17.359 1 97.06 30 LEU B C 1
ATOM 2689 O O . LEU B 1 30 ? -0.753 15.344 16.891 1 97.06 30 LEU B O 1
ATOM 2693 N N . VAL B 1 31 ? -2.49 13.945 16.719 1 98.31 31 VAL B N 1
ATOM 2694 C CA . VAL B 1 31 ? -2.158 13.531 15.359 1 98.31 31 VAL B CA 1
ATOM 2695 C C . VAL B 1 31 ? -3.291 13.922 14.414 1 98.31 31 VAL B C 1
ATOM 2697 O O . VAL B 1 31 ? -4.445 13.531 14.617 1 98.31 31 VAL B O 1
ATOM 2700 N N . LEU B 1 32 ? -2.949 14.688 13.406 1 98 32 LEU B N 1
ATOM 2701 C CA . LEU B 1 32 ? -3.918 15.234 12.461 1 98 32 LEU B CA 1
ATOM 2702 C C . LEU B 1 32 ? -3.832 14.523 11.117 1 98 32 LEU B C 1
ATOM 2704 O O . LEU B 1 32 ? -2.797 14.57 10.453 1 98 32 LEU B O 1
ATOM 2708 N N . GLY B 1 33 ? -4.902 13.969 10.68 1 97.31 33 GLY B N 1
ATOM 2709 C CA . GLY B 1 33 ? -4.934 13.18 9.461 1 97.31 33 GLY B CA 1
ATOM 2710 C C . GLY B 1 33 ? -5.09 14.023 8.211 1 97.31 33 GLY B C 1
ATOM 2711 O O . GLY B 1 33 ? -5.398 15.211 8.289 1 97.31 33 GLY B O 1
ATOM 2712 N N . GLY B 1 34 ? -4.848 13.375 7.09 1 95.12 34 GLY B N 1
ATOM 2713 C CA . GLY B 1 34 ? -5.074 14 5.797 1 95.12 34 GLY B CA 1
ATOM 2714 C C . GLY B 1 34 ? -6.523 13.93 5.352 1 95.12 34 GLY B C 1
ATOM 2715 O O . GLY B 1 34 ? -7.242 12.992 5.695 1 95.12 34 GLY B O 1
ATOM 2716 N N . GLY B 1 35 ? -6.852 14.969 4.508 1 91.5 35 GLY B N 1
ATOM 2717 C CA . GLY B 1 35 ? -8.227 15.008 4.031 1 91.5 35 GLY B CA 1
ATOM 2718 C C . GLY B 1 35 ? -8.539 16.266 3.236 1 91.5 35 GLY B C 1
ATOM 2719 O O . GLY B 1 35 ? -9.703 16.625 3.076 1 91.5 35 GLY B O 1
ATOM 2720 N N . GLY B 1 36 ? -7.547 16.922 2.787 1 87.81 36 GLY B N 1
ATOM 2721 C CA . GLY B 1 36 ? -7.766 18.125 1.998 1 87.81 36 GLY B CA 1
ATOM 2722 C C . GLY B 1 36 ? -8.461 19.234 2.773 1 87.81 36 GLY B C 1
ATOM 2723 O O . GLY B 1 36 ? -8.102 19.516 3.916 1 87.81 36 GLY B O 1
ATOM 2724 N N . ALA B 1 37 ? -9.422 19.797 2.123 1 85.31 37 ALA B N 1
ATOM 2725 C CA . ALA B 1 37 ? -10.117 20.953 2.707 1 85.31 37 ALA B CA 1
ATOM 2726 C C . ALA B 1 37 ? -10.789 20.562 4.023 1 85.31 37 ALA B C 1
ATOM 2728 O O . ALA B 1 37 ? -11 21.422 4.891 1 85.31 37 ALA B O 1
ATOM 2729 N N . ARG B 1 38 ? -11.086 19.344 4.215 1 89.56 38 ARG B N 1
ATOM 2730 C CA . ARG B 1 38 ? -11.727 18.891 5.441 1 89.56 38 ARG B CA 1
ATOM 2731 C C . ARG B 1 38 ? -10.82 19.109 6.648 1 89.56 38 ARG B C 1
ATOM 2733 O O . ARG B 1 38 ? -11.289 19.109 7.789 1 89.56 38 ARG B O 1
ATOM 2740 N N . GLY B 1 39 ? -9.57 19.297 6.363 1 91.44 39 GLY B N 1
ATOM 2741 C CA . GLY B 1 39 ? -8.594 19.516 7.418 1 91.44 39 GLY B CA 1
ATOM 2742 C C . GLY B 1 39 ? -8.797 20.828 8.156 1 91.44 39 GLY B C 1
ATOM 2743 O O . GLY B 1 39 ? -8.242 21.031 9.234 1 91.44 39 GLY B O 1
ATOM 2744 N N . CYS B 1 40 ? -9.672 21.672 7.621 1 89.56 40 CYS B N 1
ATOM 2745 C CA . CYS B 1 40 ? -10.008 22.891 8.352 1 89.56 40 CYS B CA 1
ATOM 2746 C C . CYS B 1 40 ? -10.672 22.547 9.68 1 89.56 40 CYS B C 1
ATOM 2748 O O . CYS B 1 40 ? -10.609 23.344 10.625 1 89.56 40 CYS B O 1
ATOM 2750 N N . SER B 1 41 ? -11.211 21.438 9.75 1 90.38 41 SER B N 1
ATOM 2751 C CA . SER B 1 41 ? -11.867 21.016 10.977 1 90.38 41 SER B CA 1
ATOM 2752 C C . SER B 1 41 ? -10.852 20.719 12.078 1 90.38 41 SER B C 1
ATOM 2754 O O . SER B 1 41 ? -11.195 20.719 13.258 1 90.38 41 SER B O 1
ATOM 2756 N N . HIS B 1 42 ? -9.609 20.406 11.703 1 94.12 42 HIS B N 1
ATOM 2757 C CA . HIS B 1 42 ? -8.562 20.219 12.703 1 94.12 42 HIS B CA 1
ATOM 2758 C C . HIS B 1 42 ? -8.469 21.406 13.648 1 94.12 42 HIS B C 1
ATOM 2760 O O . HIS B 1 42 ? -8.266 21.234 14.852 1 94.12 42 HIS B O 1
ATOM 2766 N N . ILE B 1 43 ? -8.625 22.578 13.133 1 93.94 43 ILE B N 1
ATOM 2767 C CA . ILE B 1 43 ? -8.492 23.812 13.914 1 93.94 43 ILE B CA 1
ATOM 2768 C C . ILE B 1 43 ? -9.609 23.891 14.953 1 93.94 43 ILE B C 1
ATOM 2770 O O . ILE B 1 43 ? -9.383 24.328 16.078 1 93.94 43 ILE B O 1
ATOM 2774 N N . GLY B 1 44 ? -10.773 23.5 14.484 1 89.19 44 GLY B N 1
ATOM 2775 C CA . GLY B 1 44 ? -11.875 23.438 15.438 1 89.19 44 GLY B CA 1
ATOM 2776 C C . GLY B 1 44 ? -11.609 22.516 16.609 1 89.19 44 GLY B C 1
ATOM 2777 O O . GLY B 1 44 ? -11.93 22.844 17.75 1 89.19 44 GLY B O 1
ATOM 2778 N N . VAL B 1 45 ? -11.039 21.406 16.359 1 89.56 45 VAL B N 1
ATOM 2779 C CA . VAL B 1 45 ? -10.719 20.438 17.391 1 89.56 45 VAL B CA 1
ATOM 2780 C C . VAL B 1 45 ? -9.641 21 18.328 1 89.56 45 VAL B C 1
ATOM 2782 O O . VAL B 1 45 ? -9.734 20.875 19.547 1 89.56 45 VAL B O 1
ATOM 2785 N N . ILE B 1 46 ? -8.648 21.594 17.781 1 92.5 46 ILE B N 1
ATOM 2786 C CA . ILE B 1 46 ? -7.57 22.188 18.562 1 92.5 46 ILE B CA 1
ATOM 2787 C C . ILE B 1 46 ? -8.141 23.266 19.484 1 92.5 46 ILE B C 1
ATOM 2789 O O . ILE B 1 46 ? -7.773 23.344 20.656 1 92.5 46 ILE B O 1
ATOM 2793 N N . LYS B 1 47 ? -8.984 24.078 18.969 1 90.56 47 LYS B N 1
ATOM 2794 C CA . LYS B 1 47 ? -9.617 25.109 19.781 1 90.56 47 LYS B CA 1
ATOM 2795 C C . LYS B 1 47 ? -10.391 24.5 20.938 1 90.56 47 LYS B C 1
ATOM 2797 O O . LYS B 1 47 ? -10.312 24.984 22.078 1 90.56 47 LYS B O 1
ATOM 2802 N N . ALA B 1 48 ? -11.141 23.469 20.609 1 85.44 48 ALA B N 1
ATOM 2803 C CA . ALA B 1 48 ? -11.898 22.781 21.641 1 85.44 48 ALA B CA 1
ATOM 2804 C C . ALA B 1 48 ? -10.969 22.203 22.703 1 85.44 48 ALA B C 1
ATOM 2806 O O . ALA B 1 48 ? -11.297 22.234 23.906 1 85.44 48 ALA B O 1
ATOM 2807 N N . MET B 1 49 ? -9.852 21.703 22.344 1 87.69 49 MET B N 1
ATOM 2808 C CA . MET B 1 49 ? -8.891 21.141 23.297 1 87.69 49 MET B CA 1
ATOM 2809 C C . MET B 1 49 ? -8.297 22.25 24.172 1 87.69 49 MET B C 1
ATOM 2811 O O . MET B 1 49 ? -8.133 22.062 25.375 1 87.69 49 MET B O 1
ATOM 2815 N N . GLU B 1 50 ? -8.016 23.359 23.547 1 87.25 50 GLU B N 1
ATOM 2816 C CA . GLU B 1 50 ? -7.52 24.5 24.312 1 87.25 50 GLU B CA 1
ATOM 2817 C C . GLU B 1 50 ? -8.547 24.953 25.344 1 87.25 50 GLU B C 1
ATOM 2819 O O . GLU B 1 50 ? -8.195 25.25 26.484 1 87.25 50 GLU B O 1
ATOM 2824 N N . GLU B 1 51 ? -9.727 25.016 24.891 1 83.31 51 GLU B N 1
ATOM 2825 C CA . GLU B 1 51 ? -10.797 25.469 25.781 1 83.31 51 GLU B CA 1
ATOM 2826 C C . GLU B 1 51 ? -11 24.5 26.938 1 83.31 51 GLU B C 1
ATOM 2828 O O . GLU B 1 51 ? -11.352 24.922 28.047 1 83.31 51 GLU B O 1
ATOM 2833 N N . ALA B 1 52 ? -10.711 23.312 26.656 1 80.25 52 ALA B N 1
ATOM 2834 C CA . ALA B 1 52 ? -10.836 22.281 27.688 1 80.25 52 ALA B CA 1
ATOM 2835 C C . ALA B 1 52 ? -9.547 22.141 28.484 1 80.25 52 ALA B C 1
ATOM 2837 O O . ALA B 1 52 ? -9.445 21.281 29.375 1 80.25 52 ALA B O 1
ATOM 2838 N N . SER B 1 53 ? -8.516 22.922 28.203 1 83.31 53 SER B N 1
ATOM 2839 C CA . SER B 1 53 ? -7.211 22.906 28.859 1 83.31 53 SER B CA 1
ATOM 2840 C C . SER B 1 53 ? -6.535 21.547 28.734 1 83.31 53 SER B C 1
ATOM 2842 O O . SER B 1 53 ? -5.953 21.047 29.688 1 83.31 53 SER B O 1
ATOM 2844 N N . LEU B 1 54 ? -6.805 20.891 27.656 1 83.94 54 LEU B N 1
ATOM 2845 C CA . LEU B 1 54 ? -6.082 19.672 27.328 1 83.94 54 LEU B CA 1
ATOM 2846 C C . LEU B 1 54 ? -4.727 19.984 26.719 1 83.94 54 LEU B C 1
ATOM 2848 O O . LEU B 1 54 ? -4.656 20.641 25.672 1 83.94 54 LEU B O 1
ATOM 2852 N N . PRO B 1 55 ? -3.771 19.531 27.375 1 88.94 55 PRO B N 1
ATOM 2853 C CA . PRO B 1 55 ? -2.449 19.891 26.844 1 88.94 55 PRO B CA 1
ATOM 2854 C C . PRO B 1 55 ? -2.094 19.109 25.578 1 88.94 55 PRO B C 1
ATOM 2856 O O . PRO B 1 55 ? -2.555 17.984 25.391 1 88.94 55 PRO B O 1
ATOM 2859 N N . ILE B 1 56 ? -1.312 19.672 24.703 1 93.56 56 ILE B N 1
ATOM 2860 C CA . ILE B 1 56 ? -0.702 19.062 23.531 1 93.56 56 ILE B CA 1
ATOM 2861 C C . ILE B 1 56 ? 0.819 19.156 23.625 1 93.56 56 ILE B C 1
ATOM 2863 O O . ILE B 1 56 ? 1.391 20.234 23.5 1 93.56 56 ILE B O 1
ATOM 2867 N N . ASP B 1 57 ? 1.433 18.047 23.828 1 94.81 57 ASP B N 1
ATOM 2868 C CA . ASP B 1 57 ? 2.873 18.031 24.062 1 94.81 57 ASP B CA 1
ATOM 2869 C C . ASP B 1 57 ? 3.639 17.75 22.781 1 94.81 57 ASP B C 1
ATOM 2871 O O . ASP B 1 57 ? 4.82 18.078 22.656 1 94.81 57 ASP B O 1
ATOM 2875 N N . LEU B 1 58 ? 2.988 17.078 21.938 1 96.25 58 LEU B N 1
ATOM 2876 C CA . LEU B 1 58 ? 3.523 16.641 20.641 1 96.25 58 LEU B CA 1
ATOM 2877 C C . LEU B 1 58 ? 2.447 16.672 19.562 1 96.25 58 LEU B C 1
ATOM 2879 O O . LEU B 1 58 ? 1.295 16.312 19.812 1 96.25 58 LEU B O 1
ATOM 2883 N N . ILE B 1 59 ? 2.812 17.156 18.422 1 98.38 59 ILE B N 1
ATOM 2884 C CA . ILE B 1 59 ? 1.816 17.219 17.344 1 98.38 59 ILE B CA 1
ATOM 2885 C C . ILE B 1 59 ? 2.404 16.656 16.062 1 98.38 59 ILE B C 1
ATOM 2887 O O . ILE B 1 59 ? 3.58 16.875 15.758 1 98.38 59 ILE B O 1
ATOM 2891 N N . GLY B 1 60 ? 1.744 15.82 15.367 1 98.44 60 GLY B N 1
ATOM 2892 C CA . GLY B 1 60 ? 2.109 15.25 14.086 1 98.44 60 GLY B CA 1
ATOM 2893 C C . GLY B 1 60 ? 0.969 15.258 13.086 1 98.44 60 GLY B C 1
ATOM 2894 O O . GLY B 1 60 ? -0.18 15.516 13.445 1 98.44 60 GLY B O 1
ATOM 2895 N N . GLY B 1 61 ? 1.333 15.016 11.867 1 98.38 61 GLY B N 1
ATOM 2896 C CA . GLY B 1 61 ? 0.247 15.023 10.898 1 98.38 61 GLY B CA 1
ATOM 2897 C C . GLY B 1 61 ? 0.667 14.539 9.523 1 98.38 61 GLY B C 1
ATOM 2898 O O . GLY B 1 61 ? 1.85 14.281 9.281 1 98.38 61 GLY B O 1
ATOM 2899 N N . THR B 1 62 ? -0.303 14.375 8.664 1 98.38 62 THR B N 1
ATOM 2900 C CA . THR B 1 62 ? -0.158 13.953 7.273 1 98.38 62 THR B CA 1
ATOM 2901 C C . THR B 1 62 ? -0.957 14.867 6.344 1 98.38 62 THR B C 1
ATOM 2903 O O . THR B 1 62 ? -2.096 15.227 6.652 1 98.38 62 THR B O 1
ATOM 2906 N N . SER B 1 63 ? -0.388 15.219 5.188 1 96.44 63 SER B N 1
ATOM 2907 C CA . SER B 1 63 ? -1.058 16.062 4.195 1 96.44 63 SER B CA 1
ATOM 2908 C C . SER B 1 63 ? -1.54 17.375 4.816 1 96.44 63 SER B C 1
ATOM 2910 O O . SER B 1 63 ? -0.764 18.078 5.453 1 96.44 63 SER B O 1
ATOM 2912 N N . ILE B 1 64 ? -2.803 17.703 4.789 1 95.5 64 ILE B N 1
ATOM 2913 C CA . ILE B 1 64 ? -3.32 18.938 5.367 1 95.5 64 ILE B CA 1
ATOM 2914 C C . ILE B 1 64 ? -3.084 18.953 6.875 1 95.5 64 ILE B C 1
ATOM 2916 O O . ILE B 1 64 ? -2.896 20.016 7.477 1 95.5 64 ILE B O 1
ATOM 2920 N N . GLY B 1 65 ? -3.09 17.766 7.426 1 97.88 65 GLY B N 1
ATOM 2921 C CA . GLY B 1 65 ? -2.779 17.656 8.844 1 97.88 65 GLY B CA 1
ATOM 2922 C C . GLY B 1 65 ? -1.366 18.094 9.18 1 97.88 65 GLY B C 1
ATOM 2923 O O . GLY B 1 65 ? -1.122 18.672 10.242 1 97.88 65 GLY B O 1
ATOM 2924 N N . SER B 1 66 ? -0.449 17.75 8.258 1 98.69 66 SER B N 1
ATOM 2925 C CA . SER B 1 66 ? 0.916 18.234 8.453 1 98.69 66 SER B CA 1
ATOM 2926 C C . SER B 1 66 ? 0.983 19.75 8.398 1 98.69 66 SER B C 1
ATOM 2928 O O . SER B 1 66 ? 1.714 20.375 9.172 1 98.69 66 SER B O 1
ATOM 2930 N N . PHE B 1 67 ? 0.222 20.375 7.527 1 97.81 67 PHE B N 1
ATOM 2931 C CA . PHE B 1 67 ? 0.184 21.812 7.359 1 97.81 67 PHE B CA 1
ATOM 2932 C C . PHE B 1 67 ? -0.397 22.484 8.602 1 97.81 67 PHE B C 1
ATOM 2934 O O . PHE B 1 67 ? 0.231 23.375 9.18 1 97.81 67 PHE B O 1
ATOM 2941 N N . ILE B 1 68 ? -1.551 22.031 9.023 1 98.12 68 ILE B N 1
ATOM 2942 C CA . ILE B 1 68 ? -2.221 22.609 10.188 1 98.12 68 ILE B CA 1
ATOM 2943 C C . ILE B 1 68 ? -1.394 22.328 11.445 1 98.12 68 ILE B C 1
ATOM 2945 O O . ILE B 1 68 ? -1.272 23.203 12.312 1 98.12 68 ILE B O 1
ATOM 2949 N N . GLY B 1 69 ? -0.907 21.125 11.523 1 98.69 69 GLY B N 1
ATOM 2950 C CA . GLY B 1 69 ? -0.056 20.781 12.656 1 98.69 69 GLY B CA 1
ATOM 2951 C C . GLY B 1 69 ? 1.171 21.672 12.758 1 98.69 69 GLY B C 1
ATOM 2952 O O . GLY B 1 69 ? 1.545 22.109 13.852 1 98.69 69 GLY B O 1
ATOM 2953 N N . ALA B 1 70 ? 1.791 21.922 11.641 1 98.75 70 ALA B N 1
ATOM 2954 C CA . ALA B 1 70 ? 2.965 22.797 11.625 1 98.75 70 ALA B CA 1
ATOM 2955 C C . ALA B 1 70 ? 2.602 24.219 12.047 1 98.75 70 ALA B C 1
ATOM 2957 O O . ALA B 1 70 ? 3.336 24.844 12.812 1 98.75 70 ALA B O 1
ATOM 2958 N N . LEU B 1 71 ? 1.504 24.703 11.531 1 98.5 71 LEU B N 1
ATOM 2959 C CA . LEU B 1 71 ? 1.039 26.047 11.906 1 98.5 71 LEU B CA 1
ATOM 2960 C C . LEU B 1 71 ? 0.814 26.125 13.414 1 98.5 71 LEU B C 1
ATOM 2962 O O . LEU B 1 71 ? 1.252 27.094 14.055 1 98.5 71 LEU B O 1
ATOM 2966 N N . TYR B 1 72 ? 0.161 25.156 13.953 1 98.19 72 TYR B N 1
ATOM 2967 C CA . TYR B 1 72 ? -0.129 25.156 15.383 1 98.19 72 TYR B CA 1
ATOM 2968 C C . TYR B 1 72 ? 1.15 25.031 16.203 1 98.19 72 TYR B C 1
ATOM 2970 O O . TYR B 1 72 ? 1.291 25.672 17.25 1 98.19 72 TYR B O 1
ATOM 2978 N N . ALA B 1 73 ? 2.008 24.156 15.75 1 98.06 73 ALA B N 1
ATOM 2979 C CA . ALA B 1 73 ? 3.271 23.984 16.453 1 98.06 73 ALA B CA 1
ATOM 2980 C C . ALA B 1 73 ? 4.074 25.281 16.484 1 98.06 73 ALA B C 1
ATOM 2982 O O . ALA B 1 73 ? 4.844 25.516 17.422 1 98.06 73 ALA B O 1
ATOM 2983 N N . GLU B 1 74 ? 3.924 26.062 15.469 1 97.44 74 GLU B N 1
ATOM 2984 C CA . GLU B 1 74 ? 4.617 27.344 15.375 1 97.44 74 GLU B CA 1
ATOM 2985 C C . GLU B 1 74 ? 3.914 28.422 16.203 1 97.44 74 GLU B C 1
ATOM 2987 O O . GLU B 1 74 ? 4.562 29.188 16.906 1 97.44 74 GLU B O 1
ATOM 2992 N N . GLU B 1 75 ? 2.588 28.453 16.188 1 96 75 GLU B N 1
ATOM 2993 C CA . GLU B 1 75 ? 1.821 29.547 16.766 1 96 75 GLU B CA 1
ATOM 2994 C C . GLU B 1 75 ? 1.42 29.25 18.203 1 96 75 GLU B C 1
ATOM 2996 O O . GLU B 1 75 ? 1.219 30.172 19 1 96 75 GLU B O 1
ATOM 3001 N N . ARG B 1 76 ? 1.18 28.031 18.531 1 93.38 76 ARG B N 1
ATOM 3002 C CA . ARG B 1 76 ? 0.673 27.594 19.828 1 93.38 76 ARG B CA 1
ATOM 3003 C C . ARG B 1 76 ? -0.635 28.297 20.172 1 93.38 76 ARG B C 1
ATOM 3005 O O . ARG B 1 76 ? -0.862 28.656 21.328 1 93.38 76 ARG B O 1
ATOM 3012 N N . SER B 1 77 ? -1.349 28.609 19.203 1 95.19 77 SER B N 1
ATOM 3013 C CA . SER B 1 77 ? -2.633 29.281 19.344 1 95.19 77 SER B CA 1
ATOM 3014 C C . SER B 1 77 ? -3.6 28.859 18.234 1 95.19 77 SER B C 1
ATOM 3016 O O . SER B 1 77 ? -3.307 29.047 17.047 1 95.19 77 SER B O 1
ATOM 3018 N N . ALA B 1 78 ? -4.738 28.375 18.672 1 94.31 78 ALA B N 1
ATOM 3019 C CA . ALA B 1 78 ? -5.75 27.969 17.703 1 94.31 78 ALA B CA 1
ATOM 3020 C C . ALA B 1 78 ? -6.23 29.156 16.875 1 94.31 78 ALA B C 1
ATOM 3022 O O . ALA B 1 78 ? -6.488 29.016 15.672 1 94.31 78 ALA B O 1
ATOM 3023 N N . VAL B 1 79 ? -6.367 30.266 17.5 1 94.88 79 VAL B N 1
ATOM 3024 C CA . VAL B 1 79 ? -6.883 31.469 16.844 1 94.88 79 VAL B CA 1
ATOM 3025 C C . VAL B 1 79 ? -5.914 31.906 15.758 1 94.88 79 VAL B C 1
ATOM 3027 O O . VAL B 1 79 ? -6.324 32.188 14.633 1 94.88 79 VAL B O 1
ATOM 3030 N N . ARG B 1 80 ? -4.641 32 16.078 1 96.88 80 ARG B N 1
ATOM 3031 C CA . ARG B 1 80 ? -3.641 32.406 15.109 1 96.88 80 ARG B CA 1
ATOM 3032 C C . ARG B 1 80 ? -3.49 31.375 14 1 96.88 80 ARG B C 1
ATOM 3034 O O . ARG B 1 80 ? -3.287 31.719 12.836 1 96.88 80 ARG B O 1
ATOM 3041 N N . THR B 1 81 ? -3.537 30.156 14.406 1 97.31 81 THR B N 1
ATOM 3042 C CA . THR B 1 81 ? -3.5 29.078 13.422 1 97.31 81 THR B CA 1
ATOM 3043 C C . THR B 1 81 ? -4.648 29.219 12.43 1 97.31 81 THR B C 1
ATOM 3045 O O . THR B 1 81 ? -4.453 29.062 11.219 1 97.31 81 THR B O 1
ATOM 3048 N N . LYS B 1 82 ? -5.832 29.484 12.938 1 95.31 82 LYS B N 1
ATOM 3049 C CA . LYS B 1 82 ? -7.008 29.672 12.094 1 95.31 82 LYS B CA 1
ATOM 3050 C C . LYS B 1 82 ? -6.793 30.812 11.094 1 95.31 82 LYS B C 1
ATOM 3052 O O . LYS B 1 82 ? -7.094 30.672 9.906 1 95.31 82 LYS B O 1
ATOM 3057 N N . GLN B 1 83 ? -6.34 31.891 11.586 1 96 83 GLN B N 1
ATOM 3058 C CA . GLN B 1 83 ? -6.137 33.062 10.75 1 96 83 GLN B CA 1
ATOM 3059 C C . GLN B 1 83 ? -5.164 32.781 9.609 1 96 83 GLN B C 1
ATOM 3061 O O . GLN B 1 83 ? -5.441 33.094 8.453 1 96 83 GLN B O 1
ATOM 3066 N N . ARG B 1 84 ? -4.043 32.219 9.891 1 96.44 84 ARG B N 1
ATOM 3067 C CA . ARG B 1 84 ? -3.023 31.938 8.891 1 96.44 84 ARG B CA 1
ATOM 3068 C C . ARG B 1 84 ? -3.504 30.859 7.914 1 96.44 84 ARG B C 1
ATOM 3070 O O . ARG B 1 84 ? -3.242 30.953 6.711 1 96.44 84 ARG B O 1
ATOM 3077 N N . ALA B 1 85 ? -4.141 29.844 8.445 1 95.75 85 ALA B N 1
ATOM 3078 C CA . ALA B 1 85 ? -4.684 28.797 7.59 1 95.75 85 ALA B CA 1
ATOM 3079 C C . ALA B 1 85 ? -5.738 29.344 6.637 1 95.75 85 ALA B C 1
ATOM 3081 O O . ALA B 1 85 ? -5.797 28.953 5.469 1 95.75 85 ALA B O 1
ATOM 3082 N N . ARG B 1 86 ? -6.59 30.172 7.148 1 93.06 86 ARG B N 1
ATOM 3083 C CA . ARG B 1 86 ? -7.633 30.797 6.336 1 93.06 86 ARG B CA 1
ATOM 3084 C C . ARG B 1 86 ? -7.027 31.625 5.215 1 93.06 86 ARG B C 1
ATOM 3086 O O . ARG B 1 86 ? -7.504 31.594 4.078 1 93.06 86 ARG B O 1
ATOM 3093 N N . GLU B 1 87 ? -6.074 32.406 5.547 1 92.44 87 GLU B N 1
ATOM 3094 C CA . GLU B 1 87 ? -5.387 33.219 4.543 1 92.44 87 GLU B CA 1
ATOM 3095 C C . GLU B 1 87 ? -4.793 32.344 3.447 1 92.44 87 GLU B C 1
ATOM 3097 O O . GLU B 1 87 ? -4.887 32.656 2.262 1 92.44 87 GLU B O 1
ATOM 3102 N N . TRP B 1 88 ? -4.184 31.297 3.852 1 92.38 88 TRP B N 1
ATOM 3103 C CA . TRP B 1 88 ? -3.615 30.359 2.881 1 92.38 88 TRP B CA 1
ATOM 3104 C C . TRP B 1 88 ? -4.707 29.75 2.012 1 92.38 88 TRP B C 1
ATOM 3106 O O . TRP B 1 88 ? -4.551 29.641 0.794 1 92.38 88 TRP B O 1
ATOM 3116 N N . ALA B 1 89 ? -5.832 29.281 2.594 1 87.88 89 ALA B N 1
ATOM 3117 C CA . ALA B 1 89 ? -6.934 28.641 1.878 1 87.88 89 ALA B CA 1
ATOM 3118 C C . ALA B 1 89 ? -7.531 29.578 0.841 1 87.88 89 ALA B C 1
ATOM 3120 O O . ALA B 1 89 ? -7.914 29.156 -0.251 1 87.88 89 ALA B O 1
ATOM 3121 N N . LYS B 1 90 ? -7.652 30.75 1.177 1 84.25 90 LYS B N 1
ATOM 3122 C CA . LYS B 1 90 ? -8.18 31.75 0.256 1 84.25 90 LYS B CA 1
ATOM 3123 C C . LYS B 1 90 ? -7.285 31.891 -0.968 1 84.25 90 LYS B C 1
ATOM 3125 O O . LYS B 1 90 ? -7.773 32.062 -2.09 1 84.25 90 LYS B O 1
ATOM 3130 N N . SER B 1 91 ? -6.023 31.891 -0.75 1 78.94 91 SER B N 1
ATOM 3131 C CA . SER B 1 91 ? -5.078 32 -1.852 1 78.94 91 SER B CA 1
ATOM 3132 C C . SER B 1 91 ? -5.074 30.766 -2.723 1 78.94 91 SER B C 1
ATOM 3134 O O . SER B 1 91 ? -4.781 30.828 -3.918 1 78.94 91 SER B O 1
ATOM 3136 N N . MET B 1 92 ? -5.301 29.609 -2.131 1 76.5 92 MET B N 1
ATOM 3137 C CA . MET B 1 92 ? -5.254 28.312 -2.805 1 76.5 92 MET B CA 1
ATOM 3138 C C . MET B 1 92 ? -6.492 28.109 -3.676 1 76.5 92 MET B C 1
ATOM 3140 O O . MET B 1 92 ? -6.426 27.438 -4.703 1 76.5 92 MET B O 1
ATOM 3144 N N . ASN B 1 93 ? -7.555 28.453 -3.205 1 67.69 93 ASN B N 1
ATOM 3145 C CA . ASN B 1 93 ? -8.773 28.312 -4 1 67.69 93 ASN B CA 1
ATOM 3146 C C . ASN B 1 93 ? -8.547 28.766 -5.441 1 67.69 93 ASN B C 1
ATOM 3148 O O . ASN B 1 93 ? -9.016 28.109 -6.379 1 67.69 93 ASN B O 1
ATOM 3152 N N . SER B 1 94 ? -7.824 29.656 -5.609 1 62.34 94 SER B N 1
ATOM 3153 C CA . SER B 1 94 ? -7.551 30.141 -6.957 1 62.34 94 SER B CA 1
ATOM 3154 C C . SER B 1 94 ? -6.551 29.25 -7.68 1 62.34 94 SER B C 1
ATOM 3156 O O . SER B 1 94 ? -6.715 28.953 -8.867 1 62.34 94 SER B O 1
ATOM 3158 N N . VAL B 1 95 ? -5.605 28.688 -6.988 1 58.09 95 VAL B N 1
ATOM 3159 C CA . VAL B 1 95 ? -4.52 27.922 -7.582 1 58.09 95 VAL B CA 1
ATOM 3160 C C . VAL B 1 95 ? -5.008 26.516 -7.914 1 58.09 95 VAL B C 1
ATOM 3162 O O . VAL B 1 95 ? -4.773 26.016 -9.016 1 58.09 95 VAL B O 1
ATOM 3165 N N . PHE B 1 96 ? -5.648 25.906 -6.902 1 57.62 96 PHE B N 1
ATOM 3166 C CA . PHE B 1 96 ? -6.102 24.531 -7.109 1 57.62 96 PHE B CA 1
ATOM 3167 C C . PHE B 1 96 ? -7.164 24.469 -8.195 1 57.62 96 PHE B C 1
ATOM 3169 O O . PHE B 1 96 ? -7.195 23.531 -8.992 1 57.62 96 PHE B O 1
ATOM 3176 N N . ALA B 1 97 ? -7.965 25.469 -8.164 1 54.91 97 ALA B N 1
ATOM 3177 C CA . ALA B 1 97 ? -8.945 25.547 -9.242 1 54.91 97 ALA B CA 1
ATOM 3178 C C . ALA B 1 97 ? -8.258 25.594 -10.609 1 54.91 97 ALA B C 1
ATOM 3180 O O . ALA B 1 97 ? -8.734 24.969 -11.562 1 54.91 97 ALA B O 1
ATOM 3181 N N . THR B 1 98 ? -7.277 26.266 -10.594 1 51.69 98 THR B N 1
ATOM 3182 C CA . THR B 1 98 ? -6.555 26.359 -11.859 1 51.69 98 THR B CA 1
ATOM 3183 C C . THR B 1 98 ? -5.863 25.031 -12.18 1 51.69 98 THR B C 1
ATOM 3185 O O . THR B 1 98 ? -5.852 24.594 -13.328 1 51.69 98 THR B O 1
ATOM 3188 N N . VAL B 1 99 ? -5.297 24.453 -11.195 1 52.44 99 VAL B N 1
ATOM 3189 C CA . VAL B 1 99 ? -4.535 23.219 -11.406 1 52.44 99 VAL B CA 1
ATOM 3190 C C . VAL B 1 99 ? -5.477 22.094 -11.82 1 52.44 99 VAL B C 1
ATOM 3192 O O . VAL B 1 99 ? -5.145 21.281 -12.688 1 52.44 99 VAL B O 1
ATOM 3195 N N . LEU B 1 100 ? -6.555 22.047 -11 1 49.88 100 LEU B N 1
ATOM 3196 C CA . LEU B 1 100 ? -7.516 21 -11.32 1 49.88 100 LEU B CA 1
ATOM 3197 C C . LEU B 1 100 ? -8.047 21.172 -12.742 1 49.88 100 LEU B C 1
ATOM 3199 O O . LEU B 1 100 ? -8.43 20.188 -13.383 1 49.88 100 LEU B O 1
ATOM 3203 N N . ASP B 1 101 ? -8.266 22.422 -13.094 1 42.12 101 ASP B N 1
ATOM 3204 C CA . ASP B 1 101 ? -8.695 22.625 -14.469 1 42.12 101 ASP B CA 1
ATOM 3205 C C . ASP B 1 101 ? -7.617 22.172 -15.453 1 42.12 101 ASP B C 1
ATOM 3207 O O . ASP B 1 101 ? -7.906 21.938 -16.625 1 42.12 101 ASP B O 1
ATOM 3211 N N . LEU B 1 102 ? -6.543 22.469 -15.102 1 39.06 102 LEU B N 1
ATOM 3212 C CA . LEU B 1 102 ? -5.508 22.188 -16.094 1 39.06 102 LEU B CA 1
ATOM 3213 C C . LEU B 1 102 ? -5.18 20.703 -16.125 1 39.06 102 LEU B C 1
ATOM 3215 O O . LEU B 1 102 ? -5.027 20.078 -15.078 1 39.06 102 LEU B O 1
ATOM 3219 N N . THR B 1 103 ? -5.715 20.047 -17.031 1 37.66 103 THR B N 1
ATOM 3220 C CA . THR B 1 103 ? -5.617 18.625 -17.359 1 37.66 103 THR B CA 1
ATOM 3221 C C . THR B 1 103 ? -4.273 18.062 -16.906 1 37.66 103 THR B C 1
ATOM 3223 O O . THR B 1 103 ? -4.23 17.094 -16.141 1 37.66 103 THR B O 1
ATOM 3226 N N . TYR B 1 104 ? -3.51 17.156 -17.875 1 36.66 104 TYR B N 1
ATOM 3227 C CA . TYR B 1 104 ? -2.543 16.062 -17.906 1 36.66 104 TYR B CA 1
ATOM 3228 C C . TYR B 1 104 ? -1.189 16.531 -17.375 1 36.66 104 TYR B C 1
ATOM 3230 O O . TYR B 1 104 ? -0.665 15.953 -16.422 1 36.66 104 TYR B O 1
ATOM 3238 N N . PRO B 1 105 ? 0.021 16.031 -18.047 1 42.72 105 PRO B N 1
ATOM 3239 C CA . PRO B 1 105 ? 1.447 15.883 -17.75 1 42.72 105 PRO B CA 1
ATOM 3240 C C . PRO B 1 105 ? 2.145 17.203 -17.469 1 42.72 105 PRO B C 1
ATOM 3242 O O . PRO B 1 105 ? 2.967 17.297 -16.547 1 42.72 105 PRO B O 1
ATOM 3245 N N . ILE B 1 106 ? 1.905 18.156 -18.266 1 39.44 106 ILE B N 1
ATOM 3246 C CA . ILE B 1 106 ? 2.615 19.422 -18.266 1 39.44 106 ILE B CA 1
ATOM 3247 C C . ILE B 1 106 ? 2.227 20.234 -17.031 1 39.44 106 ILE B C 1
ATOM 3249 O O . ILE B 1 106 ? 3.072 20.906 -16.422 1 39.44 106 ILE B O 1
ATOM 3253 N N . THR B 1 107 ? 1.033 20.141 -16.656 1 42.09 107 THR B N 1
ATOM 3254 C CA . THR B 1 107 ? 0.406 20.969 -15.625 1 42.09 107 THR B CA 1
ATOM 3255 C C . THR B 1 107 ? 0.933 20.594 -14.242 1 42.09 107 THR B C 1
ATOM 3257 O O . THR B 1 107 ? 1.054 21.453 -13.367 1 42.09 107 THR B O 1
ATOM 3260 N N . SER B 1 108 ? 1.36 19.391 -14.227 1 46.34 108 SER B N 1
ATOM 3261 C CA . SER B 1 108 ? 1.845 19 -12.906 1 46.34 108 SER B CA 1
ATOM 3262 C C . SER B 1 108 ? 3.049 19.828 -12.484 1 46.34 108 SER B C 1
ATOM 3264 O O . SER B 1 108 ? 3.215 20.141 -11.305 1 46.34 108 SER B O 1
ATOM 3266 N N . MET B 1 109 ? 3.719 20.344 -13.633 1 42.34 109 MET B N 1
ATOM 3267 C CA . MET B 1 109 ? 4.914 21.125 -13.305 1 42.34 109 MET B CA 1
ATOM 3268 C C . MET B 1 109 ? 4.551 22.516 -12.812 1 42.34 109 MET B C 1
ATOM 3270 O O . MET B 1 109 ? 5.148 23.016 -11.859 1 42.34 109 MET B O 1
ATOM 3274 N N . PHE B 1 110 ? 3.742 23.172 -13.539 1 44.19 110 PHE B N 1
ATOM 3275 C CA . PHE B 1 110 ? 3.357 24.531 -13.156 1 44.19 110 PHE B CA 1
ATOM 3276 C C . PHE B 1 110 ? 2.627 24.531 -11.82 1 44.19 110 PHE B C 1
ATOM 3278 O O . PHE B 1 110 ? 2.83 25.422 -11 1 44.19 110 PHE B O 1
ATOM 3285 N N . SER B 1 111 ? 2.043 23.453 -11.609 1 55.59 111 SER B N 1
ATOM 3286 C CA . SER B 1 111 ? 1.272 23.312 -10.375 1 55.59 111 SER B CA 1
ATOM 3287 C C . SER B 1 111 ? 2.184 23.047 -9.18 1 55.59 111 SER B C 1
ATOM 3289 O O . SER B 1 111 ? 1.982 23.625 -8.102 1 55.59 111 SER B O 1
ATOM 3291 N N . GLY B 1 112 ? 3.344 22.594 -9.562 1 63.94 112 GLY B N 1
ATOM 3292 C CA . GLY B 1 112 ? 4.262 22.328 -8.469 1 63.94 112 GLY B CA 1
ATOM 3293 C C . GLY B 1 112 ? 4.941 23.578 -7.941 1 63.94 112 GLY B C 1
ATOM 3294 O O . GLY B 1 112 ? 5.051 23.766 -6.727 1 63.94 112 GLY B O 1
ATOM 3295 N N . SER B 1 113 ? 5.227 24.469 -8.82 1 72.25 113 SER B N 1
ATOM 3296 C CA . SER B 1 113 ? 5.926 25.688 -8.414 1 72.25 113 SER B CA 1
ATOM 3297 C C . SER B 1 113 ? 5.008 26.609 -7.621 1 72.25 113 SER B C 1
ATOM 3299 O O . SER B 1 113 ? 5.418 27.188 -6.609 1 72.25 113 SER B O 1
ATOM 3301 N N . ALA B 1 114 ? 3.83 26.797 -8.133 1 74.5 114 ALA B N 1
ATOM 3302 C CA . ALA B 1 114 ? 2.873 27.641 -7.434 1 74.5 114 ALA B CA 1
ATOM 3303 C C . ALA B 1 114 ? 2.564 27.109 -6.043 1 74.5 114 ALA B C 1
ATOM 3305 O O . ALA B 1 114 ? 2.475 27.859 -5.078 1 74.5 114 ALA B O 1
ATOM 3306 N N . PHE B 1 115 ? 2.447 25.906 -5.984 1 81.12 115 PHE B N 1
ATOM 3307 C CA . PHE B 1 115 ? 2.154 25.281 -4.695 1 81.12 115 PHE B CA 1
ATOM 3308 C C . PHE B 1 115 ? 3.352 25.406 -3.76 1 81.12 115 PHE B C 1
ATOM 3310 O O . PHE B 1 115 ? 3.188 25.672 -2.566 1 81.12 115 PHE B O 1
ATOM 3317 N N . ASN B 1 116 ? 4.535 25.172 -4.312 1 83.56 116 ASN B N 1
ATOM 3318 C CA . ASN B 1 116 ? 5.746 25.375 -3.521 1 83.56 116 ASN B CA 1
ATOM 3319 C C . ASN B 1 116 ? 5.805 26.781 -2.936 1 83.56 116 ASN B C 1
ATOM 3321 O O . ASN B 1 116 ? 6.078 26.953 -1.746 1 83.56 116 ASN B O 1
ATOM 3325 N N . THR B 1 117 ? 5.594 27.688 -3.734 1 85.12 117 THR B N 1
ATOM 3326 C CA . THR B 1 117 ? 5.66 29.078 -3.309 1 85.12 117 THR B CA 1
ATOM 3327 C C . THR B 1 117 ? 4.621 29.359 -2.23 1 85.12 117 THR B C 1
ATOM 3329 O O . THR B 1 117 ? 4.895 30.094 -1.279 1 85.12 117 THR B O 1
ATOM 3332 N N . SER B 1 118 ? 3.48 28.812 -2.389 1 87.19 118 SER B N 1
ATOM 3333 C CA . SER B 1 118 ? 2.396 29.047 -1.438 1 87.19 118 SER B CA 1
ATOM 3334 C C . SER B 1 118 ? 2.756 28.531 -0.051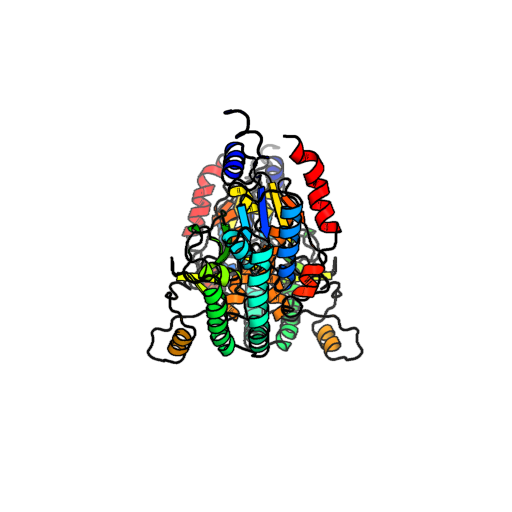 1 87.19 118 SER B C 1
ATOM 3336 O O . SER B 1 118 ? 2.467 29.172 0.956 1 87.19 118 SER B O 1
ATOM 3338 N N . ILE B 1 119 ? 3.332 27.391 0.015 1 91.94 119 ILE B N 1
ATOM 3339 C CA . ILE B 1 119 ? 3.701 26.812 1.305 1 91.94 119 ILE B CA 1
ATOM 3340 C C . ILE B 1 119 ? 4.93 27.531 1.854 1 91.94 119 ILE B C 1
ATOM 3342 O O . ILE B 1 119 ? 5.023 27.797 3.059 1 91.94 119 ILE B O 1
ATOM 3346 N N . HIS B 1 120 ? 5.879 27.844 0.938 1 92.69 120 HIS B N 1
ATOM 3347 C CA . HIS B 1 120 ? 7.078 28.562 1.358 1 92.69 120 HIS B CA 1
ATOM 3348 C C . HIS B 1 120 ? 6.723 29.938 1.941 1 92.69 120 HIS B C 1
ATOM 3350 O O . HIS B 1 120 ? 7.371 30.391 2.883 1 92.69 120 HIS B O 1
ATOM 3356 N N . LYS B 1 121 ? 5.766 30.562 1.389 1 93.38 121 LYS B N 1
ATOM 3357 C CA . LYS B 1 121 ? 5.332 31.859 1.895 1 93.38 121 LYS B CA 1
ATOM 3358 C C . LYS B 1 121 ? 4.828 31.75 3.33 1 93.38 121 LYS B C 1
ATOM 3360 O O . LYS B 1 121 ? 4.992 32.688 4.125 1 93.38 121 LYS B O 1
ATOM 3365 N N . VAL B 1 122 ? 4.27 30.656 3.67 1 95.81 122 VAL B N 1
ATOM 3366 C CA . VAL B 1 122 ? 3.674 30.469 4.988 1 95.81 122 VAL B CA 1
ATOM 3367 C C . VAL B 1 122 ? 4.773 30.203 6.016 1 95.81 122 VAL B C 1
ATOM 3369 O O . VAL B 1 122 ? 4.766 30.797 7.102 1 95.81 122 VAL B O 1
ATOM 3372 N N . PHE B 1 123 ? 5.727 29.359 5.688 1 97.5 123 PHE B N 1
ATOM 3373 C CA . PHE B 1 123 ? 6.656 28.891 6.707 1 97.5 123 PHE B CA 1
ATOM 3374 C C . PHE B 1 123 ? 8.039 29.484 6.492 1 97.5 123 PHE B C 1
ATOM 3376 O O . PHE B 1 123 ? 8.891 29.422 7.383 1 97.5 123 PHE B O 1
ATOM 3383 N N . GLN B 1 124 ? 8.305 29.984 5.301 1 95.88 124 GLN B N 1
ATOM 3384 C CA . GLN B 1 124 ? 9.609 30.531 4.965 1 95.88 124 GLN B CA 1
ATOM 3385 C C . GLN B 1 124 ? 10.719 29.516 5.191 1 95.88 124 GLN B C 1
ATOM 3387 O O . GLN B 1 124 ? 10.602 28.359 4.785 1 95.88 124 GLN B O 1
ATOM 3392 N N . ASP B 1 125 ? 11.875 29.906 5.777 1 95.56 125 ASP B N 1
ATOM 3393 C CA . ASP B 1 125 ? 13.016 29 5.859 1 95.56 125 ASP B CA 1
ATOM 3394 C C . ASP B 1 125 ? 13.125 28.375 7.25 1 95.56 125 ASP B C 1
ATOM 3396 O O . ASP B 1 125 ? 14.203 27.953 7.664 1 95.56 125 ASP B O 1
ATOM 3400 N N . LYS B 1 126 ? 12.023 28.312 7.855 1 97.25 126 LYS B N 1
ATOM 3401 C CA . LYS B 1 126 ? 12.031 27.703 9.18 1 97.25 126 LYS B CA 1
ATOM 3402 C C . LYS B 1 126 ? 12.297 26.203 9.094 1 97.25 126 LYS B C 1
ATOM 3404 O O . LYS B 1 126 ? 11.906 25.547 8.125 1 97.25 126 LYS B O 1
ATOM 3409 N N . GLN B 1 127 ? 12.992 25.734 10.148 1 97.88 127 GLN B N 1
ATOM 3410 C CA . GLN B 1 127 ? 13.219 24.312 10.305 1 97.88 127 GLN B CA 1
ATOM 3411 C C . GLN B 1 127 ? 12.242 23.703 11.305 1 97.88 127 GLN B C 1
ATOM 3413 O O . GLN B 1 127 ? 11.688 24.406 12.141 1 97.88 127 GLN B O 1
ATOM 3418 N N . ILE B 1 128 ? 12 22.406 11.164 1 98.06 128 ILE B N 1
ATOM 3419 C CA . ILE B 1 128 ? 11.078 21.719 12.047 1 98.06 128 ILE B CA 1
ATOM 3420 C C . ILE B 1 128 ? 11.531 21.875 13.5 1 98.06 128 ILE B C 1
ATOM 3422 O O . ILE B 1 128 ? 10.703 22.094 14.391 1 98.06 128 ILE B O 1
ATOM 3426 N N . GLU B 1 129 ? 12.82 21.828 13.75 1 96.25 129 GLU B N 1
ATOM 3427 C CA . GLU B 1 129 ? 13.383 21.891 15.102 1 96.25 129 GLU B CA 1
ATOM 3428 C C . GLU B 1 129 ? 13.227 23.281 15.695 1 96.25 129 GLU B C 1
ATOM 3430 O O . GLU B 1 129 ? 13.43 23.469 16.891 1 96.25 129 GLU B O 1
ATOM 3435 N N . ASP B 1 130 ? 12.836 24.266 14.867 1 96.12 130 ASP B N 1
ATOM 3436 C CA . ASP B 1 130 ? 12.648 25.641 15.336 1 96.12 130 ASP B CA 1
ATOM 3437 C C . ASP B 1 130 ? 11.258 25.812 15.953 1 96.12 130 ASP B C 1
ATOM 3439 O O . ASP B 1 130 ? 10.992 26.828 16.609 1 96.12 130 ASP B O 1
ATOM 3443 N N . LEU B 1 131 ? 10.398 24.906 15.812 1 97 131 LEU B N 1
ATOM 3444 C CA . LEU B 1 131 ? 9.023 25.031 16.281 1 97 131 LEU B CA 1
ATOM 3445 C C . LEU B 1 131 ? 8.953 24.953 17.797 1 97 131 LEU B C 1
ATOM 3447 O O . LEU B 1 131 ? 9.82 24.359 18.438 1 97 131 LEU B O 1
ATOM 3451 N N . TRP B 1 132 ? 7.914 25.531 18.359 1 94.75 132 TRP B N 1
ATOM 3452 C CA . TRP B 1 132 ? 7.738 25.547 19.812 1 94.75 132 TRP B CA 1
ATOM 3453 C C . TRP B 1 132 ? 7.371 24.172 20.328 1 94.75 132 TRP B C 1
ATOM 3455 O O . TRP B 1 132 ? 7.852 23.75 21.375 1 94.75 132 TRP B O 1
ATOM 3465 N N . LEU B 1 133 ? 6.512 23.484 19.625 1 95.19 133 LEU B N 1
ATOM 3466 C CA . LEU B 1 133 ? 6.109 22.125 19.984 1 95.19 133 LEU B CA 1
ATOM 3467 C C . LEU B 1 133 ? 6.867 21.094 19.156 1 95.19 133 LEU B C 1
ATOM 3469 O O . LEU B 1 133 ? 7.105 21.297 17.969 1 95.19 133 LEU B O 1
ATOM 3473 N N . PRO B 1 134 ? 7.273 20.016 19.875 1 96.44 134 PRO B N 1
ATOM 3474 C CA . PRO B 1 134 ? 7.75 18.906 19.047 1 96.44 134 PRO B CA 1
ATOM 3475 C C . PRO B 1 134 ? 6.762 18.516 17.938 1 96.44 134 PRO B C 1
ATOM 3477 O O . PRO B 1 134 ? 5.562 18.391 18.203 1 96.44 134 PRO B O 1
ATOM 3480 N N . TYR B 1 135 ? 7.266 18.438 16.766 1 98.31 135 TYR B N 1
ATOM 3481 C CA . TYR B 1 135 ? 6.453 18.25 15.562 1 98.31 135 TYR B CA 1
ATOM 3482 C C . TYR B 1 135 ? 7.055 17.188 14.656 1 98.31 135 TYR B C 1
ATOM 3484 O O . TYR B 1 135 ? 8.281 17.016 14.609 1 98.31 135 TYR B O 1
ATOM 3492 N N . PHE B 1 136 ? 6.184 16.422 14 1 98.81 136 PHE B N 1
ATOM 3493 C CA . PHE B 1 136 ? 6.629 15.523 12.93 1 98.81 136 PHE B CA 1
ATOM 3494 C C . PHE B 1 136 ? 5.586 15.445 11.82 1 98.81 136 PHE B C 1
ATOM 3496 O O . PHE B 1 136 ? 4.414 15.766 12.039 1 98.81 136 PHE B O 1
ATOM 3503 N N . ASN B 1 137 ? 5.945 15.148 10.688 1 98.75 137 ASN B N 1
ATOM 3504 C CA . ASN B 1 137 ? 5.027 14.773 9.617 1 98.75 137 ASN B CA 1
ATOM 3505 C C . ASN B 1 137 ? 5.527 13.555 8.844 1 98.75 137 ASN B C 1
ATOM 3507 O O . ASN B 1 137 ? 6.609 13.031 9.133 1 98.75 137 ASN B O 1
ATOM 3511 N N . VAL B 1 138 ? 4.664 13.031 8 1 98.5 138 VAL B N 1
ATOM 3512 C CA . VAL B 1 138 ? 4.973 11.781 7.312 1 98.5 138 VAL B CA 1
ATOM 3513 C C . VAL B 1 138 ? 4.836 11.984 5.805 1 98.5 138 VAL B C 1
ATOM 3515 O O . VAL B 1 138 ? 3.979 12.742 5.348 1 98.5 138 VAL B O 1
ATOM 3518 N N . THR B 1 139 ? 5.699 11.398 5.078 1 98.38 139 THR B N 1
ATOM 3519 C CA . THR B 1 139 ? 5.648 11.352 3.621 1 98.38 139 THR B CA 1
ATOM 3520 C C . THR B 1 139 ? 5.809 9.914 3.123 1 98.38 139 THR B C 1
ATOM 3522 O O . THR B 1 139 ? 6.094 9.008 3.906 1 98.38 139 THR B O 1
ATOM 3525 N N . THR B 1 140 ? 5.461 9.711 1.887 1 96.94 140 THR B N 1
ATOM 3526 C CA . THR B 1 140 ? 5.715 8.445 1.206 1 96.94 140 THR B CA 1
ATOM 3527 C C . THR B 1 140 ? 6.938 8.555 0.3 1 96.94 140 THR B C 1
ATOM 3529 O O . THR B 1 140 ? 6.938 9.336 -0.656 1 96.94 140 THR B O 1
ATOM 3532 N N . ASP B 1 141 ? 7.969 7.832 0.653 1 95.31 141 ASP B N 1
ATOM 3533 C CA . ASP B 1 141 ? 9.156 7.75 -0.193 1 95.31 141 ASP B CA 1
ATOM 3534 C C . ASP B 1 141 ? 8.969 6.727 -1.309 1 95.31 141 ASP B C 1
ATOM 3536 O O . ASP B 1 141 ? 9.055 5.52 -1.071 1 95.31 141 ASP B O 1
ATOM 3540 N N . ILE B 1 142 ? 8.734 7.16 -2.475 1 89.44 142 ILE B N 1
ATOM 3541 C CA . ILE B 1 142 ? 8.391 6.238 -3.553 1 89.44 142 ILE B CA 1
ATOM 3542 C C . ILE B 1 142 ? 9.672 5.633 -4.133 1 89.44 142 ILE B C 1
ATOM 3544 O O . ILE B 1 142 ? 9.617 4.641 -4.867 1 89.44 142 ILE B O 1
ATOM 3548 N N . THR B 1 143 ? 10.812 6.289 -3.854 1 87.06 143 THR B N 1
ATOM 3549 C CA . THR B 1 143 ? 12.086 5.699 -4.246 1 87.06 143 THR B CA 1
ATOM 3550 C C . THR B 1 143 ? 12.398 4.465 -3.406 1 87.06 143 THR B C 1
ATOM 3552 O O . THR B 1 143 ? 12.727 3.408 -3.945 1 87.06 143 THR B O 1
ATOM 3555 N N . ALA B 1 144 ? 12.242 4.594 -2.135 1 88.88 144 ALA B N 1
ATOM 3556 C CA . ALA B 1 144 ? 12.523 3.498 -1.21 1 88.88 144 ALA B CA 1
ATOM 3557 C C . ALA B 1 144 ? 11.273 2.67 -0.942 1 88.88 144 ALA B C 1
ATOM 3559 O O . ALA B 1 144 ? 11.344 1.616 -0.306 1 88.88 144 ALA B O 1
ATOM 3560 N N . SER B 1 145 ? 10.164 3.07 -1.424 1 89 145 SER B N 1
ATOM 3561 C CA . SER B 1 145 ? 8.883 2.424 -1.162 1 89 145 SER B CA 1
ATOM 3562 C C . SER B 1 145 ? 8.641 2.254 0.334 1 89 145 SER B C 1
ATOM 3564 O O . SER B 1 145 ? 8.344 1.152 0.8 1 89 145 SER B O 1
ATOM 3566 N N . ALA B 1 146 ? 8.719 3.395 1.002 1 92.88 146 ALA B N 1
ATOM 3567 C CA . ALA B 1 146 ? 8.594 3.344 2.457 1 92.88 146 ALA B CA 1
ATOM 3568 C C . ALA B 1 146 ? 8.07 4.668 3.008 1 92.88 146 ALA B C 1
ATOM 3570 O O . ALA B 1 146 ? 8.117 5.691 2.322 1 92.88 146 ALA B O 1
ATOM 3571 N N . MET B 1 147 ? 7.547 4.539 4.203 1 95.75 147 MET B N 1
ATOM 3572 C CA . MET B 1 147 ? 7.16 5.742 4.934 1 95.75 147 MET B CA 1
ATOM 3573 C C . MET B 1 147 ? 8.391 6.484 5.449 1 95.75 147 MET B C 1
ATOM 3575 O O . MET B 1 147 ? 9.344 5.863 5.922 1 95.75 147 MET B O 1
ATOM 3579 N N . ARG B 1 148 ? 8.352 7.777 5.359 1 97.56 148 ARG B N 1
ATOM 3580 C CA . ARG B 1 148 ? 9.398 8.594 5.961 1 97.56 148 ARG B CA 1
ATOM 3581 C C . ARG B 1 148 ? 8.82 9.562 6.988 1 97.56 148 ARG B C 1
ATOM 3583 O O . ARG B 1 148 ? 7.793 10.195 6.742 1 97.56 148 ARG B O 1
ATOM 3590 N N . VAL B 1 149 ? 9.469 9.57 8.148 1 98.5 149 VAL B N 1
ATOM 3591 C CA . VAL B 1 149 ? 9.07 10.477 9.227 1 98.5 149 VAL B CA 1
ATOM 3592 C C . VAL B 1 149 ? 10.039 11.648 9.297 1 98.5 149 VAL B C 1
ATOM 3594 O O . VAL B 1 149 ? 11.258 11.453 9.336 1 98.5 149 VAL B O 1
ATOM 3597 N N . HIS B 1 150 ? 9.469 12.805 9.25 1 98.62 150 HIS B N 1
ATOM 3598 C CA . HIS B 1 150 ? 10.305 14 9.305 1 98.62 150 HIS B CA 1
ATOM 3599 C C . HIS B 1 150 ? 10.18 14.695 10.656 1 98.62 150 HIS B C 1
ATOM 3601 O O . HIS B 1 150 ? 9.109 15.211 11 1 98.62 150 HIS B O 1
ATOM 3607 N N . LYS B 1 151 ? 11.266 14.734 11.391 1 98.19 151 LYS B N 1
ATOM 3608 C CA . LYS B 1 151 ? 11.312 15.375 12.703 1 98.19 151 LYS B CA 1
ATOM 3609 C C . LYS B 1 151 ? 12.266 16.562 12.695 1 98.19 151 LYS B C 1
ATOM 3611 O O . LYS B 1 151 ? 12.359 17.297 13.688 1 98.19 151 LYS B O 1
ATOM 3616 N N . ASP B 1 152 ? 12.969 16.703 11.633 1 97.69 152 ASP B N 1
ATOM 3617 C CA . ASP B 1 152 ? 13.914 17.797 11.445 1 97.69 152 ASP B CA 1
ATOM 3618 C C . ASP B 1 152 ? 14.039 18.156 9.969 1 97.69 152 ASP B C 1
ATOM 3620 O O . ASP B 1 152 ? 13.523 17.453 9.102 1 97.69 152 ASP B O 1
ATOM 3624 N N . GLY B 1 153 ? 14.641 19.328 9.734 1 97.19 153 GLY B N 1
ATOM 3625 C CA . GLY B 1 153 ? 14.828 19.781 8.367 1 97.19 153 GLY B CA 1
ATOM 3626 C C . GLY B 1 153 ? 13.875 20.891 7.969 1 97.19 153 GLY B C 1
ATOM 3627 O O . GLY B 1 153 ? 13.234 21.5 8.828 1 97.19 153 GLY B O 1
ATOM 3628 N N . SER B 1 154 ? 13.867 21.141 6.652 1 97.25 154 SER B N 1
ATOM 3629 C CA . SER B 1 154 ? 13.086 22.266 6.133 1 97.25 154 SER B CA 1
ATOM 3630 C C . SER B 1 154 ? 11.594 22.031 6.328 1 97.25 154 SER B C 1
ATOM 3632 O O . SER B 1 154 ? 11.016 21.109 5.742 1 97.25 154 SER B O 1
ATOM 3634 N N . LEU B 1 155 ? 11.008 22.922 7.066 1 98.19 155 LEU B N 1
ATOM 3635 C CA . LEU B 1 155 ? 9.602 22.781 7.426 1 98.19 155 LEU B CA 1
ATOM 3636 C C . LEU B 1 155 ? 8.711 22.844 6.188 1 98.19 155 LEU B C 1
ATOM 3638 O O . LEU B 1 155 ? 7.902 21.938 5.953 1 98.19 155 LEU B O 1
ATOM 3642 N N . TRP B 1 156 ? 8.875 23.875 5.387 1 97 156 TRP B N 1
ATOM 3643 C CA . TRP B 1 156 ? 7.965 24.031 4.258 1 97 156 TRP B CA 1
ATOM 3644 C C . TRP B 1 156 ? 8.148 22.906 3.242 1 97 156 TRP B C 1
ATOM 3646 O O . TRP B 1 156 ? 7.184 22.469 2.611 1 97 156 TRP B O 1
ATOM 3656 N N . ARG B 1 157 ? 9.352 22.359 3.068 1 96.12 157 ARG B N 1
ATOM 3657 C CA . ARG B 1 157 ? 9.602 21.297 2.096 1 96.12 157 ARG B CA 1
ATOM 3658 C C . ARG B 1 157 ? 8.906 20.016 2.5 1 96.12 157 ARG B C 1
ATOM 3660 O O . ARG B 1 157 ? 8.305 19.328 1.663 1 96.12 157 ARG B O 1
ATOM 3667 N N . TYR B 1 158 ? 9 19.703 3.732 1 98.25 158 TYR B N 1
ATOM 3668 C CA . TYR B 1 158 ? 8.438 18.422 4.164 1 98.25 158 TYR B CA 1
ATOM 3669 C C . TYR B 1 158 ? 6.926 18.516 4.32 1 98.25 158 TYR B C 1
ATOM 3671 O O . TYR B 1 158 ? 6.211 17.531 4.137 1 98.25 158 TYR B O 1
ATOM 3679 N N . VAL B 1 159 ? 6.387 19.703 4.645 1 97.88 159 VAL B N 1
ATOM 3680 C CA . VAL B 1 159 ? 4.941 19.906 4.602 1 97.88 159 VAL B CA 1
ATOM 3681 C C . VAL B 1 159 ? 4.449 19.781 3.16 1 97.88 159 VAL B C 1
ATOM 3683 O O . VAL B 1 159 ? 3.455 19.109 2.891 1 97.88 159 VAL B O 1
ATOM 3686 N N . ARG B 1 160 ? 5.164 20.453 2.24 1 93.62 160 ARG B N 1
ATOM 3687 C CA . ARG B 1 160 ? 4.836 20.359 0.821 1 93.62 160 ARG B CA 1
ATOM 3688 C C . ARG B 1 160 ? 4.875 18.906 0.344 1 93.62 160 ARG B C 1
ATOM 3690 O O . ARG B 1 160 ? 3.986 18.469 -0.387 1 93.62 160 ARG B O 1
ATOM 3697 N N . ALA B 1 161 ? 5.918 18.203 0.73 1 95.06 161 ALA B N 1
ATOM 3698 C CA . ALA B 1 161 ? 6.043 16.797 0.359 1 95.06 161 ALA B CA 1
ATOM 3699 C C . ALA B 1 161 ? 4.883 15.977 0.908 1 95.06 161 ALA B C 1
ATOM 3701 O O . ALA B 1 161 ? 4.297 15.164 0.192 1 95.06 161 ALA B O 1
ATOM 3702 N N . SER B 1 162 ? 4.512 16.25 2.123 1 97.75 162 SER B N 1
ATOM 3703 C CA . SER B 1 162 ? 3.443 15.508 2.789 1 97.75 162 SER B CA 1
ATOM 3704 C C . SER B 1 162 ? 2.088 15.812 2.162 1 97.75 162 SER B C 1
ATOM 3706 O O . SER B 1 162 ? 1.125 15.07 2.361 1 97.75 162 SER B O 1
ATOM 3708 N N . MET B 1 163 ? 2.023 16.875 1.376 1 93.62 163 MET B N 1
ATOM 3709 C CA . MET B 1 163 ? 0.756 17.266 0.765 1 93.62 163 MET B CA 1
ATOM 3710 C C . MET B 1 163 ? 0.764 16.969 -0.734 1 93.62 163 MET B C 1
ATOM 3712 O O . MET B 1 163 ? -0.113 17.438 -1.463 1 93.62 163 MET B O 1
ATOM 3716 N N . THR B 1 164 ? 1.705 16.203 -1.186 1 90 164 THR B N 1
ATOM 3717 C CA . THR B 1 164 ? 1.889 15.969 -2.613 1 90 164 THR B CA 1
ATOM 3718 C C . THR B 1 164 ? 1.005 14.82 -3.09 1 90 164 THR B C 1
ATOM 3720 O O . THR B 1 164 ? 1.34 13.648 -2.893 1 90 164 THR B O 1
ATOM 3723 N N . LEU B 1 165 ? -0.035 15.172 -3.795 1 84.19 165 LEU B N 1
ATOM 3724 C CA . LEU B 1 165 ? -0.951 14.18 -4.344 1 84.19 165 LEU B CA 1
ATOM 3725 C C . LEU B 1 165 ? -0.561 13.805 -5.77 1 84.19 165 LEU B C 1
ATOM 3727 O O . LEU B 1 165 ? -0.272 14.688 -6.586 1 84.19 165 LEU B O 1
ATOM 3731 N N . SER B 1 166 ? -0.555 12.523 -5.93 1 79.06 166 SER B N 1
ATOM 3732 C CA . SER B 1 166 ? -0.242 12.039 -7.27 1 79.06 166 SER B CA 1
ATOM 3733 C C . SER B 1 166 ? -1.247 12.555 -8.289 1 79.06 166 SER B C 1
ATOM 3735 O O . SER B 1 166 ? -2.447 12.617 -8.016 1 79.06 166 SER B O 1
ATOM 3737 N N . GLY B 1 167 ? -0.721 12.883 -9.477 1 69.31 167 GLY B N 1
ATOM 3738 C CA . GLY B 1 167 ? -1.578 13.398 -10.531 1 69.31 167 GLY B CA 1
ATOM 3739 C C . GLY B 1 167 ? -1.794 14.898 -10.445 1 69.31 167 GLY B C 1
ATOM 3740 O O . GLY B 1 167 ? -2.219 15.523 -11.422 1 69.31 167 GLY B O 1
ATOM 3741 N N . TYR B 1 168 ? -1.515 15.484 -9.266 1 70.69 168 TYR B N 1
ATOM 3742 C CA . TYR B 1 168 ? -1.737 16.906 -9.086 1 70.69 168 TYR B CA 1
ATOM 3743 C C . TYR B 1 168 ? -0.416 17.656 -8.938 1 70.69 168 TYR B C 1
ATOM 3745 O O . TYR B 1 168 ? -0.274 18.781 -9.422 1 70.69 168 TYR B O 1
ATOM 3753 N N . LEU B 1 169 ? 0.505 17 -8.273 1 76.38 169 LEU B N 1
ATOM 3754 C CA . LEU B 1 169 ? 1.799 17.625 -8.008 1 76.38 169 LEU B CA 1
ATOM 3755 C C . LEU B 1 169 ? 2.936 16.656 -8.289 1 76.38 169 LEU B C 1
ATOM 3757 O O . LEU B 1 169 ? 2.799 15.445 -8.062 1 76.38 169 LEU B O 1
ATOM 3761 N N . PRO B 1 170 ? 3.971 17.188 -8.812 1 78.56 170 PRO B N 1
ATOM 3762 C CA . PRO B 1 170 ? 5.145 16.312 -8.914 1 78.56 170 PRO B CA 1
ATOM 3763 C C . PRO B 1 170 ? 5.734 15.953 -7.555 1 78.56 170 PRO B C 1
ATOM 3765 O O . PRO B 1 170 ? 5.602 16.719 -6.598 1 78.56 170 PRO B O 1
ATOM 3768 N N . PRO B 1 171 ? 6.383 14.852 -7.512 1 87.19 171 PRO B N 1
ATOM 3769 C CA . PRO B 1 171 ? 7.047 14.5 -6.25 1 87.19 171 PRO B CA 1
ATOM 3770 C C . PRO B 1 171 ? 8.109 15.516 -5.84 1 87.19 171 PRO B C 1
ATOM 3772 O O . PRO B 1 171 ? 8.664 16.219 -6.691 1 87.19 171 PRO B O 1
ATOM 3775 N N . LEU B 1 172 ? 8.281 15.641 -4.562 1 88.25 172 LEU B N 1
ATOM 3776 C CA . LEU B 1 172 ? 9.367 16.469 -4.047 1 88.25 172 LEU B CA 1
ATOM 3777 C C . LEU B 1 172 ? 10.656 15.664 -3.916 1 88.25 172 LEU B C 1
ATOM 3779 O O . LEU B 1 172 ? 10.641 14.547 -3.383 1 88.25 172 LEU B O 1
ATOM 3783 N N . CYS B 1 173 ? 11.68 16.156 -4.449 1 85.94 173 CYS B N 1
ATOM 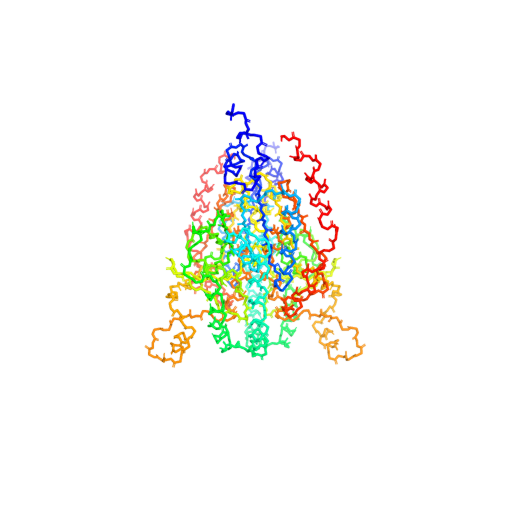3784 C CA . CYS B 1 173 ? 12.984 15.531 -4.27 1 85.94 173 CYS B CA 1
ATOM 3785 C C . CYS B 1 173 ? 13.602 15.93 -2.936 1 85.94 173 CYS B C 1
ATOM 3787 O O . CYS B 1 173 ? 13.883 17.109 -2.703 1 85.94 173 CYS B O 1
ATOM 3789 N N . ASP B 1 174 ? 13.828 15.023 -2.111 1 90.88 174 ASP B N 1
ATOM 3790 C CA . ASP B 1 174 ? 14.414 15.32 -0.805 1 90.88 174 ASP B CA 1
ATOM 3791 C C . ASP B 1 174 ? 15.852 15.805 -0.94 1 90.88 174 ASP B C 1
ATOM 3793 O O . ASP B 1 174 ? 16.703 15.102 -1.508 1 90.88 174 ASP B O 1
ATOM 3797 N N . PRO B 1 175 ? 16.156 16.922 -0.386 1 84.38 175 PRO B N 1
ATOM 3798 C CA . PRO B 1 175 ? 17.531 17.438 -0.479 1 84.38 175 PRO B CA 1
ATOM 3799 C C . PRO B 1 175 ? 18.531 16.562 0.28 1 84.38 175 PRO B C 1
ATOM 3801 O O . PRO B 1 175 ? 19.719 16.594 -0.017 1 84.38 175 PRO B O 1
ATOM 3804 N N . LYS B 1 176 ? 18.094 15.805 1.171 1 89.94 176 LYS B N 1
ATOM 3805 C CA . LYS B 1 176 ? 18.969 15 2.008 1 89.94 176 LYS B CA 1
ATOM 3806 C C . LYS B 1 176 ? 19.547 13.82 1.228 1 89.94 176 LYS B C 1
ATOM 3808 O O . LYS B 1 176 ? 20.719 13.484 1.364 1 89.94 176 LYS B O 1
ATOM 3813 N N . ASP B 1 177 ? 18.781 13.164 0.407 1 90.06 177 ASP B N 1
ATOM 3814 C CA . ASP B 1 177 ? 19.25 11.938 -0.226 1 90.06 177 ASP B CA 1
ATOM 3815 C C . ASP B 1 177 ? 18.781 11.852 -1.677 1 90.06 177 ASP B C 1
ATOM 3817 O O . ASP B 1 177 ? 19.125 10.914 -2.393 1 90.06 177 ASP B O 1
ATOM 3821 N N . GLY B 1 178 ? 17.953 12.789 -2.078 1 86.44 178 GLY B N 1
ATOM 3822 C CA . GLY B 1 178 ? 17.516 12.797 -3.467 1 86.44 178 GLY B CA 1
ATOM 3823 C C . GLY B 1 178 ? 16.312 11.922 -3.723 1 86.44 178 GLY B C 1
ATOM 3824 O O . GLY B 1 178 ? 15.844 11.812 -4.859 1 86.44 178 GLY B O 1
ATOM 3825 N N . ASN B 1 179 ? 15.766 11.336 -2.707 1 91.12 179 ASN B N 1
ATOM 3826 C CA . ASN B 1 179 ? 14.594 10.484 -2.867 1 91.12 179 ASN B CA 1
ATOM 3827 C C . ASN B 1 179 ? 13.352 11.305 -3.191 1 91.12 179 ASN B C 1
ATOM 3829 O O . ASN B 1 179 ? 13.281 12.5 -2.871 1 91.12 179 ASN B O 1
ATOM 3833 N N . LEU B 1 180 ? 12.453 10.656 -3.879 1 88.94 180 LEU B N 1
ATOM 3834 C CA . LEU B 1 180 ? 11.219 11.32 -4.27 1 88.94 180 LEU B CA 1
ATOM 3835 C C . LEU B 1 180 ? 10.125 11.094 -3.227 1 88.94 180 LEU B C 1
ATOM 3837 O O . LEU B 1 180 ? 9.812 9.953 -2.885 1 88.94 180 LEU B O 1
ATOM 3841 N N . LEU B 1 181 ? 9.586 12.156 -2.732 1 94.19 181 LEU B N 1
ATOM 3842 C CA . LEU B 1 181 ? 8.602 12.109 -1.656 1 94.19 181 LEU B CA 1
ATOM 3843 C C . LEU B 1 181 ? 7.223 12.516 -2.162 1 94.19 181 LEU B C 1
ATOM 3845 O O . LEU B 1 181 ? 7.102 13.43 -2.982 1 94.19 181 LEU B O 1
ATOM 3849 N N . MET B 1 182 ? 6.25 11.797 -1.718 1 94.31 182 MET B N 1
ATOM 3850 C CA . MET B 1 182 ? 4.844 12.062 -1.995 1 94.31 182 MET B CA 1
ATOM 3851 C C . MET B 1 182 ? 4.035 12.133 -0.702 1 94.31 182 MET B C 1
ATOM 3853 O O . MET B 1 182 ? 4.586 11.969 0.387 1 94.31 182 MET B O 1
ATOM 3857 N N . ASP B 1 183 ? 2.77 12.414 -0.809 1 94.88 183 ASP B N 1
ATOM 3858 C CA . ASP B 1 183 ? 1.868 12.539 0.332 1 94.88 183 ASP B CA 1
ATOM 3859 C C . ASP B 1 183 ? 1.98 11.328 1.259 1 94.88 183 ASP B C 1
ATOM 3861 O O . ASP B 1 183 ? 1.983 10.188 0.798 1 94.88 183 ASP B O 1
ATOM 3865 N N . GLY B 1 184 ? 2.059 11.617 2.553 1 97.56 184 GLY B N 1
ATOM 3866 C CA . GLY B 1 184 ? 2.135 10.539 3.527 1 97.56 184 GLY B CA 1
ATOM 3867 C C . GLY B 1 184 ? 0.864 9.719 3.609 1 97.56 184 GLY B C 1
ATOM 3868 O O . GLY B 1 184 ? 0.876 8.594 4.121 1 97.56 184 GLY B O 1
ATOM 3869 N N . GLY B 1 185 ? -0.212 10.227 3.139 1 96 185 GLY B N 1
ATOM 3870 C CA . GLY B 1 185 ? -1.513 9.578 3.227 1 96 185 GLY B CA 1
ATOM 3871 C C . GLY B 1 185 ? -1.591 8.289 2.434 1 96 185 GLY B C 1
ATOM 3872 O O . GLY B 1 185 ? -2.48 7.469 2.666 1 96 185 GLY B O 1
ATOM 3873 N N . TYR B 1 186 ? -0.637 8.109 1.538 1 93.12 186 TYR B N 1
ATOM 3874 C CA . TYR B 1 186 ? -0.658 6.875 0.759 1 93.12 186 TYR B CA 1
ATOM 3875 C C . TYR B 1 186 ? -0.267 5.68 1.619 1 93.12 186 TYR B C 1
ATOM 3877 O O . TYR B 1 186 ? -0.644 4.543 1.322 1 93.12 186 TYR B O 1
ATOM 3885 N N . ILE B 1 187 ? 0.475 5.922 2.689 1 94.31 187 ILE B N 1
ATOM 3886 C CA . ILE B 1 187 ? 0.936 4.82 3.533 1 94.31 187 ILE B CA 1
ATOM 3887 C C . ILE B 1 187 ? 0.322 4.945 4.926 1 94.31 187 ILE B C 1
ATOM 3889 O O . ILE B 1 187 ? -0.137 3.957 5.5 1 94.31 187 ILE B O 1
ATOM 3893 N N . ASN B 1 188 ? 0.316 6.105 5.41 1 96.38 188 ASN B N 1
ATOM 3894 C CA . ASN B 1 188 ? -0.122 6.359 6.777 1 96.38 188 ASN B CA 1
ATOM 3895 C C . ASN B 1 188 ? -0.811 7.715 6.906 1 96.38 188 ASN B C 1
ATOM 3897 O O . ASN B 1 188 ? -0.161 8.727 7.188 1 96.38 188 ASN B O 1
ATOM 3901 N N . ASN B 1 189 ? -2.125 7.711 6.859 1 96.25 189 ASN B N 1
ATOM 3902 C CA . ASN B 1 189 ? -2.875 8.961 6.871 1 96.25 189 ASN B CA 1
ATOM 3903 C C . ASN B 1 189 ? -3.076 9.484 8.289 1 96.25 189 ASN B C 1
ATOM 3905 O O . ASN B 1 189 ? -3.404 10.656 8.484 1 96.25 189 ASN B O 1
ATOM 3909 N N . LEU B 1 190 ? -3.006 8.617 9.211 1 97.44 190 LEU B N 1
ATOM 3910 C CA . LEU B 1 190 ? -3.176 8.953 10.617 1 97.44 190 LEU B CA 1
ATOM 3911 C C . LEU B 1 190 ? -2.066 8.336 11.461 1 97.44 190 LEU B C 1
ATOM 3913 O O . LEU B 1 190 ? -2.295 7.363 12.18 1 97.44 190 LEU B O 1
ATOM 3917 N N . PRO B 1 191 ? -0.895 8.984 11.477 1 97.88 191 PRO B N 1
ATOM 3918 C CA . PRO B 1 191 ? 0.315 8.359 12.023 1 97.88 191 PRO B CA 1
ATOM 3919 C C . PRO B 1 191 ? 0.365 8.406 13.547 1 97.88 191 PRO B C 1
ATOM 3921 O O . PRO B 1 191 ? 1.355 8.859 14.125 1 97.88 191 PRO B O 1
ATOM 3924 N N . ALA B 1 192 ? -0.611 7.887 14.188 1 97.88 192 ALA B N 1
ATOM 3925 C CA . ALA B 1 192 ? -0.665 7.781 15.641 1 97.88 192 ALA B CA 1
ATOM 3926 C C . ALA B 1 192 ? 0.426 6.848 16.156 1 97.88 192 ALA B C 1
ATOM 3928 O O . ALA B 1 192 ? 0.952 7.055 17.266 1 97.88 192 ALA B O 1
ATOM 3929 N N . ASP B 1 193 ? 0.759 5.879 15.398 1 97 193 ASP B N 1
ATOM 3930 C CA . ASP B 1 193 ? 1.805 4.938 15.789 1 97 193 ASP B CA 1
ATOM 3931 C C . ASP B 1 193 ? 3.154 5.641 15.922 1 97 193 ASP B C 1
ATOM 3933 O O . ASP B 1 193 ? 3.951 5.309 16.797 1 97 193 ASP B O 1
ATOM 3937 N N . ILE B 1 194 ? 3.414 6.594 15.039 1 97.56 194 ILE B N 1
ATOM 3938 C CA . ILE B 1 194 ? 4.668 7.336 15.086 1 97.56 194 ILE B CA 1
ATOM 3939 C C . ILE B 1 194 ? 4.719 8.172 16.359 1 97.56 194 ILE B C 1
ATOM 3941 O O . ILE B 1 194 ? 5.75 8.219 17.047 1 97.56 194 ILE B O 1
ATOM 3945 N N . ALA B 1 195 ? 3.598 8.82 16.656 1 97.81 195 ALA B N 1
ATOM 3946 C CA . ALA B 1 195 ? 3.533 9.594 17.891 1 97.81 195 ALA B CA 1
ATOM 3947 C C . ALA B 1 195 ? 3.791 8.703 19.109 1 97.81 195 ALA B C 1
ATOM 3949 O O . ALA B 1 195 ? 4.492 9.102 20.047 1 97.81 195 ALA B O 1
ATOM 3950 N N . ARG B 1 196 ? 3.207 7.527 19.109 1 96.75 196 ARG B N 1
ATOM 3951 C CA . ARG B 1 196 ? 3.422 6.57 20.203 1 96.75 196 ARG B CA 1
ATOM 3952 C C . ARG B 1 196 ? 4.895 6.195 20.312 1 96.75 196 ARG B C 1
ATOM 3954 O O . ARG B 1 196 ? 5.449 6.148 21.406 1 96.75 196 ARG B O 1
ATOM 3961 N N . ASN B 1 197 ? 5.531 5.977 19.25 1 95.19 197 ASN B N 1
ATOM 3962 C CA . ASN B 1 197 ? 6.941 5.602 19.219 1 95.19 197 ASN B CA 1
ATOM 3963 C C . ASN B 1 197 ? 7.836 6.742 19.703 1 95.19 197 ASN B C 1
ATOM 3965 O O . ASN B 1 197 ? 8.945 6.508 20.172 1 95.19 197 ASN B O 1
ATOM 3969 N N . MET B 1 198 ? 7.273 7.945 19.562 1 95.38 198 MET B N 1
ATOM 3970 C CA . MET B 1 198 ? 8.031 9.109 20.016 1 95.38 198 MET B CA 1
ATOM 3971 C C . MET B 1 198 ? 7.855 9.344 21.516 1 95.38 198 MET B C 1
ATOM 3973 O O . MET B 1 198 ? 8.438 10.266 22.078 1 95.38 198 MET B O 1
ATOM 3977 N N . GLY B 1 199 ? 6.973 8.484 22.141 1 92.69 199 GLY B N 1
ATOM 3978 C CA . GLY B 1 199 ? 6.91 8.523 23.594 1 92.69 199 GLY B CA 1
ATOM 3979 C C . GLY B 1 199 ? 5.559 8.969 24.109 1 92.69 199 GLY B C 1
ATOM 3980 O O . GLY B 1 199 ? 5.371 9.102 25.328 1 92.69 199 GLY B O 1
ATOM 3981 N N . ALA B 1 200 ? 4.648 9.195 23.234 1 95.12 200 ALA B N 1
ATOM 3982 C CA . ALA B 1 200 ? 3.332 9.633 23.703 1 95.12 200 ALA B CA 1
ATOM 3983 C C . ALA B 1 200 ? 2.605 8.5 24.422 1 95.12 200 ALA B C 1
ATOM 3985 O O . ALA B 1 200 ? 2.592 7.359 23.938 1 95.12 200 ALA B O 1
ATOM 3986 N N . LYS B 1 201 ? 2.125 8.781 25.578 1 93.75 201 LYS B N 1
ATOM 3987 C CA . LYS B 1 201 ? 1.31 7.812 26.312 1 93.75 201 LYS B CA 1
ATOM 3988 C C . LYS B 1 201 ? -0.096 7.727 25.719 1 93.75 201 LYS B C 1
ATOM 3990 O O . LYS B 1 201 ? -0.646 6.633 25.578 1 93.75 201 LYS B O 1
ATOM 3995 N N . THR B 1 202 ? -0.669 8.914 25.469 1 92.06 202 THR B N 1
ATOM 3996 C CA . THR B 1 202 ? -1.991 9.023 24.875 1 92.06 202 THR B CA 1
ATOM 3997 C C . THR B 1 202 ? -1.921 9.789 23.547 1 92.06 202 THR B C 1
ATOM 3999 O O . THR B 1 202 ? -1.284 10.844 23.469 1 92.06 202 THR B O 1
ATOM 4002 N N . VAL B 1 203 ? -2.539 9.195 22.578 1 95.38 203 VAL B N 1
ATOM 4003 C CA . VAL B 1 203 ? -2.562 9.836 21.266 1 95.38 203 VAL B CA 1
ATOM 4004 C C . VAL B 1 203 ? -4 10.18 20.875 1 95.38 203 VAL B C 1
ATOM 4006 O O . VAL B 1 203 ? -4.863 9.297 20.844 1 95.38 203 VAL B O 1
ATOM 4009 N N . ILE B 1 204 ? -4.242 11.414 20.703 1 93.56 204 ILE B N 1
ATOM 4010 C CA . ILE B 1 204 ? -5.508 11.859 20.141 1 93.56 204 ILE B CA 1
ATOM 4011 C C . ILE B 1 204 ? -5.375 11.992 18.625 1 93.56 204 ILE B C 1
ATOM 4013 O O . ILE B 1 204 ? -4.621 12.828 18.125 1 93.56 204 ILE B O 1
ATOM 4017 N N . ALA B 1 205 ? -6.066 11.148 17.891 1 95.69 205 ALA B N 1
ATOM 4018 C CA . ALA B 1 205 ? -5.949 11.086 16.438 1 95.69 205 ALA B CA 1
ATOM 4019 C C . ALA B 1 205 ? -7.227 11.578 15.766 1 95.69 205 ALA B C 1
ATOM 4021 O O . ALA B 1 205 ? -8.312 11.039 16 1 95.69 205 ALA B O 1
ATOM 4022 N N . ILE B 1 206 ? -7.105 12.602 14.945 1 93.62 206 ILE B N 1
ATOM 4023 C CA . ILE B 1 206 ? -8.258 13.188 14.266 1 93.62 206 ILE B CA 1
ATOM 4024 C C . ILE B 1 206 ? -8.258 12.766 12.797 1 93.62 206 ILE B C 1
ATOM 4026 O O . ILE B 1 206 ? -7.359 13.148 12.039 1 93.62 206 ILE B O 1
ATOM 4030 N N . ASP B 1 207 ? -9.258 12.047 12.414 1 93.06 207 ASP B N 1
ATOM 4031 C CA . ASP B 1 207 ? -9.406 11.539 11.047 1 93.06 207 ASP B CA 1
ATOM 4032 C C . ASP B 1 207 ? -10.383 12.391 10.242 1 93.06 207 ASP B C 1
ATOM 4034 O O . ASP B 1 207 ? -11.578 12.414 10.539 1 93.06 207 ASP B O 1
ATOM 4038 N N . VAL B 1 208 ? -9.867 13.008 9.242 1 90.62 208 VAL B N 1
ATOM 4039 C CA . VAL B 1 208 ? -10.734 13.812 8.391 1 90.62 208 VAL B CA 1
ATOM 4040 C C . VAL B 1 208 ? -10.75 13.242 6.977 1 90.62 208 VAL B C 1
ATOM 4042 O O . VAL B 1 208 ? -11.062 13.953 6.016 1 90.62 208 VAL B O 1
ATOM 4045 N N . GLY B 1 209 ? -10.352 12.039 6.844 1 86.88 209 GLY B N 1
ATOM 4046 C CA . GLY B 1 209 ? -10.367 11.367 5.555 1 86.88 209 GLY B CA 1
ATOM 4047 C C . GLY B 1 209 ? -11.766 11.086 5.043 1 86.88 209 GLY B C 1
ATOM 4048 O O . GLY B 1 209 ? -12.719 11.039 5.824 1 86.88 209 GLY B O 1
ATOM 4049 N N . SER B 1 210 ? -11.914 10.992 3.689 1 74.25 210 SER B N 1
ATOM 4050 C CA . SER B 1 210 ? -13.203 10.711 3.076 1 74.25 210 SER B CA 1
ATOM 4051 C C . SER B 1 210 ? -13.656 9.281 3.379 1 74.25 210 SER B C 1
ATOM 4053 O O . SER B 1 210 ? -12.836 8.367 3.461 1 74.25 210 SER B O 1
ATOM 4055 N N . GLN B 1 211 ? -14.867 9.047 3.92 1 61.75 211 GLN B N 1
ATOM 4056 C CA . GLN B 1 211 ? -15.414 7.711 4.098 1 61.75 211 GLN B CA 1
ATOM 4057 C C . GLN B 1 211 ? -15.945 7.156 2.775 1 61.75 211 GLN B C 1
ATOM 4059 O O . GLN B 1 211 ? -16.094 5.941 2.627 1 61.75 211 GLN B O 1
ATOM 4064 N N . ASP B 1 212 ? -16.609 7.91 1.903 1 47.56 212 ASP B N 1
ATOM 4065 C CA . ASP B 1 212 ? -17.438 7.418 0.811 1 47.56 212 ASP B CA 1
ATOM 4066 C C . ASP B 1 212 ? -16.875 6.117 0.235 1 47.56 212 ASP B C 1
ATOM 4068 O O . ASP B 1 212 ? -17.609 5.137 0.087 1 47.56 212 ASP B O 1
ATOM 4072 N N . GLU B 1 213 ? -16.016 6.148 -0.911 1 42.31 213 GLU B N 1
ATOM 4073 C CA . GLU B 1 213 ? -16.375 5.457 -2.145 1 42.31 213 GLU B CA 1
ATOM 4074 C C . GLU B 1 213 ? -16.156 3.951 -2.02 1 42.31 213 GLU B C 1
ATOM 4076 O O . GLU B 1 213 ? -15.328 3.379 -2.734 1 42.31 213 GLU B O 1
ATOM 4081 N N . THR B 1 214 ? -15.859 3.445 -0.882 1 38.72 214 THR B N 1
ATOM 4082 C CA . THR B 1 214 ? -15.789 1.99 -0.964 1 38.72 214 THR B CA 1
ATOM 4083 C C . THR B 1 214 ? -17.047 1.421 -1.624 1 38.72 214 THR B C 1
ATOM 4085 O O . THR B 1 214 ? -17.156 0.209 -1.822 1 38.72 214 THR B O 1
ATOM 4088 N N . ASP B 1 215 ? -18.141 2.045 -1.408 1 35.44 215 ASP B N 1
ATOM 4089 C CA . ASP B 1 215 ? -19.297 1.351 -1.961 1 35.44 215 ASP B CA 1
ATOM 4090 C C . ASP B 1 215 ? -19.062 0.971 -3.422 1 35.44 215 ASP B C 1
ATOM 4092 O O . ASP B 1 215 ? -19.594 1.616 -4.328 1 35.44 215 ASP B O 1
ATOM 4096 N N . LEU B 1 216 ? -17.984 0.75 -3.771 1 36.94 216 LEU B N 1
ATOM 4097 C CA . LEU B 1 216 ? -17.906 0.133 -5.09 1 36.94 216 LEU B CA 1
ATOM 4098 C C . LEU B 1 216 ? -18.609 -1.219 -5.102 1 36.94 216 LEU B C 1
ATOM 4100 O O . LEU B 1 216 ? -17.969 -2.262 -4.969 1 36.94 216 LEU B O 1
ATOM 4104 N N . CYS B 1 217 ? -19.562 -1.594 -4.246 1 33.59 217 CYS B N 1
ATOM 4105 C CA . CYS B 1 217 ? -20.141 -2.91 -4.016 1 33.59 217 CYS B CA 1
ATOM 4106 C C . CYS B 1 217 ? -20.219 -3.705 -5.312 1 33.59 217 CYS B C 1
ATOM 4108 O O . CYS B 1 217 ? -19.906 -3.182 -6.387 1 33.59 217 CYS B O 1
ATOM 4110 N N . ASN B 1 218 ? -21.516 -4.27 -5.461 1 29.33 218 ASN B N 1
ATOM 4111 C CA . ASN B 1 218 ? -21.969 -5.539 -6.027 1 29.33 218 ASN B CA 1
ATOM 4112 C C . ASN B 1 218 ? -21.766 -5.574 -7.543 1 29.33 218 ASN B C 1
ATOM 4114 O O . ASN B 1 218 ? -22.594 -5.051 -8.289 1 29.33 218 ASN B O 1
ATOM 4118 N N . TYR B 1 219 ? -20.594 -5.465 -7.926 1 30.06 219 TYR B N 1
ATOM 4119 C CA . TYR B 1 219 ? -20.562 -5.809 -9.344 1 30.06 219 TYR B CA 1
ATOM 4120 C C . TYR B 1 219 ? -20.922 -7.273 -9.555 1 30.06 219 TYR B C 1
ATOM 4122 O O . TYR B 1 219 ? -20.453 -8.148 -8.828 1 30.06 219 TYR B O 1
ATOM 4130 N N . GLY B 1 220 ? -22.109 -7.602 -9.68 1 28.55 220 GLY B N 1
ATOM 4131 C CA . GLY B 1 220 ? -22.547 -8.953 -9.992 1 28.55 220 GLY B CA 1
ATOM 4132 C C . GLY B 1 220 ? -21.484 -9.781 -10.688 1 28.55 220 GLY B C 1
ATOM 4133 O O . GLY B 1 220 ? -20.484 -9.242 -11.18 1 28.55 220 GLY B O 1
ATOM 4134 N N . ASP B 1 221 ? -21.594 -11.047 -10.453 1 30.06 221 ASP B N 1
ATOM 4135 C CA . ASP B 1 221 ? -20.766 -12.125 -10.984 1 30.06 221 ASP B CA 1
ATOM 4136 C C . ASP B 1 221 ? -20.312 -11.82 -12.414 1 30.06 221 ASP B C 1
ATOM 4138 O O . ASP B 1 221 ? -19.234 -12.234 -12.82 1 30.06 221 ASP B O 1
ATOM 4142 N N . SER B 1 222 ? -21.406 -11.922 -13.281 1 30.05 222 SER B N 1
ATOM 4143 C CA . SER B 1 222 ? -21.266 -12 -14.727 1 30.05 222 SER B CA 1
ATOM 4144 C C . SER B 1 222 ? -20.781 -10.68 -15.312 1 30.05 222 SER B C 1
ATOM 4146 O O . SER B 1 222 ? -21.547 -9.977 -15.984 1 30.05 222 SER B O 1
ATOM 4148 N N . LEU B 1 223 ? -20.188 -9.859 -14.562 1 34.28 223 LEU B N 1
ATOM 4149 C CA . LEU B 1 223 ? -19.734 -8.742 -15.383 1 34.28 223 LEU B CA 1
ATOM 4150 C C . LEU B 1 223 ? -18.984 -9.242 -16.609 1 34.28 223 LEU B C 1
ATOM 4152 O O . LEU B 1 223 ? -17.812 -9.617 -16.516 1 34.28 223 LEU B O 1
ATOM 4156 N N . SER B 1 224 ? -19.547 -10.047 -17.344 1 35.25 224 SER B N 1
ATOM 4157 C CA . SER B 1 224 ? -18.984 -10.188 -18.688 1 35.25 224 SER B CA 1
ATOM 4158 C C . SER B 1 224 ? -18.531 -8.844 -19.234 1 35.25 224 SER B C 1
ATOM 4160 O O . SER B 1 224 ? -19.141 -7.809 -18.969 1 35.25 224 SER B O 1
ATOM 4162 N N . GLY B 1 225 ? -17.25 -8.625 -19.25 1 37.94 225 GLY B N 1
ATOM 4163 C CA . GLY B 1 225 ? -16.766 -7.449 -19.953 1 37.94 225 GLY B CA 1
ATOM 4164 C C . GLY B 1 225 ? -17.812 -6.836 -20.875 1 37.94 225 GLY B C 1
ATOM 4165 O O . GLY B 1 225 ? -18.016 -5.617 -20.875 1 37.94 225 GLY B O 1
ATOM 4166 N N . TRP B 1 226 ? -18.422 -7.723 -21.578 1 39.09 226 TRP B N 1
ATOM 4167 C CA . TRP B 1 226 ? -19.438 -7.254 -22.516 1 39.09 226 TRP B CA 1
ATOM 4168 C C . TRP B 1 226 ? -20.625 -6.629 -21.797 1 39.09 226 TRP B C 1
ATOM 4170 O O . TRP B 1 226 ? -21.141 -5.598 -22.234 1 39.09 226 TRP B O 1
ATOM 4180 N N . TRP B 1 227 ? -20.906 -7.266 -20.734 1 43.38 227 TRP B N 1
ATOM 4181 C CA . TRP B 1 227 ? -22.109 -6.742 -20.094 1 43.38 227 TRP B CA 1
ATOM 4182 C C . TRP B 1 227 ? -21.844 -5.379 -19.469 1 43.38 227 TRP B C 1
ATOM 4184 O O . TRP B 1 227 ? -22.672 -4.465 -19.578 1 43.38 227 TRP B O 1
ATOM 4194 N N . LEU B 1 228 ? -20.734 -5.215 -18.891 1 43.16 228 LEU B N 1
ATOM 4195 C CA . LEU B 1 228 ? -20.406 -3.898 -18.359 1 43.16 228 LEU B CA 1
ATOM 4196 C C . LEU B 1 228 ? -20.266 -2.873 -19.484 1 43.16 228 LEU B C 1
ATOM 4198 O O . LEU B 1 228 ? -20.734 -1.738 -19.344 1 43.16 228 LEU B O 1
ATOM 4202 N N . LEU B 1 229 ? -19.609 -3.346 -20.516 1 42.59 229 LEU B N 1
ATOM 4203 C CA . LEU B 1 229 ? -19.594 -2.479 -21.688 1 42.59 229 LEU B CA 1
ATOM 4204 C C . LEU B 1 229 ? -21.016 -2.191 -22.172 1 42.59 229 LEU B C 1
ATOM 4206 O O . LEU B 1 229 ? -21.328 -1.061 -22.562 1 42.59 229 LEU B O 1
ATOM 4210 N N . TRP B 1 230 ? -21.688 -3.227 -22.234 1 47.12 230 TRP B N 1
ATOM 4211 C CA . TRP B 1 230 ? -23.062 -3.023 -22.688 1 47.12 230 TRP B CA 1
ATOM 4212 C C . TRP B 1 230 ? -23.828 -2.115 -21.734 1 47.12 230 TRP B C 1
ATOM 4214 O O . TRP B 1 230 ? -24.594 -1.245 -22.172 1 47.12 230 TRP B O 1
ATOM 4224 N N . LYS B 1 231 ? -23.594 -2.33 -20.469 1 48.53 231 LYS B N 1
ATOM 4225 C CA . LYS B 1 231 ? -24.312 -1.475 -19.531 1 48.53 231 LYS B CA 1
ATOM 4226 C C . LYS B 1 231 ? -23.781 -0.044 -19.578 1 48.53 231 LYS B C 1
ATOM 4228 O O . LYS B 1 231 ? -24.531 0.91 -19.391 1 48.53 231 LYS B O 1
ATOM 4233 N N . ARG B 1 232 ? -22.562 0.024 -19.828 1 47.16 232 ARG B N 1
ATOM 4234 C CA . ARG B 1 232 ? -21.984 1.354 -20 1 47.16 232 ARG B CA 1
ATOM 4235 C C . ARG B 1 232 ? -22.547 2.035 -21.234 1 47.16 232 ARG B C 1
ATOM 4237 O O . ARG B 1 232 ? -22.781 3.246 -21.234 1 47.16 232 ARG B O 1
ATOM 4244 N N . LEU B 1 233 ? -22.609 1.271 -22.203 1 46.19 233 LEU B N 1
ATOM 4245 C CA . LEU B 1 233 ? -23.125 1.838 -23.453 1 46.19 233 LEU B CA 1
ATOM 4246 C C . LEU B 1 233 ? -24.641 1.913 -23.438 1 46.19 233 LEU B C 1
ATOM 4248 O O . LEU B 1 233 ? -25.234 2.66 -24.219 1 46.19 233 LEU B O 1
ATOM 4252 N N . ASN B 1 234 ? -25.25 1.052 -22.625 1 46.34 234 ASN B N 1
ATOM 4253 C CA . ASN B 1 234 ? -26.703 1.095 -22.625 1 46.34 234 ASN B CA 1
ATOM 4254 C C . ASN B 1 234 ? -27.234 2.129 -21.641 1 46.34 234 ASN B C 1
ATOM 4256 O O . ASN B 1 234 ? -27.047 1.993 -20.422 1 46.34 234 ASN B O 1
ATOM 4260 N N . PRO B 1 235 ? -27.656 3.25 -22.062 1 49.09 235 PRO B N 1
ATOM 4261 C CA . PRO B 1 235 ? -28.172 4.359 -21.266 1 49.09 235 PRO B CA 1
ATOM 4262 C C . PRO B 1 235 ? -29.25 3.92 -20.266 1 49.09 235 PRO B C 1
ATOM 4264 O O . PRO B 1 235 ? -29.547 4.641 -19.312 1 49.09 235 PRO B O 1
ATOM 4267 N N . TRP B 1 236 ? -29.922 2.857 -20.5 1 51.03 236 TRP B N 1
ATOM 4268 C CA . TRP B 1 236 ? -31.062 2.482 -19.688 1 51.03 236 TRP B CA 1
ATOM 4269 C C . TRP B 1 236 ? -30.672 1.476 -18.609 1 51.03 236 TRP B C 1
ATOM 4271 O O . TRP B 1 236 ? -31.5 1.051 -17.812 1 51.03 236 TRP B O 1
ATOM 4281 N N . ALA B 1 237 ? -29.594 0.802 -18.828 1 43.22 237 ALA B N 1
ATOM 4282 C CA . ALA B 1 237 ? -29.219 -0.212 -17.844 1 43.22 237 ALA B CA 1
ATOM 4283 C C . ALA B 1 237 ? -28.656 0.43 -16.578 1 43.22 237 ALA B C 1
ATOM 4285 O O . ALA B 1 237 ? -28.094 1.527 -16.625 1 43.22 237 ALA B O 1
ATOM 4286 N N . GLU B 1 238 ? -29.047 -0.023 -15.391 1 47.09 238 GLU B N 1
ATOM 4287 C CA . GLU B 1 238 ? -28.547 0.425 -14.094 1 47.09 238 GLU B CA 1
ATOM 4288 C C . GLU B 1 238 ? -27.016 0.515 -14.102 1 47.09 238 GLU B C 1
ATOM 4290 O O . GLU B 1 238 ? -26.328 -0.438 -14.484 1 47.09 238 GLU B O 1
ATOM 4295 N N . LYS B 1 239 ? -26.484 1.739 -14.148 1 42.5 239 LYS B N 1
ATOM 4296 C CA . LYS B 1 239 ? -25.078 2.105 -14.258 1 42.5 239 LYS B CA 1
ATOM 4297 C C . LYS B 1 239 ? -24.234 1.396 -13.203 1 42.5 239 LYS B C 1
ATOM 4299 O O . LYS B 1 239 ? -24.5 1.531 -12.008 1 42.5 239 LYS B O 1
ATOM 4304 N N . VAL B 1 240 ? -23.984 0.082 -13.453 1 44.06 240 VAL B N 1
ATOM 4305 C CA . VAL B 1 240 ? -23 -0.491 -12.547 1 44.06 240 VAL B CA 1
ATOM 4306 C C . VAL B 1 240 ? -21.703 0.318 -12.602 1 44.06 240 VAL B C 1
ATOM 4308 O O . VAL B 1 240 ? -21.156 0.55 -13.688 1 44.06 240 VAL B O 1
ATOM 4311 N N . LYS B 1 241 ? -21.453 1.138 -11.672 1 49.06 241 LYS B N 1
ATOM 4312 C CA . LYS B 1 241 ? -20.234 1.951 -11.648 1 49.06 241 LYS B CA 1
ATOM 4313 C C . LYS B 1 241 ? -18.984 1.076 -11.617 1 49.06 241 LYS B C 1
ATOM 4315 O O . LYS B 1 241 ? -18.688 0.442 -10.602 1 49.06 241 LYS B O 1
ATOM 4320 N N . VAL B 1 242 ? -18.641 0.463 -12.758 1 51 242 VAL B N 1
ATOM 4321 C CA . VAL B 1 242 ? -17.328 -0.16 -12.875 1 51 242 VAL B CA 1
ATOM 4322 C C . VAL B 1 242 ? -16.25 0.898 -12.727 1 51 242 VAL B C 1
ATOM 4324 O O . VAL B 1 242 ? -16.266 1.933 -13.398 1 51 242 VAL B O 1
ATOM 4327 N N . PRO B 1 243 ? -15.492 0.58 -11.633 1 62.88 243 PRO B N 1
ATOM 4328 C CA . PRO B 1 243 ? -14.422 1.573 -11.5 1 62.88 243 PRO B CA 1
ATOM 4329 C C . PRO B 1 243 ? -13.547 1.674 -12.75 1 62.88 243 PRO B C 1
ATOM 4331 O O . PRO B 1 243 ? -13.297 0.665 -13.414 1 62.88 243 PRO B O 1
ATOM 4334 N N . ASP B 1 244 ? -13.305 2.812 -13.117 1 69.5 244 ASP B N 1
ATOM 4335 C CA . ASP B 1 244 ? -12.359 3.014 -14.211 1 69.5 244 ASP B CA 1
ATOM 4336 C C . ASP B 1 244 ? -10.93 2.754 -13.75 1 69.5 244 ASP B C 1
ATOM 4338 O O . ASP B 1 244 ? -10.695 2.396 -12.594 1 69.5 244 ASP B O 1
ATOM 4342 N N . MET B 1 245 ? -10.016 2.711 -14.625 1 70.94 245 MET B N 1
ATOM 4343 C CA . MET B 1 245 ? -8.617 2.367 -14.375 1 70.94 245 MET B CA 1
ATOM 4344 C C . MET B 1 245 ? -8 3.314 -13.352 1 70.94 245 MET B C 1
ATOM 4346 O O . MET B 1 245 ? -7.203 2.895 -12.508 1 70.94 245 MET B O 1
ATOM 4350 N N . ALA B 1 246 ? -8.445 4.543 -13.477 1 68.75 246 ALA B N 1
ATOM 4351 C CA . ALA B 1 246 ? -7.914 5.523 -12.531 1 68.75 246 ALA B CA 1
ATOM 4352 C C . ALA B 1 246 ? -8.359 5.215 -11.102 1 68.75 246 ALA B C 1
ATOM 4354 O O . ALA B 1 246 ? -7.574 5.324 -10.164 1 68.75 246 ALA B O 1
ATOM 4355 N N . GLU B 1 247 ? -9.57 4.852 -10.984 1 77.88 247 GLU B N 1
ATOM 4356 C CA . GLU B 1 247 ? -10.109 4.492 -9.68 1 77.88 247 GLU B CA 1
ATOM 4357 C C . GLU B 1 247 ? -9.43 3.244 -9.125 1 77.88 247 GLU B C 1
ATOM 4359 O O . GLU B 1 247 ? -9.117 3.176 -7.934 1 77.88 247 GLU B O 1
ATOM 4364 N N . ILE B 1 248 ? -9.219 2.285 -10 1 81 248 ILE B N 1
ATOM 4365 C CA . ILE B 1 248 ? -8.555 1.05 -9.594 1 81 248 ILE B CA 1
ATOM 4366 C C . ILE B 1 248 ? -7.141 1.358 -9.109 1 81 248 ILE B C 1
ATOM 4368 O O . ILE B 1 248 ? -6.73 0.895 -8.039 1 81 248 ILE B O 1
ATOM 4372 N N . GLN B 1 249 ? -6.449 2.131 -9.867 1 81.12 249 GLN B N 1
ATOM 4373 C CA . GLN B 1 249 ? -5.086 2.49 -9.5 1 81.12 249 GLN B CA 1
ATOM 4374 C C . GLN B 1 249 ? -5.051 3.27 -8.195 1 81.12 249 GLN B C 1
ATOM 4376 O O . GLN B 1 249 ? -4.148 3.086 -7.375 1 81.12 249 GLN B O 1
ATOM 4381 N N . SER B 1 250 ? -6.039 4.094 -8.031 1 82.31 250 SER B N 1
ATOM 4382 C CA . SER B 1 250 ? -6.125 4.855 -6.789 1 82.31 250 SER B CA 1
ATOM 4383 C C . SER B 1 250 ? -6.363 3.939 -5.59 1 82.31 250 SER B C 1
ATOM 4385 O O . SER B 1 250 ? -5.73 4.102 -4.547 1 82.31 250 SER B O 1
ATOM 4387 N N . ARG B 1 251 ? -7.211 3.023 -5.773 1 86.38 251 ARG B N 1
ATOM 4388 C CA . ARG B 1 251 ? -7.492 2.084 -4.691 1 86.38 251 ARG B CA 1
ATOM 4389 C C . ARG B 1 251 ? -6.258 1.255 -4.355 1 86.38 251 ARG B C 1
ATOM 4391 O O . ARG B 1 251 ? -5.992 0.981 -3.182 1 86.38 251 ARG B O 1
ATOM 4398 N N . LEU B 1 252 ? -5.578 0.856 -5.383 1 89.81 252 LEU B N 1
ATOM 4399 C CA . LEU B 1 252 ? -4.355 0.094 -5.168 1 89.81 252 LEU B CA 1
ATOM 4400 C C . LEU B 1 252 ? -3.322 0.927 -4.418 1 89.81 252 LEU B C 1
ATOM 4402 O O . LEU B 1 252 ? -2.633 0.418 -3.531 1 89.81 252 LEU B O 1
ATOM 4406 N N . ALA B 1 253 ? -3.295 2.186 -4.727 1 88.38 253 ALA B N 1
ATOM 4407 C CA . ALA B 1 253 ? -2.322 3.078 -4.102 1 88.38 253 ALA B CA 1
ATOM 4408 C C . ALA B 1 253 ? -2.635 3.283 -2.623 1 88.38 253 ALA B C 1
ATOM 4410 O O . ALA B 1 253 ? -1.733 3.539 -1.82 1 88.38 253 ALA B O 1
ATOM 4411 N N . TYR B 1 254 ? -3.865 3.129 -2.234 1 89.38 254 TYR B N 1
ATOM 4412 C CA . TYR B 1 254 ? -4.27 3.459 -0.872 1 89.38 254 TYR B CA 1
ATOM 4413 C C . TYR B 1 254 ? -4.465 2.197 -0.041 1 89.38 254 TYR B C 1
ATOM 4415 O O . TYR B 1 254 ? -4.91 2.266 1.107 1 89.38 254 TYR B O 1
ATOM 4423 N N . VAL B 1 255 ? -4.141 1.041 -0.555 1 90.19 255 VAL B N 1
ATOM 4424 C CA . VAL B 1 255 ? -4.324 -0.213 0.168 1 90.19 255 VAL B CA 1
ATOM 4425 C C . VAL B 1 255 ? -3.533 -0.178 1.474 1 90.19 255 VAL B C 1
ATOM 4427 O O . VAL B 1 255 ? -4.031 -0.596 2.521 1 90.19 255 VAL B O 1
ATOM 4430 N N . SER B 1 256 ? -2.326 0.313 1.472 1 88.94 256 SER B N 1
ATOM 4431 C CA . SER B 1 256 ? -1.484 0.386 2.662 1 88.94 256 SER B CA 1
ATOM 4432 C C . SER B 1 256 ? -2.096 1.304 3.715 1 88.94 256 SER B C 1
ATOM 4434 O O . SER B 1 256 ? -2.062 0.997 4.91 1 88.94 256 SER B O 1
ATOM 4436 N N . CYS B 1 257 ? -2.58 2.357 3.271 1 91 257 CYS B N 1
ATOM 4437 C CA . CYS B 1 257 ? -3.131 3.357 4.18 1 91 257 CYS B CA 1
ATOM 4438 C C . CYS B 1 257 ? -4.336 2.807 4.93 1 91 257 CYS B C 1
ATOM 4440 O O . CYS B 1 257 ? -4.492 3.051 6.129 1 91 257 CYS B O 1
ATOM 4442 N N . VAL B 1 258 ? -5.188 2.062 4.242 1 88.94 258 VAL B N 1
ATOM 4443 C CA . VAL B 1 258 ? -6.398 1.518 4.852 1 88.94 258 VAL B CA 1
ATOM 4444 C C . VAL B 1 258 ? -6.023 0.522 5.949 1 88.94 258 VAL B C 1
ATOM 4446 O O . VAL B 1 258 ? -6.598 0.542 7.039 1 88.94 258 VAL B O 1
ATOM 4449 N N . ARG B 1 259 ? -5.066 -0.251 5.691 1 87 259 ARG B N 1
ATOM 4450 C CA . ARG B 1 259 ? -4.598 -1.221 6.676 1 87 259 ARG B CA 1
ATOM 4451 C C . ARG B 1 259 ? -4.016 -0.521 7.898 1 87 259 ARG B C 1
ATOM 4453 O O . ARG B 1 259 ? -4.301 -0.904 9.039 1 87 259 ARG B O 1
ATOM 4460 N N . GLN B 1 260 ? -3.27 0.456 7.641 1 90.62 260 GLN B N 1
ATOM 4461 C CA . GLN B 1 260 ? -2.643 1.195 8.727 1 90.62 260 GLN B CA 1
ATOM 4462 C C . GLN B 1 260 ? -3.688 1.896 9.594 1 90.62 260 GLN B C 1
ATOM 4464 O O . GLN B 1 260 ? -3.541 1.969 10.812 1 90.62 260 GLN B O 1
ATOM 4469 N N . LEU B 1 261 ? -4.688 2.463 8.961 1 91.88 261 LEU B N 1
ATOM 4470 C CA . LEU B 1 261 ? -5.754 3.145 9.695 1 91.88 261 LEU B CA 1
ATOM 4471 C C . LEU B 1 261 ? -6.473 2.18 10.625 1 91.88 261 LEU B C 1
ATOM 4473 O O . LEU B 1 261 ? -6.809 2.541 11.758 1 91.88 261 LEU B O 1
ATOM 4477 N N . GLU B 1 262 ? -6.672 0.949 10.164 1 89.38 262 GLU B N 1
ATOM 4478 C CA . GLU B 1 262 ? -7.344 -0.049 10.992 1 89.38 262 GLU B CA 1
ATOM 4479 C C . GLU B 1 262 ? -6.504 -0.407 12.211 1 89.38 262 GLU B C 1
ATOM 4481 O O . GLU B 1 262 ? -7.039 -0.626 13.297 1 89.38 262 GLU B O 1
ATOM 4486 N N . VAL B 1 263 ? -5.273 -0.433 12.047 1 90.12 263 VAL B N 1
ATOM 4487 C CA . VAL B 1 263 ? -4.367 -0.727 13.156 1 90.12 263 VAL B CA 1
ATOM 4488 C C . VAL B 1 263 ? -4.453 0.383 14.203 1 90.12 263 VAL B C 1
ATOM 4490 O O . VAL B 1 263 ? -4.508 0.111 15.406 1 90.12 263 VAL B O 1
ATOM 4493 N N . VAL B 1 264 ? -4.496 1.58 13.773 1 91.5 264 VAL B N 1
ATOM 4494 C CA . VAL B 1 264 ? -4.543 2.738 14.664 1 91.5 264 VAL B CA 1
ATOM 4495 C C . VAL B 1 264 ? -5.875 2.764 15.406 1 91.5 264 VAL B C 1
ATOM 4497 O O . VAL B 1 264 ? -5.906 2.982 16.625 1 91.5 264 VAL B O 1
ATOM 4500 N N . LYS B 1 265 ? -6.914 2.473 14.727 1 90 265 LYS B N 1
ATOM 4501 C CA . LYS B 1 265 ? -8.25 2.492 15.312 1 90 265 LYS B CA 1
ATOM 4502 C C . LYS B 1 265 ? -8.383 1.436 16.406 1 90 265 LYS B C 1
ATOM 4504 O O . LYS B 1 265 ? -9.109 1.635 17.391 1 90 265 LYS B O 1
ATOM 4509 N N . SER B 1 266 ? -7.652 0.381 16.281 1 91.62 266 SER B N 1
ATOM 4510 C CA . SER B 1 266 ? -7.785 -0.742 17.203 1 91.62 266 SER B CA 1
ATOM 4511 C C . SER B 1 266 ? -6.777 -0.647 18.344 1 91.62 266 SER B C 1
ATOM 4513 O O . SER B 1 266 ? -6.781 -1.476 19.25 1 91.62 266 SER B O 1
ATOM 4515 N N . SER B 1 267 ? -6.02 0.324 18.328 1 92.19 267 SER B N 1
ATOM 4516 C CA . SER B 1 267 ? -4.98 0.446 19.359 1 92.19 267 SER B CA 1
ATOM 4517 C C . SER B 1 267 ? -5.527 1.078 20.625 1 92.19 267 SER B C 1
ATOM 4519 O O . SER B 1 267 ? -6.355 1.987 20.578 1 92.19 267 SER B O 1
ATOM 4521 N N . SER B 1 268 ? -5.059 0.644 21.797 1 91.31 268 SER B N 1
ATOM 4522 C CA . SER B 1 268 ? -5.543 1.118 23.078 1 91.31 268 SER B CA 1
ATOM 4523 C C . SER B 1 268 ? -4.984 2.498 23.406 1 91.31 268 SER B C 1
ATOM 4525 O O . SER B 1 268 ? -5.59 3.252 24.172 1 91.31 268 SER B O 1
ATOM 4527 N N . TYR B 1 269 ? -3.869 2.857 22.859 1 91.25 269 TYR B N 1
ATOM 4528 C CA . TYR B 1 269 ? -3.24 4.133 23.188 1 91.25 269 TYR B CA 1
ATOM 4529 C C . TYR B 1 269 ? -3.873 5.273 22.406 1 91.25 269 TYR B C 1
ATOM 4531 O O . TYR B 1 269 ? -3.635 6.445 22.703 1 91.25 269 TYR B O 1
ATOM 4539 N N . CYS B 1 270 ? -4.695 4.938 21.422 1 92.12 270 CYS B N 1
ATOM 4540 C CA . CYS B 1 270 ? -5.18 5.938 20.469 1 92.12 270 CYS B CA 1
ATOM 4541 C C . CYS B 1 270 ? -6.648 6.262 20.719 1 92.12 270 CYS B C 1
ATOM 4543 O O . CYS B 1 270 ? -7.484 5.359 20.766 1 92.12 270 CYS B O 1
ATOM 4545 N N . GLU B 1 271 ? -6.902 7.5 20.969 1 90.19 271 GLU B N 1
ATOM 4546 C CA . GLU B 1 271 ? -8.273 8.008 20.938 1 90.19 271 GLU B CA 1
ATOM 4547 C C . GLU B 1 271 ? -8.633 8.531 19.562 1 90.19 271 GLU B C 1
ATOM 4549 O O . GLU B 1 271 ? -8.281 9.664 19.203 1 90.19 271 GLU B O 1
ATOM 4554 N N . TYR B 1 272 ? -9.414 7.766 18.906 1 91.12 272 TYR B N 1
ATOM 4555 C CA . TYR B 1 272 ? -9.781 8.055 17.516 1 91.12 272 TYR B CA 1
ATOM 4556 C C . TYR B 1 272 ? -11.016 8.945 17.453 1 91.12 272 TYR B C 1
ATOM 4558 O O . TYR B 1 272 ? -12.055 8.617 18.031 1 91.12 272 TYR B O 1
ATOM 4566 N N . ILE B 1 273 ? -10.859 10.125 16.75 1 87.5 273 ILE B N 1
ATOM 4567 C CA . ILE B 1 273 ? -11.961 11.062 16.594 1 87.5 273 ILE B CA 1
ATOM 4568 C C . ILE B 1 273 ? -12.164 11.391 15.117 1 87.5 273 ILE B C 1
ATOM 4570 O O . ILE B 1 273 ? -11.195 11.656 14.398 1 87.5 273 ILE B O 1
ATOM 4574 N N . ARG B 1 274 ? -13.375 11.359 14.672 1 88.88 274 ARG B N 1
ATOM 4575 C CA . ARG B 1 274 ? -13.742 11.781 13.328 1 88.88 274 ARG B CA 1
ATOM 4576 C C . ARG B 1 274 ? -14.812 12.867 13.367 1 88.88 274 ARG B C 1
ATOM 4578 O O . ARG B 1 274 ? -15.953 12.609 13.75 1 88.88 274 ARG B O 1
ATOM 4585 N N . PRO B 1 275 ? -14.461 14.07 12.984 1 86 275 PRO B N 1
ATOM 4586 C CA . PRO B 1 275 ? -15.469 15.133 12.914 1 86 275 PRO B CA 1
ATOM 4587 C C . PRO B 1 275 ? -16.516 14.891 11.828 1 86 275 PRO B C 1
ATOM 4589 O O . PRO B 1 275 ? -16.297 14.047 10.945 1 86 275 PRO B O 1
ATOM 4592 N N . PRO B 1 276 ? -17.672 15.5 11.93 1 84.19 276 PRO B N 1
ATOM 4593 C CA . PRO B 1 276 ? -18.719 15.336 10.922 1 84.19 276 PRO B CA 1
ATOM 4594 C C . PRO B 1 276 ? -18.438 16.125 9.648 1 84.19 276 PRO B C 1
ATOM 4596 O O . PRO B 1 276 ? -19.047 17.172 9.422 1 84.19 276 PRO B O 1
ATOM 4599 N N . ILE B 1 277 ? -17.656 15.633 8.812 1 84.44 277 ILE B N 1
ATOM 4600 C CA . ILE B 1 277 ? -17.156 16.375 7.664 1 84.44 277 ILE B CA 1
ATOM 4601 C C . ILE B 1 277 ? -17.531 15.648 6.375 1 84.44 277 ILE B C 1
ATOM 4603 O O . ILE B 1 277 ? -17.016 15.969 5.301 1 84.44 277 ILE B O 1
ATOM 4607 N N . ASP B 1 278 ? -18.359 14.75 6.355 1 82.06 278 ASP B N 1
ATOM 4608 C CA . ASP B 1 278 ? -18.641 13.875 5.219 1 82.06 278 ASP B CA 1
ATOM 4609 C C . ASP B 1 278 ? -19.281 14.641 4.066 1 82.06 278 ASP B C 1
ATOM 4611 O O . ASP B 1 278 ? -19.188 14.227 2.91 1 82.06 278 ASP B O 1
ATOM 4615 N N . ARG B 1 279 ? -19.875 15.766 4.375 1 81.62 279 ARG B N 1
ATOM 4616 C CA . ARG B 1 279 ? -20.562 16.531 3.334 1 81.62 279 ARG B CA 1
ATOM 4617 C C . ARG B 1 279 ? -19.578 17.375 2.527 1 81.62 279 ARG B C 1
ATOM 4619 O O . ARG B 1 279 ? -19.922 17.891 1.467 1 81.62 279 ARG B O 1
ATOM 4626 N N . PHE B 1 280 ? -18.406 17.469 2.93 1 82.81 280 PHE B N 1
ATOM 4627 C CA . PHE B 1 280 ? -17.422 18.297 2.256 1 82.81 280 PHE B CA 1
ATOM 4628 C C . PHE B 1 280 ? -16.484 17.453 1.399 1 82.81 280 PHE B C 1
ATOM 4630 O O . PHE B 1 280 ? -16.172 16.312 1.75 1 82.81 280 PHE B O 1
ATOM 4637 N N . LYS B 1 281 ? -15.984 18 0.294 1 80.12 281 LYS B N 1
ATOM 4638 C CA . LYS B 1 281 ? -15.055 17.328 -0.608 1 80.12 281 LYS B CA 1
ATOM 4639 C C . LYS B 1 281 ? -13.617 17.734 -0.313 1 80.12 281 LYS B C 1
ATOM 4641 O O . LYS B 1 281 ? -13.367 18.734 0.374 1 80.12 281 LYS B O 1
ATOM 4646 N N . THR B 1 282 ? -12.695 17.016 -0.884 1 76 282 THR B N 1
ATOM 4647 C CA . THR B 1 282 ? -11.266 17.172 -0.641 1 76 282 THR B CA 1
ATOM 4648 C C . THR B 1 282 ? -10.781 18.547 -1.114 1 76 282 THR B C 1
ATOM 4650 O O . THR B 1 282 ? -9.867 19.125 -0.526 1 76 282 THR B O 1
ATOM 4653 N N . MET B 1 283 ? -11.414 19.094 -2.094 1 74.06 283 MET B N 1
ATOM 4654 C CA . MET B 1 283 ? -10.898 20.312 -2.695 1 74.06 283 MET B CA 1
ATOM 4655 C C . MET B 1 283 ? -11.797 21.5 -2.367 1 74.06 283 MET B C 1
ATOM 4657 O O . MET B 1 283 ? -11.703 22.547 -3.008 1 74.06 283 MET B O 1
ATOM 4661 N N . ASP B 1 284 ? -12.68 21.359 -1.368 1 79.88 284 ASP B N 1
ATOM 4662 C CA . ASP B 1 284 ? -13.617 22.422 -0.984 1 79.88 284 ASP B CA 1
ATOM 4663 C C . ASP B 1 284 ? -12.945 23.453 -0.094 1 79.88 284 ASP B C 1
ATOM 4665 O O . ASP B 1 284 ? -13.469 23.812 0.962 1 79.88 284 ASP B O 1
ATOM 4669 N N . PHE B 1 285 ? -11.812 23.969 -0.527 1 80.12 285 PHE B N 1
ATOM 4670 C CA . PHE B 1 285 ? -11.07 24.922 0.288 1 80.12 285 PHE B CA 1
ATOM 4671 C C . PHE B 1 285 ? -11.82 26.25 0.392 1 80.12 285 PHE B C 1
ATOM 4673 O O . PHE B 1 285 ? -11.578 27.031 1.309 1 80.12 285 PHE B O 1
ATOM 4680 N N . GLY B 1 286 ? -12.703 26.5 -0.517 1 80.62 286 GLY B N 1
ATOM 4681 C CA . GLY B 1 286 ? -13.555 27.672 -0.461 1 80.62 286 GLY B CA 1
ATOM 4682 C C . GLY B 1 286 ? -14.547 27.625 0.68 1 80.62 286 GLY B C 1
ATOM 4683 O O . GLY B 1 286 ? -15.094 28.672 1.072 1 80.62 286 GLY B O 1
ATOM 4684 N N . LYS B 1 287 ? -14.797 26.516 1.202 1 84.75 287 LYS B N 1
ATOM 4685 C CA . LYS B 1 287 ? -15.75 26.359 2.293 1 84.75 287 LYS B CA 1
ATOM 4686 C C . LYS B 1 287 ? -15.039 26.281 3.641 1 84.75 287 LYS B C 1
ATOM 4688 O O . LYS B 1 287 ? -15.492 25.594 4.551 1 84.75 287 LYS B O 1
ATOM 4693 N N . PHE B 1 288 ? -13.977 26.984 3.736 1 88.56 288 PHE B N 1
ATOM 4694 C CA . PHE B 1 288 ? -13.141 26.953 4.93 1 88.56 288 PHE B CA 1
ATOM 4695 C C . PHE B 1 288 ? -13.969 27.234 6.18 1 88.56 288 PHE B C 1
ATOM 4697 O O . PHE B 1 288 ? -13.938 26.469 7.137 1 88.56 288 PHE B O 1
ATOM 4704 N N . ASP B 1 289 ? -14.758 28.312 6.23 1 87.44 289 ASP B N 1
ATOM 4705 C CA . ASP B 1 289 ? -15.508 28.734 7.414 1 87.44 289 ASP B CA 1
ATOM 4706 C C . ASP B 1 289 ? -16.609 27.734 7.75 1 87.44 289 ASP B C 1
ATOM 4708 O O . ASP B 1 289 ? -16.875 27.484 8.922 1 87.44 289 ASP B O 1
ATOM 4712 N N . GLU B 1 290 ? -17.219 27.219 6.727 1 86.88 290 GLU B N 1
ATOM 4713 C CA . GLU B 1 290 ? -18.266 26.219 6.953 1 86.88 290 GLU B CA 1
ATOM 4714 C C . GLU B 1 290 ? -17.688 24.953 7.59 1 86.88 290 GLU B C 1
ATOM 4716 O O . GLU B 1 290 ? -18.312 24.359 8.477 1 86.88 290 GLU B O 1
ATOM 4721 N N . ILE B 1 291 ? -16.562 24.531 7.152 1 86.81 291 ILE B N 1
ATOM 4722 C CA . ILE B 1 291 ? -15.914 23.328 7.66 1 86.81 291 ILE B CA 1
ATOM 4723 C C . ILE B 1 291 ? -15.445 23.562 9.094 1 86.81 291 ILE B C 1
ATOM 4725 O O . ILE B 1 291 ? -15.617 22.688 9.953 1 86.81 291 ILE B O 1
ATOM 4729 N N . TYR B 1 292 ? -14.945 24.719 9.32 1 84.56 292 TYR B N 1
ATOM 4730 C CA . TYR B 1 292 ? -14.461 25.078 10.648 1 84.56 292 TYR B CA 1
ATOM 4731 C C . TYR B 1 292 ? -15.57 24.984 11.68 1 84.56 292 TYR B C 1
ATOM 4733 O O . TYR B 1 292 ? -15.359 24.5 12.789 1 84.56 292 TYR B O 1
ATOM 4741 N N . VAL B 1 293 ? -16.734 25.406 11.305 1 75.94 293 VAL B N 1
ATOM 4742 C CA . VAL B 1 293 ? -17.812 25.5 12.273 1 75.94 293 VAL B CA 1
ATOM 4743 C C . VAL B 1 293 ? -18.578 24.172 12.336 1 75.94 293 VAL B C 1
ATOM 4745 O O . VAL B 1 293 ? -19.422 23.984 13.219 1 75.94 293 VAL B O 1
ATOM 4748 N N . SER B 1 294 ? -18.328 23.328 11.32 1 71.62 294 SER B N 1
ATOM 4749 C CA . SER B 1 294 ? -19.062 22.062 11.305 1 71.62 294 SER B CA 1
ATOM 4750 C C . SER B 1 294 ? -18.781 21.234 12.555 1 71.62 294 SER B C 1
ATOM 4752 O O . SER B 1 294 ? -19.531 20.328 12.898 1 71.62 294 SER B O 1
ATOM 4754 N N . LEU B 1 295 ? -17.625 21.391 13.125 1 67.56 295 LEU B N 1
ATOM 4755 C CA . LEU B 1 295 ? -17.328 20.672 14.352 1 67.56 295 LEU B CA 1
ATOM 4756 C C . LEU B 1 295 ? -18.328 21.031 15.453 1 67.56 295 LEU B C 1
ATOM 4758 O O . LEU B 1 295 ? -18.438 22.188 15.836 1 67.56 295 LEU B O 1
ATOM 4762 N N . LYS B 1 296 ? -19.547 20.422 15.281 1 55.53 296 LYS B N 1
ATOM 4763 C CA . LYS B 1 296 ? -20.547 20.641 16.328 1 55.53 296 LYS B CA 1
ATOM 4764 C C . LYS B 1 296 ? -20 20.312 17.703 1 55.53 296 LYS B C 1
ATOM 4766 O O . LYS B 1 296 ? -19.016 19.578 17.828 1 55.53 296 LYS B O 1
ATOM 4771 N N . ALA B 1 297 ? -20.609 20.766 18.766 1 47.22 297 ALA B N 1
ATOM 4772 C CA . ALA B 1 297 ? -20.516 20.531 20.203 1 47.22 297 ALA B CA 1
ATOM 4773 C C . ALA B 1 297 ? -20.219 19.078 20.516 1 47.22 297 ALA B C 1
ATOM 4775 O O . ALA B 1 297 ? -19.609 18.75 21.531 1 47.22 297 ALA B O 1
ATOM 4776 N N . SER B 1 298 ? -20.391 18.281 19.594 1 47.03 298 SER B N 1
ATOM 4777 C CA . SER B 1 298 ? -20.328 16.875 19.969 1 47.03 298 SER B CA 1
ATOM 4778 C C . SER B 1 298 ? -18.891 16.391 20.062 1 47.03 298 SER B C 1
ATOM 4780 O O . SER B 1 298 ? -18.562 15.539 20.891 1 47.03 298 SER B O 1
ATOM 4782 N N . CYS B 1 299 ? -18.031 16.719 19.094 1 52.06 299 CYS B N 1
ATOM 4783 C CA . CYS B 1 299 ? -16.656 16.234 19.203 1 52.06 299 CYS B CA 1
ATOM 4784 C C . CYS B 1 299 ? -16.016 16.75 20.484 1 52.06 299 CYS B C 1
ATOM 4786 O O . CYS B 1 299 ? -15.242 16.031 21.125 1 52.06 299 CYS B O 1
ATOM 4788 N N . CYS B 1 300 ? -16.328 18.016 20.766 1 50.75 300 CYS B N 1
ATOM 4789 C CA . CYS B 1 300 ? -15.836 18.594 22.016 1 50.75 300 CYS B CA 1
ATOM 4790 C C . CYS B 1 300 ? -16.266 17.766 23.219 1 50.75 300 CYS B C 1
ATOM 4792 O O . CYS B 1 300 ? -15.484 17.578 24.156 1 50.75 300 CYS B O 1
ATOM 4794 N N . PHE B 1 301 ? -17.453 17.234 23.031 1 47.75 301 PHE B N 1
ATOM 4795 C CA . PHE B 1 301 ? -17.984 16.469 24.156 1 47.75 301 PHE B CA 1
ATOM 4796 C C . PHE B 1 301 ? -17.219 15.156 24.312 1 47.75 301 PHE B C 1
ATOM 4798 O O . PHE B 1 301 ? -16.906 14.75 25.438 1 47.75 301 PHE B O 1
ATOM 4805 N N . THR B 1 302 ? -16.938 14.594 23.203 1 52.5 302 THR B N 1
ATOM 4806 C CA . THR B 1 302 ? -16.266 13.305 23.344 1 52.5 302 THR B CA 1
ATOM 4807 C C . THR B 1 302 ? -14.859 13.5 23.922 1 52.5 302 THR B C 1
ATOM 4809 O O . THR B 1 302 ? -14.43 12.734 24.781 1 52.5 302 THR B O 1
ATOM 4812 N N . VAL B 1 303 ? -14.242 14.531 23.453 1 53.22 303 VAL B N 1
ATOM 4813 C CA . VAL B 1 303 ? -12.898 14.789 23.953 1 53.22 303 VAL B CA 1
ATOM 4814 C C . VAL B 1 303 ? -12.961 15.203 25.422 1 53.22 303 VAL B C 1
ATOM 4816 O O . VAL B 1 303 ? -12.188 14.711 26.25 1 53.22 303 VAL B O 1
ATOM 4819 N N . ILE B 1 304 ? -13.953 16.031 25.719 1 51.06 304 ILE B N 1
ATOM 4820 C CA . ILE B 1 304 ? -14.078 16.578 27.062 1 51.06 304 ILE B CA 1
ATOM 4821 C C . ILE B 1 304 ? -14.602 15.492 28.016 1 51.06 304 ILE B C 1
ATOM 4823 O O . ILE B 1 304 ? -14.125 15.359 29.141 1 51.06 304 ILE B O 1
ATOM 4827 N N . ASN B 1 305 ? -15.57 14.844 27.484 1 50.16 305 ASN B N 1
ATOM 4828 C CA . ASN B 1 305 ? -16.125 13.836 28.359 1 50.16 305 ASN B CA 1
ATOM 4829 C C . ASN B 1 305 ? -15.141 12.711 28.625 1 50.16 305 ASN B C 1
ATOM 4831 O O . ASN B 1 305 ? -15.094 12.164 29.734 1 50.16 305 ASN B O 1
ATOM 4835 N N . HIS B 1 306 ? -14.578 12.312 27.562 1 50.41 306 HIS B N 1
ATOM 4836 C CA . HIS B 1 306 ? -13.641 11.211 27.797 1 50.41 306 HIS B CA 1
ATOM 4837 C C . HIS B 1 306 ? -12.484 11.656 28.688 1 50.41 306 HIS B C 1
ATOM 4839 O O . HIS B 1 306 ? -12.016 10.883 29.531 1 50.41 306 HIS B O 1
ATOM 4845 N N . TRP B 1 307 ? -11.922 12.859 28.453 1 48.38 307 TRP B N 1
ATOM 4846 C CA . TRP B 1 307 ? -10.734 13.234 29.203 1 48.38 307 TRP B CA 1
ATOM 4847 C C . TRP B 1 307 ? -11.086 14.234 30.312 1 48.38 307 TRP B C 1
ATOM 4849 O O . TRP B 1 307 ? -10.289 14.461 31.219 1 48.38 307 TRP B O 1
ATOM 4859 N N . GLY B 1 308 ? -11.977 15.07 30.109 1 44.81 308 GLY B N 1
ATOM 4860 C CA . GLY B 1 308 ? -12.297 15.969 31.203 1 44.81 308 GLY B CA 1
ATOM 4861 C C . GLY B 1 308 ? -12.516 15.25 32.531 1 44.81 308 GLY B C 1
ATOM 4862 O O . GLY B 1 308 ? -12.18 15.781 33.594 1 44.81 308 GLY B O 1
ATOM 4863 N N . GLY B 1 309 ? -13.281 14.219 32.594 1 38.5 309 GLY B N 1
ATOM 4864 C CA . GLY B 1 309 ? -13.5 13.648 33.906 1 38.5 309 GLY B CA 1
ATOM 4865 C C . GLY B 1 309 ? -12.258 13.039 34.5 1 38.5 309 GLY B C 1
ATOM 4866 O O . GLY B 1 309 ? -12.047 13.102 35.719 1 38.5 309 GLY B O 1
ATOM 4867 N N . GLY B 1 310 ? -11.477 12.156 33.812 1 37.03 310 GLY B N 1
ATOM 4868 C CA . GLY B 1 310 ? -10.438 11.367 34.438 1 37.03 310 GLY B CA 1
ATOM 4869 C C . GLY B 1 310 ? -9.102 12.07 34.5 1 37.03 310 GLY B C 1
ATOM 4870 O O . GLY B 1 310 ? -8.227 11.703 35.312 1 37.03 310 GLY B O 1
ATOM 4871 N N . PHE B 1 311 ? -8.68 12.812 33.531 1 36.66 311 PHE B N 1
ATOM 4872 C CA . PHE B 1 311 ? -7.332 13.359 33.625 1 36.66 311 PHE B CA 1
ATOM 4873 C C . PHE B 1 311 ? -7.266 14.516 34.594 1 36.66 311 PHE B C 1
ATOM 4875 O O . PHE B 1 311 ? -6.18 15.008 34.906 1 36.66 311 PHE B O 1
ATOM 4882 N N . VAL B 1 312 ? -8.273 15.203 35 1 31.16 312 VAL B N 1
ATOM 4883 C CA . VAL B 1 312 ? -8.18 16.312 35.969 1 31.16 312 VAL B CA 1
ATOM 4884 C C . VAL B 1 312 ? -7.707 15.781 37.312 1 31.16 312 VAL B C 1
ATOM 4886 O O . VAL B 1 312 ? -7.355 16.562 38.219 1 31.16 312 VAL B O 1
ATOM 4889 N N . SER B 1 313 ? -8.031 14.555 37.719 1 28.25 313 SER B N 1
ATOM 4890 C CA . SER B 1 313 ? -7.773 14.359 39.156 1 28.25 313 SER B CA 1
ATOM 4891 C C . SER B 1 313 ? -6.281 14.195 39.406 1 28.25 313 SER B C 1
ATOM 4893 O O . SER B 1 313 ? -5.875 13.961 40.562 1 28.25 313 SER B O 1
ATOM 4895 N N . TYR B 1 314 ? -5.309 14.156 38.5 1 25.69 314 TYR B N 1
ATOM 4896 C CA . TYR B 1 314 ? -4.062 14.141 39.25 1 25.69 314 TYR B CA 1
ATOM 4897 C C . TYR B 1 314 ? -3.611 15.555 39.594 1 25.69 314 TYR B C 1
ATOM 4899 O O . TYR B 1 314 ? -3.824 16.484 38.812 1 25.69 314 TYR B O 1
#

Secondary structure (DSSP, 8-state):
--SSSTTS---TTSHHHHHHHHHHT--EEEEE---GGGGHHHHHHHHHHHHTT---SEEEESTHHHHHHHHHHHH--HHHHHHHHHHHHHHHHHHHHHHHHS-STTHHHHHHHHHHHHHHHHHTT-BGGGSSS-EEEEEEETTTTEEEEESSSBHHHHHHHHT--TTTSPPEEPTTT--EEEEGGGT-SS-HHHHHHTT-SEEEEE-----GGG------S---HHHHHHHHH-TTS----PPPHHHHHHHHHTHHHHHHHHHHHT-TTEEEE--S-TTS-TT-GGGHHHHHHHS-HHHHHHHHHHHHTTGGG-/--SSSTTS---TTSHHHHHHHHHHT--EEEEE---GGGGHHHHHHHHHHHHTT---SEEEESTHHHHHHHHHHHH--HHHHHHHHHHHHHHHHHHHHHHHHS-SSSHHHHHHHHHHHHHHHHHTT-BGGGSSS-EEEEEEETTTTEEEEESSSBHHHHHHHHT--TTTSPPEEPTTT--EEEEGGGT-SS-HHHHHHTT-SEEEEE------TT------S---HHHHHHHHH-TTS----PPPHHHHHHHHHTHHHHHHHHHHHT-TTEEEE--S-TTS-TT-GGGHHHHHHHS-HHHHHHHHHHHHTTSTT-

Foldseek 3Di:
DVPVVPPPPPLCADPVVLVVCLVVLAAEAEEEFAFALLSLQVLLVVVLCVVLSNYHQEYEFFAVSLVLRLLCQAVVDSVSSNVLLLVLLVVCLVLQVVLVPPAADPSQAVSAVVLLVSLCVSQPFDKLVNTNHQYWYWWQFPVVRDIDIDRIDGSSQVNSLQNADPRRHFFRQDPVPRTTIHHRLLAARWVQVVVVVVRHQAYETEDAHAPPDVPLDDPDDPVPVVVLVVQVVPPPHDNSPDDDPVVVVVCVSNVNHVVNVVVQVPDPRYDYHYAPSNVDHNHVSVCSVVSNVSRPPVSSCVVCVVCVPPVPPD/DVPVVPPPPPQCADPVVLVVCLVVLAAEAEEEFAFALLSLQVLLVVVLCVVLSNYHQEYEFFAVSLVLRLLCQAVVDSVSSNVLLLVLLVVVLVLQVVLVPPAADPSQAVSAVVLLVSLCVSQPFDKLVNTNHQYKYWWQFPVVRDIDIDRIDGSSQVNSLQNADPRRHFFRQDPVPRTTIHHRLLAARWVQVVVVVVRHQAYETEDAHAPPDPVLDDPDDPVPVVVLVVQVVPPPHDNSCDDDPVRVVVCVSNVNHVVNVVVQVPDPRYDYHYQPSNVDHNHVSVCSVVSNCSRPPVSSCVVCVVCVVPVPPD

Sequence (628 aa):
MYGKVFEKNADRHSDFSRLARVLTGNTIALVLGGGGARGCSHIGVIKAMEEASLPIDLIGGTSIGSFIGALYAEERSAVRTKQRAREWAKSMNSVFATVLDLTYPITSMFSGSAFNTSIHKVFQDKQIEDLWLPYFNVTTDITASAMRVHKDGSLWRYVRASMTLSGYLPPLCDPKDGNLLMDGGYINNLPADIARNMGAKTVIAIDVGSQDETDLCNYGDSLSGWWLLWKRLNPWAEKVKVPDMAEIQSRLAYVSCVRQLEVVKSSSYCEYIRPPIDRFKTMDFGKFDEIYVSLKASCCFTVINHWGGGFVSYMYGKVFEKNADRHSDFSRLARVLTGNTIALVLGGGGARGCSHIGVIKAMEEASLPIDLIGGTSIGSFIGALYAEERSAVRTKQRAREWAKSMNSVFATVLDLTYPITSMFSGSAFNTSIHKVFQDKQIEDLWLPYFNVTTDITASAMRVHKDGSLWRYVRASMTLSGYLPPLCDPKDGNLLMDGGYINNLPADIARNMGAKTVIAIDVGSQDETDLCNYGDSLSGWWLLWKRLNPWAEKVKVPDMAEIQSRLAYVSCVRQLEVVKSSSYCEYIRPPIDRFKTMDFGKFDEIYVSLKASCCFTVINHWGGGFVSY

Solvent-accessible surface area (backbone atoms only — not comparable to full-atom values): 31913 Å² total; per-residue (Å²): 128,83,67,68,74,71,67,57,77,74,54,62,77,33,70,64,46,41,50,50,25,57,74,71,52,59,21,30,24,38,23,28,11,22,26,44,31,40,31,39,31,53,45,40,52,48,38,45,32,54,75,66,65,50,60,72,53,30,35,27,16,6,17,39,11,20,47,52,36,50,42,31,28,59,57,74,30,47,68,59,28,46,54,55,50,49,55,50,31,62,60,38,45,60,49,52,53,48,44,70,64,42,71,67,82,70,41,23,35,61,35,34,53,56,51,48,49,56,42,31,70,73,47,46,90,39,39,36,73,72,34,79,31,55,47,36,33,29,23,24,26,58,43,76,34,39,79,41,78,42,59,60,50,57,35,29,59,52,33,51,18,6,51,21,44,81,88,54,30,56,65,36,40,36,76,87,77,16,42,35,24,24,22,4,41,40,46,39,26,56,54,43,67,58,45,41,73,74,53,30,48,36,30,40,32,39,46,37,52,88,77,68,82,52,75,52,64,70,43,56,57,75,58,39,48,60,49,49,49,44,28,69,69,31,86,82,42,76,72,70,77,69,75,48,69,67,53,49,47,49,38,42,22,34,27,39,14,52,52,45,47,53,52,43,65,70,35,88,49,40,48,76,42,66,66,78,51,83,89,59,51,53,80,42,33,80,43,40,69,61,38,30,60,43,54,50,73,58,62,48,41,52,54,38,58,66,42,53,68,66,64,62,72,113,129,83,67,69,74,71,66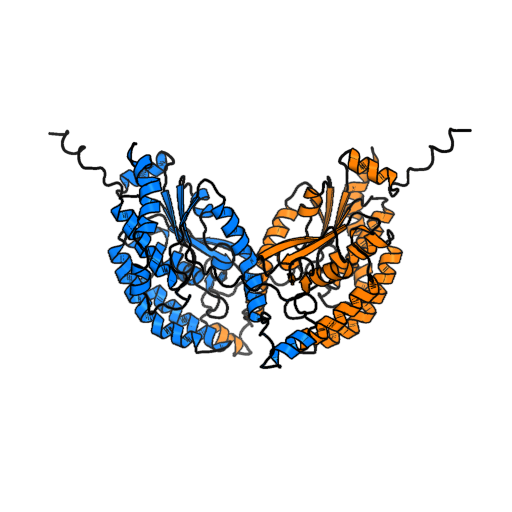,59,76,73,53,61,77,34,70,65,45,42,51,49,24,57,73,70,52,59,21,30,24,39,23,28,11,24,27,45,31,42,30,39,29,54,46,38,52,49,38,44,33,54,75,66,65,48,60,71,53,31,36,27,16,5,17,39,11,21,47,54,36,50,41,30,27,61,58,75,31,47,68,60,28,45,53,56,51,49,56,50,31,62,60,37,45,59,48,51,54,48,44,69,64,41,72,73,77,70,44,20,33,61,36,34,52,57,50,48,50,56,43,30,71,74,49,46,88,40,39,36,73,71,35,76,33,54,47,37,33,29,24,23,26,57,42,78,34,40,79,40,78,43,59,61,49,58,35,28,60,54,32,51,19,8,53,22,43,82,86,54,28,56,67,36,39,36,78,87,74,17,45,36,24,25,21,5,42,41,47,38,25,56,54,42,65,57,44,41,74,72,53,29,48,36,30,41,32,40,46,39,51,87,76,69,82,49,75,52,60,70,42,56,58,74,58,40,50,61,48,50,49,45,28,67,68,33,87,81,42,80,72,70,77,68,74,50,69,67,54,49,48,49,39,42,21,35,28,39,14,52,50,44,47,53,52,44,65,69,34,88,50,40,46,77,42,65,67,78,50,82,90,58,52,52,80,42,31,81,43,42,69,61,39,29,60,42,56,49,74,57,62,51,41,52,55,38,57,65,42,52,69,65,64,62,73,114

Radius of gyration: 27.85 Å; Cα contacts (8 Å, |Δi|>4): 1262; chains: 2; bounding box: 54×99×80 Å

Organism: Laticauda laticaudata (NCBI:txid8630)